Protein AF-A0A5C6SG79-F1 (afdb_monomer)

Solvent-accessible surface area (backbone atoms only — not comparable to full-atom values): 33278 Å² total; per-residue (Å²): 143,78,89,75,84,73,79,82,77,69,80,76,72,70,76,71,79,74,81,59,74,77,40,56,68,67,59,43,54,48,51,54,53,32,18,66,72,60,78,39,71,59,89,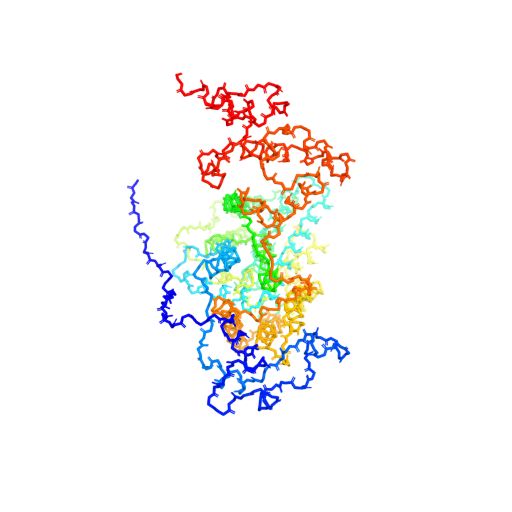87,42,33,52,80,53,44,64,79,30,42,52,85,67,89,52,38,71,55,64,89,82,56,63,67,93,79,56,87,49,68,31,71,70,33,42,40,71,78,57,44,88,67,65,46,52,52,56,71,70,57,30,48,56,52,48,52,68,48,48,54,65,53,52,54,54,71,70,44,86,58,56,77,79,50,97,60,24,66,61,59,36,49,46,30,50,40,30,43,67,6,16,45,31,41,16,34,23,43,12,53,44,50,47,49,53,49,52,52,47,51,54,56,35,70,71,50,82,57,72,91,50,39,67,55,51,45,27,34,49,49,50,43,52,58,53,40,27,39,38,63,70,55,38,52,40,98,87,59,43,46,16,74,40,34,46,42,47,42,43,44,49,40,38,43,71,29,92,62,90,47,72,63,29,58,52,34,35,52,54,40,50,52,54,35,50,60,59,48,58,55,52,54,57,51,52,54,57,51,57,65,68,64,75,68,88,81,90,84,82,78,66,72,54,44,34,53,48,36,43,48,57,49,50,64,53,42,44,54,34,36,64,69,30,67,64,60,62,41,55,62,62,51,32,48,53,51,25,51,48,51,50,39,41,40,34,51,54,55,49,74,72,44,90,89,69,59,81,84,73,53,74,63,80,50,98,85,59,81,77,54,75,75,53,44,52,69,45,74,31,43,53,25,45,38,77,62,60,60,59,50,48,61,23,43,59,67,24,56,75,82,48,64,50,82,41,71,72,35,39,51,51,31,25,42,48,18,22,51,42,60,71,48,72,81,59,72,69,51,55,53,38,38,52,51,24,40,49,55,41,46,50,19,35,48,51,20,24,49,57,50,50,52,41,78,38,78,69,85,41,74,68,27,51,42,40,51,49,29,55,55,30,18,42,52,39,44,60,51,47,73,39,54,71,53,55,72,68,56,52,51,52,30,53,53,29,14,49,52,14,41,50,39,51,50,50,50,53,50,54,60,54,50,37,71,68,88,77,76,74,74,62,72,83,70,87,71,73,101,64,76,82,52,56,53,57,51,40,21,60,47,66,72,48,52,74,68,56,29,52,50,38,43,74,71,67,45,65,50,56,61,60,29,18,76,35,25,23,50,58,56,50,47,49,44,35,76,76,66,67,47,63,77,88,53,46,69,65,49,38,41,53,31,52,52,48,15,40,40,19,62,46,95,57,31,66,62,52,45,76,76,63,72,66,61,45,72,66,47,32,43,76,69,72,68,58,54,97,62,54,50,71,38,30,8,52,60,52,48,49,57,65,58,64,70,74,116

Organism: Fusarium oxysporum f. sp. cubense (NCBI:txid61366)

pLDDT: mean 75.24, std 16.89, range [18.86, 96.88]

Secondary structure (DSSP, 8-state):
------------------------HHHHHHHHHHHHTTS--BTTB-TTGGGGGB--SPPTTS-TTS-GGG---B-HHHHHHHH-SPPP---HHHHHHHHHHHHHHHHHHHTS----S-TTHHHHHHHHHHHHHH-HHHHHHHHHHHHHHHHHHHHHHHT---TTTHHHHHHHHHHHHHHTTBS----B-TTSSBPHHHHHHHHHHHGGGS----HHHHHHHHHHHHHHHHHHHHHHHHHHHHHHHTS-------SHHHHHHHHTTHHHHHHHHHHHS---S-HHHHHHHHHHHHHHHHHHHHHHHSTT--GGG-----TTPPPPGGG----B-GGGTSS----HHHHHHHHTTS--TTSHHHHHHHHHHHHHHHHSPPPHHHHHHHHHHHHHHHHHHHHHHHHHHSSS-SSS-HHHHHHHHHHHHHHHHHHHTTSSS--HHHHHHHHHHHHHHHHHHHHHHHHHHH---------------S-S--HHHHHHHHTT--HHHHHHHHHHT--SGGGGGG--HHHHHHHHHHHH---GGGHHHHHHHHHHHHHHTT-SSHHHHHHH----SHHHHHHTT---TTGGGS-HHHHHHHHHHT--

Radius of gyration: 33.94 Å; Cα contacts (8 Å, |Δi|>4): 689; chains: 1; bounding box: 69×74×96 Å

Nearest PDB structures (foldseek):
  8pxb-assembly1_A  TM=1.363E-01  e=3.151E-01  Equus caballus

Mean predicted aligned error: 17.05 Å

Foldseek 3Di:
DDDDDDPPPDPPPPPPVPVFPAQDVVVLVVQLVCQCVQNDDQVPRHNVCQVVQWDPDDWFLDDPPPDPVVDTHGHPVSSCRRVNPGAHFDDPVVLVVLVVLVVVLVLLVVLQLAQDPDPPRVVLRVLLCLQCQLAVLLLQLQLVVLVVLLVVLLVVLVPDPPPPCSLLSNLLSQLLSVCQQFPLQPQADPVLAGAPLLLLSLCLSQLLVDPDPDPLNVVSSVLSNVLSVVLVVQLVVSVVVVVVSPPDDDDDDDDLSVLVVLLCVSSVVLSVSSNVQDDRSHPPVNQVSQLLSSVQSVLSVVVVVDPPDDPVPRPHDDPPDDRDSNSGTDDGCHSNSDLAGQCRSVLQVVLVVVFDNNDSVRSSSSSSSSSNVRVDAHDPVSVVSSVVSLCSNVSSLVSSLVVVSSPGDDPRDPLSVLSVLLNVLNCLSSVQSSDNDRDPVSRVSNSVSSVSSVVSVVVNSCCSSTHDDPPPPPPPPPDDDPDDDQLLVVCCVQLVDDSVVSVLCVVLVPSDLLVLQFPFLVRSLCCCCVVVVDDPVCSVVSSLSSLLSQLLSPDPRSVVVCVVDVDSDLVSCVVLVNHDPCRRVDGNNRVVCSVVVSPD

Structure (mmCIF, N/CA/C/O backbone):
data_AF-A0A5C6SG79-F1
#
_entry.id   AF-A0A5C6SG79-F1
#
loop_
_atom_site.group_PDB
_atom_site.id
_atom_site.type_symbol
_atom_site.label_atom_id
_atom_site.label_alt_id
_atom_site.label_comp_id
_atom_site.label_asym_id
_atom_site.label_entity_id
_atom_site.label_seq_id
_atom_site.pdbx_PDB_ins_code
_atom_site.Cartn_x
_atom_site.Cartn_y
_atom_site.Cartn_z
_atom_site.occupancy
_atom_site.B_iso_or_equiv
_atom_site.auth_seq_id
_atom_site.auth_comp_id
_atom_site.auth_asym_id
_atom_site.auth_atom_id
_atom_site.pdbx_PDB_model_num
ATOM 1 N N . MET A 1 1 ? -20.450 25.963 -17.752 1.00 29.33 1 MET A N 1
ATOM 2 C CA . MET A 1 1 ? -21.471 25.576 -16.755 1.00 29.33 1 MET A CA 1
ATOM 3 C C . MET A 1 1 ? -22.390 24.527 -17.359 1.00 29.33 1 MET A C 1
ATOM 5 O O . MET A 1 1 ? -23.209 24.849 -18.205 1.00 29.33 1 MET A O 1
ATOM 9 N N . ARG A 1 2 ? -22.209 23.266 -16.969 1.00 18.86 2 ARG A N 1
ATOM 10 C CA . ARG A 1 2 ? -23.176 22.175 -17.141 1.00 18.86 2 ARG A CA 1
ATOM 11 C C . ARG A 1 2 ? -23.058 21.349 -15.868 1.00 18.86 2 ARG A C 1
ATOM 13 O O . ARG A 1 2 ? -22.013 20.753 -15.629 1.00 18.86 2 ARG A O 1
ATOM 20 N N . PHE A 1 3 ? -24.071 21.435 -15.014 1.00 21.92 3 PHE A N 1
ATOM 21 C CA . PHE A 1 3 ? -24.140 20.674 -13.773 1.00 21.92 3 PHE A CA 1
ATOM 22 C C . PHE A 1 3 ? -24.328 19.199 -14.131 1.00 21.92 3 PHE A C 1
ATOM 24 O O . PHE A 1 3 ? -25.369 18.797 -14.640 1.00 21.92 3 PHE A O 1
ATOM 31 N N . ILE A 1 4 ? -23.276 18.412 -13.921 1.00 22.86 4 ILE A N 1
ATOM 32 C CA . ILE A 1 4 ? -23.303 16.960 -14.054 1.00 22.86 4 ILE A CA 1
ATOM 33 C C . ILE A 1 4 ? -23.978 16.418 -12.794 1.00 22.86 4 ILE A C 1
ATOM 35 O O . ILE A 1 4 ? -23.502 16.644 -11.682 1.00 22.86 4 ILE A O 1
ATOM 39 N N . HIS A 1 5 ? -25.102 15.726 -12.976 1.00 21.44 5 HIS A N 1
ATOM 40 C CA . HIS A 1 5 ? -25.751 14.941 -11.934 1.00 21.44 5 HIS A CA 1
ATOM 41 C C . HIS A 1 5 ? -24.763 13.915 -11.368 1.00 21.44 5 HIS A C 1
ATOM 43 O O . HIS A 1 5 ? -24.448 12.910 -12.001 1.00 21.44 5 HIS A O 1
ATOM 49 N N . VAL A 1 6 ? -24.281 14.182 -10.156 1.00 23.81 6 VAL A N 1
ATOM 50 C CA . VAL A 1 6 ? -23.642 13.186 -9.300 1.00 23.81 6 VAL A CA 1
ATOM 51 C C . VAL A 1 6 ? -24.762 12.275 -8.791 1.00 23.81 6 VAL A C 1
ATOM 53 O O . VAL A 1 6 ? -25.671 12.775 -8.120 1.00 23.81 6 VAL A O 1
ATOM 56 N N . PRO A 1 7 ? -24.764 10.966 -9.096 1.00 24.48 7 PRO A N 1
ATOM 57 C CA . PRO A 1 7 ? -25.713 10.067 -8.471 1.00 24.48 7 PRO A CA 1
ATOM 58 C C . PRO A 1 7 ? -25.396 10.044 -6.977 1.00 24.48 7 PRO A C 1
ATOM 60 O O . PRO A 1 7 ? -24.281 9.724 -6.563 1.00 24.48 7 PRO A O 1
ATOM 63 N N . ARG A 1 8 ? -26.391 10.437 -6.179 1.00 26.36 8 ARG A N 1
ATOM 64 C CA . ARG A 1 8 ? -26.416 10.311 -4.723 1.00 26.36 8 ARG A CA 1
ATOM 65 C C . ARG A 1 8 ? -26.266 8.833 -4.355 1.00 26.36 8 ARG A C 1
ATOM 67 O O . ARG A 1 8 ? -27.256 8.141 -4.148 1.00 26.36 8 ARG A O 1
ATOM 74 N N . ILE A 1 9 ? -25.032 8.347 -4.257 1.00 26.28 9 ILE A N 1
ATOM 75 C CA . ILE A 1 9 ? -24.723 7.148 -3.479 1.00 26.28 9 ILE A CA 1
ATOM 76 C C . ILE A 1 9 ? -24.702 7.612 -2.027 1.00 26.28 9 ILE A C 1
ATOM 78 O O . ILE A 1 9 ? -23.668 7.931 -1.447 1.00 26.28 9 ILE A O 1
ATOM 82 N N . ILE A 1 10 ? -25.907 7.745 -1.481 1.00 26.14 10 ILE A N 1
ATOM 83 C CA . ILE A 1 10 ? -26.127 7.747 -0.045 1.00 26.14 10 ILE A CA 1
ATOM 84 C C . ILE A 1 10 ? -25.599 6.395 0.432 1.00 26.14 10 ILE A C 1
ATOM 86 O O . ILE A 1 10 ? -26.056 5.350 -0.033 1.00 26.14 10 ILE A O 1
ATOM 90 N N . PHE A 1 11 ? -24.608 6.424 1.322 1.00 27.97 11 PHE A N 1
ATOM 91 C CA . PHE A 1 11 ? -24.277 5.304 2.192 1.00 27.97 11 PHE A CA 1
ATOM 92 C C . PHE A 1 11 ? -25.553 4.931 2.960 1.00 27.97 11 PHE A C 1
ATOM 94 O O . PHE A 1 11 ? -25.822 5.450 4.037 1.00 27.97 11 PHE A O 1
ATOM 101 N N . LEU A 1 12 ? -26.368 4.042 2.394 1.00 26.23 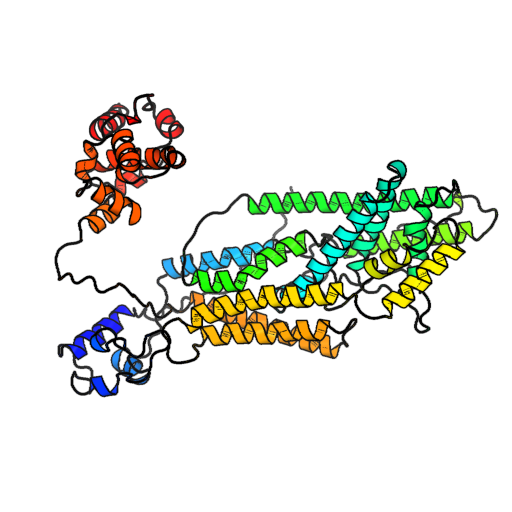12 LEU A N 1
ATOM 102 C CA . LEU A 1 12 ? -27.393 3.308 3.125 1.00 26.23 12 LEU A CA 1
ATOM 103 C C . LEU A 1 12 ? -26.696 2.173 3.883 1.00 26.23 12 LEU A C 1
ATOM 105 O O . LEU A 1 12 ? -26.941 0.997 3.648 1.00 26.23 12 LEU A O 1
ATOM 109 N N . VAL A 1 13 ? -25.830 2.533 4.831 1.00 30.28 13 VAL A N 1
ATOM 110 C CA . VAL A 1 13 ? -25.901 1.835 6.111 1.00 30.28 13 VAL A CA 1
ATOM 111 C C . VAL A 1 13 ? -27.074 2.521 6.775 1.00 30.28 13 VAL A C 1
ATOM 113 O O . VAL A 1 13 ? -26.916 3.589 7.348 1.00 30.28 13 VAL A O 1
ATOM 116 N N . SER A 1 14 ? -28.280 1.995 6.570 1.00 24.75 14 SER A N 1
ATOM 117 C CA . SER A 1 14 ? -29.396 2.366 7.425 1.00 24.75 14 SER A CA 1
ATOM 118 C C . SER A 1 14 ? -28.934 2.044 8.847 1.00 24.75 14 SER A C 1
ATOM 120 O O . SER A 1 14 ? -28.733 0.862 9.140 1.00 24.75 14 SER A O 1
ATOM 122 N N . PRO A 1 15 ? -28.739 3.029 9.747 1.00 32.62 15 PRO A N 1
ATOM 123 C CA . PRO A 1 15 ? -29.033 2.714 11.119 1.00 32.62 15 PRO A CA 1
ATOM 124 C C . PRO A 1 15 ? -30.544 2.549 11.070 1.00 32.62 15 PRO A C 1
ATOM 126 O O . PRO A 1 15 ? -31.274 3.535 11.000 1.00 32.62 15 PRO A O 1
ATOM 129 N N . VAL A 1 16 ? -31.042 1.317 10.980 1.00 25.69 16 VAL A N 1
ATOM 130 C CA . VAL A 1 16 ? -32.383 1.101 11.506 1.00 25.69 16 VAL A CA 1
ATOM 131 C C . VAL A 1 16 ? -32.227 1.595 12.938 1.00 25.69 16 VAL A C 1
ATOM 133 O O . VAL A 1 16 ? -31.396 1.030 13.659 1.00 25.69 16 VAL A O 1
ATOM 136 N N . PRO A 1 17 ? -32.893 2.691 13.344 1.00 32.97 17 PRO A N 1
ATOM 137 C CA . PRO A 1 17 ? -33.002 2.965 14.750 1.00 32.97 17 PRO A CA 1
ATOM 138 C C . PRO A 1 17 ? -33.898 1.832 15.211 1.00 32.97 17 PRO A C 1
ATOM 140 O O . PRO A 1 17 ? -35.123 1.907 15.122 1.00 32.97 17 PRO A O 1
ATOM 143 N N . VAL A 1 18 ? -33.289 0.706 15.579 1.00 32.47 18 VAL A N 1
ATOM 144 C CA . VAL A 1 18 ? -33.993 -0.252 16.393 1.00 32.47 18 VAL A CA 1
ATOM 145 C C . VAL A 1 18 ? -34.146 0.526 17.685 1.00 32.47 18 VAL A C 1
ATOM 147 O O . VAL A 1 18 ? -33.212 0.636 18.473 1.00 32.47 18 VAL A O 1
ATOM 150 N N . VAL A 1 19 ? -35.292 1.193 17.819 1.00 34.03 19 VAL A N 1
ATOM 151 C CA . VAL A 1 19 ? -35.774 1.767 19.067 1.00 34.03 19 VAL A CA 1
ATOM 152 C C . VAL A 1 19 ? -36.091 0.561 19.951 1.00 34.03 19 VAL A C 1
ATOM 154 O O . VAL A 1 19 ? -37.240 0.202 20.177 1.00 34.03 19 VAL A O 1
ATOM 157 N N . LEU A 1 20 ? -35.043 -0.163 20.343 1.00 38.56 20 LEU A N 1
ATOM 158 C CA . LEU A 1 20 ? -35.071 -1.058 21.480 1.00 38.56 20 LEU A CA 1
ATOM 159 C C . LEU A 1 20 ? -35.103 -0.134 22.685 1.00 38.56 20 LEU A C 1
ATOM 161 O O . LEU A 1 20 ? -34.370 0.855 22.723 1.00 38.56 20 LEU A O 1
ATOM 165 N N . ALA A 1 21 ? -35.994 -0.424 23.629 1.00 40.84 21 ALA A N 1
ATOM 166 C CA . ALA A 1 21 ? -36.053 0.281 24.897 1.00 40.84 21 ALA A CA 1
ATOM 167 C C . ALA A 1 21 ? -34.626 0.421 25.454 1.00 40.84 21 ALA A C 1
ATOM 169 O O . ALA A 1 21 ? -33.954 -0.578 25.710 1.00 40.84 21 ALA A O 1
ATOM 170 N N . THR A 1 22 ? -34.143 1.659 25.548 1.00 49.28 22 THR A N 1
ATOM 171 C CA . THR A 1 22 ? -32.773 1.968 25.954 1.00 49.28 22 THR A CA 1
ATOM 172 C C . THR A 1 22 ? -32.611 1.581 27.415 1.00 49.28 22 THR A C 1
ATOM 174 O O . THR A 1 22 ? -33.095 2.284 28.302 1.00 49.28 22 THR A O 1
ATOM 177 N N . TYR A 1 23 ? -31.975 0.444 27.669 1.00 61.00 23 TYR A N 1
ATOM 178 C CA . TYR A 1 23 ? -31.661 -0.000 29.017 1.00 61.00 23 TYR A CA 1
ATOM 179 C C . TYR A 1 23 ? -30.313 0.580 29.439 1.00 61.00 23 TYR A C 1
ATOM 181 O O . TYR A 1 23 ? -29.299 0.335 28.780 1.00 61.00 23 TYR A O 1
ATOM 189 N N . LYS A 1 24 ? -30.287 1.373 30.515 1.00 65.75 24 LYS A N 1
ATOM 190 C CA . LYS A 1 24 ? -29.046 1.958 31.028 1.00 65.75 24 LYS A CA 1
ATOM 191 C C . LYS A 1 24 ? -28.400 0.991 32.014 1.00 65.75 24 LYS A C 1
ATOM 193 O O . LYS A 1 24 ? -29.049 0.488 32.925 1.00 65.75 24 LYS A O 1
ATOM 198 N N . TRP A 1 25 ? -27.095 0.753 31.865 1.00 68.94 25 TRP A N 1
ATOM 199 C CA . TRP A 1 25 ? -26.326 -0.102 32.784 1.00 68.94 25 TRP A CA 1
ATOM 200 C C . TRP A 1 25 ? -26.441 0.350 34.251 1.00 68.94 25 TRP A C 1
ATOM 202 O O . TRP A 1 25 ? -26.440 -0.485 35.154 1.00 68.94 25 TRP A O 1
ATOM 212 N N . SER A 1 26 ? -26.612 1.656 34.485 1.00 71.94 26 SER A N 1
ATOM 213 C CA . SER A 1 26 ? -26.890 2.232 35.807 1.00 71.94 26 SER A CA 1
ATOM 214 C C . SER A 1 26 ? -28.094 1.594 36.493 1.00 71.94 26 SER A C 1
ATOM 216 O O . SER A 1 26 ? -28.059 1.373 37.699 1.00 71.94 26 SER A O 1
ATOM 218 N N . ASP A 1 27 ? -29.128 1.243 35.730 1.00 78.44 27 ASP A N 1
ATOM 219 C CA . ASP A 1 27 ? -30.373 0.699 36.264 1.00 78.44 27 ASP A CA 1
ATOM 220 C C . ASP A 1 27 ? -30.163 -0.752 36.717 1.00 78.44 27 ASP A C 1
ATOM 222 O O . ASP A 1 27 ? -30.696 -1.179 37.739 1.00 78.44 27 ASP A O 1
ATOM 226 N N . CYS A 1 28 ? -29.330 -1.504 35.989 1.00 79.62 28 CYS A N 1
ATOM 227 C CA . CYS A 1 28 ? -28.888 -2.845 36.383 1.00 79.62 28 CYS A CA 1
ATOM 228 C C . CYS A 1 28 ? -28.037 -2.794 37.648 1.00 79.62 28 CYS A C 1
ATOM 230 O O . CYS A 1 28 ? -28.306 -3.496 38.622 1.00 79.62 28 CYS A O 1
ATOM 232 N N . GLN A 1 29 ? -27.040 -1.910 37.655 1.00 81.44 29 GLN A N 1
ATOM 233 C CA . GLN A 1 29 ? -26.161 -1.707 38.798 1.00 81.44 29 GLN A CA 1
ATOM 234 C C . GLN A 1 29 ? -26.961 -1.337 40.053 1.00 81.44 29 GLN A C 1
ATOM 236 O O . GLN A 1 29 ? -26.723 -1.898 41.120 1.00 81.44 29 GLN A O 1
ATOM 241 N N . GLN A 1 30 ? -27.934 -0.434 39.924 1.00 83.69 30 GLN A N 1
ATOM 242 C CA . GLN A 1 30 ? -28.774 -0.013 41.037 1.00 83.69 30 GLN A CA 1
ATOM 243 C C . GLN A 1 30 ? -29.650 -1.157 41.560 1.00 83.69 30 GLN A C 1
ATOM 245 O O . GLN A 1 30 ? -29.720 -1.340 42.771 1.00 83.69 30 GLN A O 1
ATOM 250 N N . LYS A 1 31 ? -30.245 -1.976 40.681 1.00 83.88 31 LYS A N 1
ATOM 251 C CA . LYS A 1 31 ? -30.998 -3.174 41.096 1.00 83.88 31 LYS A CA 1
ATOM 252 C C . LYS A 1 31 ? -30.135 -4.149 41.890 1.00 83.88 31 LYS A C 1
ATOM 254 O O . LYS A 1 31 ? -30.560 -4.621 42.937 1.00 83.88 31 LYS A O 1
ATOM 259 N N . VAL A 1 32 ? -28.919 -4.428 41.419 1.00 84.81 32 VAL A N 1
ATOM 260 C CA . VAL A 1 32 ? -27.993 -5.337 42.111 1.00 84.81 32 VAL A CA 1
ATOM 261 C C . VAL A 1 32 ? -27.630 -4.795 43.499 1.00 84.81 32 VAL A C 1
ATOM 263 O O . VAL A 1 32 ? -27.674 -5.540 44.476 1.00 84.81 32 VAL A O 1
ATOM 266 N N . LEU A 1 33 ? -27.340 -3.495 43.604 1.00 84.69 33 LEU A N 1
ATOM 267 C CA . LEU A 1 33 ? -27.040 -2.840 44.882 1.00 84.69 33 LEU A CA 1
ATOM 268 C C . LEU A 1 33 ? -28.241 -2.848 45.842 1.00 84.69 33 LEU A C 1
ATOM 270 O O . LEU A 1 33 ? -28.064 -3.097 47.031 1.00 84.69 33 LEU A O 1
ATOM 274 N N . GLN A 1 34 ? -29.459 -2.634 45.339 1.00 84.31 34 GLN A N 1
ATOM 275 C CA . GLN A 1 34 ? -30.686 -2.675 46.143 1.00 84.31 34 GLN A CA 1
ATOM 276 C C . GLN A 1 34 ? -31.011 -4.086 46.650 1.00 84.31 34 GLN A C 1
ATOM 278 O O . GLN A 1 34 ? -31.432 -4.241 47.795 1.00 84.31 34 GLN A O 1
ATOM 283 N N . ILE A 1 35 ? -30.776 -5.126 45.843 1.00 85.44 35 ILE A N 1
ATOM 284 C CA . ILE A 1 35 ? -30.918 -6.525 46.285 1.00 85.44 35 ILE A CA 1
ATOM 285 C C . ILE A 1 35 ? -29.880 -6.842 47.364 1.00 85.44 35 ILE A C 1
ATOM 287 O O . ILE A 1 35 ? -30.209 -7.464 48.372 1.00 85.44 35 ILE A O 1
ATOM 291 N N . GLN A 1 36 ? -28.640 -6.371 47.195 1.00 83.88 36 GLN A N 1
ATOM 292 C CA . GLN A 1 36 ? -27.581 -6.549 48.188 1.00 83.88 36 GLN A CA 1
ATOM 293 C C . GLN A 1 36 ? -27.909 -5.844 49.516 1.00 83.88 36 GLN A C 1
ATOM 295 O O . GLN A 1 36 ? -27.643 -6.399 50.581 1.00 83.88 36 GLN A O 1
ATOM 300 N N . ALA A 1 37 ? -28.521 -4.657 49.461 1.00 83.50 37 ALA A N 1
ATOM 301 C CA . ALA A 1 37 ? -29.003 -3.921 50.631 1.00 83.50 37 ALA A CA 1
ATOM 302 C C . ALA A 1 37 ? -30.268 -4.535 51.270 1.00 83.50 37 ALA A C 1
ATOM 304 O O . ALA A 1 37 ? -30.652 -4.137 52.367 1.00 83.50 37 ALA A O 1
ATOM 305 N N . GLY A 1 38 ? -30.907 -5.512 50.614 1.00 82.56 38 GLY A N 1
ATOM 306 C CA . GLY A 1 38 ? -32.156 -6.133 51.068 1.00 82.56 38 GLY A CA 1
ATOM 307 C C . GLY A 1 38 ? -33.412 -5.295 50.802 1.00 82.56 38 GLY A C 1
ATOM 308 O O . GLY A 1 38 ? -34.482 -5.628 51.301 1.00 82.56 38 GLY A O 1
ATOM 309 N N . GLU A 1 39 ? -33.304 -4.224 50.017 1.00 85.38 39 GLU A N 1
ATOM 310 C CA . GLU A 1 39 ? -34.400 -3.294 49.712 1.00 85.38 39 GLU A CA 1
ATOM 311 C C . GLU A 1 39 ? -35.292 -3.783 48.561 1.00 85.38 39 GLU A C 1
ATOM 313 O O . GLU A 1 39 ? -36.444 -3.364 48.442 1.00 85.38 39 GLU A O 1
ATOM 318 N N . LEU A 1 40 ? -34.771 -4.671 47.707 1.00 84.06 40 LEU A N 1
ATOM 319 C CA . LEU A 1 40 ? -35.459 -5.174 46.521 1.00 84.06 40 LEU A CA 1
ATOM 320 C C . LEU A 1 40 ? -35.385 -6.703 46.450 1.00 84.06 40 LEU A C 1
ATOM 322 O O . LEU A 1 40 ? -34.329 -7.298 46.651 1.00 84.06 40 LEU A O 1
ATOM 326 N N . THR A 1 41 ? -36.507 -7.338 46.110 1.00 82.75 41 THR A N 1
ATOM 327 C CA . THR A 1 41 ? -36.587 -8.773 45.801 1.00 82.75 41 THR A CA 1
ATOM 328 C C . THR A 1 41 ? -37.178 -8.958 44.407 1.00 82.75 41 THR A C 1
ATOM 330 O O . THR A 1 41 ? -38.176 -8.328 44.054 1.00 82.75 41 THR A O 1
ATOM 333 N N . LEU A 1 42 ? -36.540 -9.792 43.584 1.00 80.50 42 LEU A N 1
ATOM 334 C CA . LEU A 1 42 ? -36.969 -10.082 42.213 1.00 80.50 42 LEU A CA 1
ATOM 335 C C . LEU A 1 42 ? -37.206 -11.585 42.071 1.00 80.50 42 LEU A C 1
ATOM 337 O O . LEU A 1 42 ? -36.269 -12.364 41.915 1.00 80.50 42 LEU A O 1
ATOM 341 N N . GLY A 1 43 ? -38.472 -12.000 42.140 1.00 81.25 43 GLY A N 1
ATOM 342 C CA . GLY A 1 43 ? -38.833 -13.417 42.106 1.00 81.25 43 GLY A CA 1
ATOM 343 C C . GLY A 1 43 ? -38.207 -14.179 43.277 1.00 81.25 43 GLY A C 1
ATOM 344 O O . GLY A 1 43 ? -38.500 -13.879 44.431 1.00 81.25 43 GLY A O 1
ATOM 345 N N . SER A 1 44 ? -37.344 -15.152 42.978 1.00 77.19 44 SER A N 1
ATOM 346 C CA . SER A 1 44 ? -36.582 -15.925 43.970 1.00 77.19 44 SER A CA 1
ATOM 347 C C . SER A 1 44 ? -35.260 -15.273 44.393 1.00 77.19 44 SER A C 1
ATOM 349 O O . SER A 1 44 ? -34.571 -15.833 45.238 1.00 77.19 44 SER A O 1
ATOM 351 N N . ILE A 1 45 ? -34.890 -14.126 43.809 1.00 82.88 45 ILE A N 1
ATOM 352 C CA . ILE A 1 45 ? -33.618 -13.447 44.073 1.00 82.88 45 ILE A CA 1
ATOM 353 C C . ILE A 1 45 ? -33.807 -12.415 45.191 1.00 82.88 45 ILE A C 1
ATOM 355 O O . ILE A 1 45 ? -34.472 -11.390 45.022 1.00 82.88 45 ILE A O 1
ATOM 359 N N . ASN A 1 46 ? -33.199 -12.703 46.335 1.00 84.62 46 ASN A N 1
ATOM 360 C CA . ASN A 1 46 ? -33.094 -11.866 47.532 1.00 84.62 46 ASN A CA 1
ATOM 361 C C . ASN A 1 46 ? -31.619 -11.746 47.982 1.00 84.62 46 ASN A C 1
ATOM 363 O O . ASN A 1 46 ? -30.726 -12.295 47.334 1.00 84.62 46 ASN A O 1
ATOM 367 N N . ASN A 1 47 ? -31.342 -11.051 49.091 1.00 83.00 47 ASN A N 1
ATOM 368 C CA . ASN A 1 47 ? -29.958 -10.847 49.546 1.00 83.00 47 ASN A CA 1
ATOM 369 C C . ASN A 1 47 ? -29.206 -12.156 49.892 1.00 83.00 47 ASN A C 1
ATOM 371 O O . ASN A 1 47 ? -27.981 -12.185 49.800 1.00 83.00 47 ASN A O 1
ATOM 375 N N . GLU A 1 48 ? -29.921 -13.232 50.242 1.00 81.25 48 GLU A N 1
ATOM 376 C CA . GLU A 1 48 ? -29.341 -14.518 50.652 1.00 81.25 48 GLU A CA 1
ATOM 377 C C . GLU A 1 48 ? -28.930 -15.344 49.427 1.00 81.25 48 GLU A C 1
ATOM 379 O O . GLU A 1 48 ? -27.828 -15.886 49.357 1.00 81.25 48 GLU A O 1
ATOM 384 N N . THR A 1 49 ? -29.803 -15.378 48.422 1.00 83.69 49 THR A N 1
ATOM 385 C CA . THR A 1 49 ? -29.605 -16.088 47.144 1.00 83.69 49 THR A CA 1
ATOM 386 C C . THR A 1 49 ? -28.703 -15.344 46.155 1.00 83.69 49 THR A C 1
ATOM 388 O O . THR A 1 49 ? -28.151 -15.961 45.246 1.00 83.69 49 THR A O 1
ATOM 391 N N . LEU A 1 50 ? -28.489 -14.030 46.327 1.00 83.12 50 LEU A N 1
ATOM 392 C CA . LEU A 1 50 ? -27.651 -13.220 45.430 1.00 83.12 50 LEU A CA 1
ATOM 393 C C . LEU A 1 50 ? -26.235 -13.796 45.277 1.00 83.12 50 LEU A C 1
ATOM 395 O O . LEU A 1 50 ? -25.642 -13.701 44.205 1.00 83.12 50 LEU A O 1
ATOM 399 N N . ASN A 1 51 ? -25.703 -14.422 46.329 1.00 82.62 51 ASN A N 1
ATOM 400 C CA . ASN A 1 51 ? -24.339 -14.944 46.362 1.00 82.62 51 ASN A CA 1
ATOM 401 C C . ASN A 1 51 ? -24.089 -16.082 45.348 1.00 82.62 51 ASN A C 1
ATOM 403 O O . ASN A 1 51 ? -22.948 -16.278 44.923 1.00 82.62 51 ASN A O 1
ATOM 407 N N . GLU A 1 52 ? -25.143 -16.790 44.926 1.00 83.88 52 GLU A N 1
ATOM 408 C CA . GLU A 1 52 ? -25.097 -17.831 43.885 1.00 83.88 52 GLU A CA 1
ATOM 409 C C . GLU A 1 52 ? -24.913 -17.239 42.479 1.00 83.88 52 GLU A C 1
ATOM 411 O O . GLU A 1 52 ? -24.332 -17.868 41.596 1.00 83.88 52 GLU A O 1
ATOM 416 N N . PHE A 1 53 ? -25.349 -15.993 42.287 1.00 83.44 53 PHE A N 1
ATOM 417 C CA . PHE A 1 53 ? -25.245 -15.249 41.032 1.00 83.44 53 PHE A CA 1
ATOM 418 C C . PHE A 1 53 ? -23.982 -14.376 40.950 1.00 83.44 53 PHE A C 1
ATOM 420 O O . PHE A 1 53 ? -23.747 -13.698 39.945 1.00 83.44 53 PHE A O 1
ATOM 427 N N . LEU A 1 54 ? -23.142 -14.385 41.990 1.00 83.94 54 LEU A N 1
ATOM 428 C CA . LEU A 1 54 ? -21.869 -13.670 42.010 1.00 83.94 54 LEU A CA 1
ATOM 429 C C . LEU A 1 54 ? -20.727 -14.532 41.465 1.00 83.94 54 LEU A C 1
ATOM 431 O O . LEU A 1 54 ? -20.609 -15.728 41.725 1.00 83.94 54 LEU A O 1
ATOM 435 N N . TYR A 1 55 ? -19.836 -13.897 40.710 1.00 82.50 55 TYR A N 1
ATOM 436 C CA . TYR A 1 55 ? -18.650 -14.534 40.161 1.00 82.50 55 TYR A CA 1
ATOM 437 C C . TYR A 1 55 ? -17.480 -14.489 41.157 1.00 82.50 55 TYR A C 1
ATOM 439 O O . TYR A 1 55 ? -16.838 -13.455 41.376 1.00 82.50 55 TYR A O 1
ATOM 447 N N . HIS A 1 56 ? -17.143 -15.660 41.701 1.00 79.25 56 HIS A N 1
ATOM 448 C CA . HIS A 1 56 ? -16.075 -15.844 42.697 1.00 79.25 56 HIS A CA 1
ATOM 449 C C . HIS A 1 56 ? -14.709 -16.211 42.101 1.00 79.25 56 HIS A C 1
ATOM 451 O O . HIS A 1 56 ? -13.717 -16.328 42.824 1.00 79.25 56 HIS A O 1
ATOM 457 N N . GLY A 1 57 ? -14.620 -16.370 40.779 1.00 78.19 57 GLY A N 1
ATOM 458 C CA . GLY A 1 57 ? -13.370 -16.684 40.087 1.00 78.19 57 GLY A CA 1
ATOM 459 C C . GLY A 1 57 ? -12.441 -15.473 39.915 1.00 78.19 57 GLY A C 1
ATOM 460 O O . GLY A 1 57 ? -12.831 -14.333 40.187 1.00 78.19 57 GLY A O 1
ATOM 461 N N . PRO A 1 58 ? -11.195 -15.683 39.458 1.00 74.88 58 PRO A N 1
ATOM 462 C CA . PRO A 1 58 ? -10.275 -14.588 39.167 1.00 74.88 58 PRO A CA 1
ATOM 463 C C . PRO A 1 58 ? -10.809 -13.714 38.022 1.00 74.88 58 PRO A C 1
ATOM 465 O O . PRO A 1 58 ? -11.318 -14.231 37.023 1.00 74.88 58 PRO A O 1
ATOM 468 N N . VAL A 1 59 ? -10.672 -12.393 38.169 1.00 72.38 59 VAL A N 1
ATOM 469 C CA . VAL A 1 59 ? -11.027 -11.392 37.151 1.00 72.38 59 VAL A CA 1
ATOM 470 C C . VAL A 1 59 ? -9.748 -10.905 36.477 1.00 72.38 59 VAL A C 1
ATOM 472 O O . VAL A 1 59 ? -8.817 -10.463 37.149 1.00 72.38 59 VAL A O 1
ATOM 475 N N . THR A 1 60 ? -9.684 -10.992 35.149 1.00 63.62 60 THR A N 1
ATOM 476 C CA . THR A 1 60 ? -8.517 -10.529 34.387 1.00 63.62 60 THR A CA 1
ATOM 477 C C . THR A 1 60 ? -8.322 -9.025 34.583 1.00 63.62 60 THR A C 1
ATOM 479 O O . THR A 1 60 ? -9.283 -8.268 34.519 1.00 63.62 60 THR A O 1
ATOM 482 N N . GLY A 1 61 ? -7.086 -8.577 34.819 1.00 62.62 61 GLY A N 1
ATOM 483 C CA . GLY A 1 61 ? -6.768 -7.151 34.985 1.00 62.62 61 GLY A CA 1
ATOM 484 C C . GLY A 1 61 ? -6.946 -6.603 36.408 1.00 62.62 61 GLY A C 1
ATOM 485 O O . GLY A 1 61 ? -6.476 -5.500 36.676 1.00 62.62 61 GLY A O 1
ATOM 486 N N . LEU A 1 62 ? -7.542 -7.369 37.332 1.00 70.62 62 LEU A N 1
ATOM 487 C CA . LEU A 1 62 ? -7.496 -7.093 38.772 1.00 70.62 62 LEU A CA 1
ATOM 488 C C . LEU A 1 62 ? -6.431 -7.962 39.459 1.00 70.62 62 LEU A C 1
ATOM 490 O O . LEU A 1 62 ? -6.217 -9.117 39.090 1.00 70.62 62 LEU A O 1
ATOM 494 N N . ASP A 1 63 ? -5.773 -7.407 40.480 1.00 71.31 63 ASP A N 1
ATOM 495 C CA . ASP A 1 63 ? -4.888 -8.178 41.360 1.00 71.31 63 ASP A CA 1
ATOM 496 C C . ASP A 1 63 ? -5.702 -9.255 42.101 1.00 71.31 63 ASP A C 1
ATOM 498 O O . ASP A 1 63 ? -6.814 -9.001 42.564 1.00 71.31 63 ASP A O 1
ATOM 502 N N . ARG A 1 64 ? -5.141 -10.462 42.247 1.00 68.56 64 ARG A N 1
ATOM 503 C CA . ARG A 1 64 ? -5.759 -11.568 42.998 1.00 68.56 64 ARG A CA 1
ATOM 504 C C . ARG A 1 64 ? -5.974 -11.219 44.468 1.00 68.56 64 ARG A C 1
ATOM 506 O O . ARG A 1 64 ? -6.894 -11.749 45.080 1.00 68.56 64 ARG A O 1
ATOM 513 N N . ASN A 1 65 ? -5.140 -10.332 45.005 1.00 75.00 65 ASN A N 1
ATOM 514 C CA . ASN A 1 65 ? -5.242 -9.845 46.377 1.00 75.00 65 ASN A CA 1
ATOM 515 C C . ASN A 1 65 ? -6.135 -8.602 46.502 1.00 75.00 65 ASN A C 1
ATOM 517 O O . ASN A 1 65 ? -6.280 -8.065 47.601 1.00 75.00 65 ASN A O 1
ATOM 521 N N . PHE A 1 66 ? -6.707 -8.107 45.397 1.00 72.31 66 PHE A N 1
ATOM 522 C CA . PHE A 1 66 ? -7.598 -6.959 45.454 1.00 72.31 66 PHE A CA 1
ATOM 523 C C . PHE A 1 66 ? -8.859 -7.342 46.238 1.00 72.31 66 PHE A C 1
ATOM 525 O O . PHE A 1 66 ? -9.473 -8.377 45.951 1.00 72.31 66 PHE A O 1
ATOM 532 N N . PRO A 1 67 ? -9.239 -6.551 47.251 1.00 74.44 67 PRO A N 1
ATOM 533 C CA . PRO A 1 67 ? -10.207 -7.003 48.228 1.00 74.44 67 PRO A CA 1
ATOM 534 C C . PRO A 1 67 ? -11.619 -6.988 47.604 1.00 74.44 67 PRO A C 1
ATOM 536 O O . PRO A 1 67 ? -12.001 -6.068 46.874 1.00 74.44 67 PRO A O 1
ATOM 539 N N . ARG A 1 68 ? -12.343 -8.099 47.798 1.00 70.31 68 ARG A N 1
ATOM 540 C CA . ARG A 1 68 ? -13.627 -8.433 47.141 1.00 70.31 68 ARG A CA 1
ATOM 541 C C . ARG A 1 68 ? -14.782 -7.522 47.546 1.00 70.31 68 ARG A C 1
ATOM 543 O O . ARG A 1 68 ? -15.740 -7.387 46.804 1.00 70.31 68 ARG A O 1
ATOM 550 N N . ASP A 1 69 ? -14.676 -6.878 48.695 1.00 69.44 69 ASP A N 1
ATOM 551 C CA . ASP A 1 69 ? -15.585 -5.833 49.168 1.00 69.44 69 ASP A CA 1
ATOM 552 C C . ASP A 1 69 ? -15.592 -4.595 48.254 1.00 69.44 69 ASP A C 1
ATOM 554 O O . ASP A 1 69 ? -16.564 -3.846 48.241 1.00 69.44 69 ASP A O 1
ATOM 558 N N . LYS A 1 70 ? -14.527 -4.376 47.468 1.00 72.56 70 LYS A N 1
ATOM 559 C CA . LYS A 1 70 ? -14.383 -3.190 46.607 1.00 72.56 70 LYS A CA 1
ATOM 560 C C . LYS A 1 70 ? -14.843 -3.381 45.167 1.00 72.56 70 LYS A C 1
ATOM 562 O O . LYS A 1 70 ? -14.842 -2.409 44.412 1.00 72.56 70 LYS A O 1
ATOM 567 N N . TYR A 1 71 ? -15.191 -4.598 44.758 1.00 73.88 71 TYR A N 1
ATOM 568 C CA . TYR A 1 71 ? -15.698 -4.853 43.413 1.00 73.88 71 TYR A CA 1
ATOM 569 C C . TYR A 1 71 ? -16.687 -6.013 43.405 1.00 73.88 71 TYR A C 1
ATOM 571 O O . TYR A 1 71 ? -16.437 -7.076 43.966 1.00 73.88 71 TYR A O 1
ATOM 579 N N . LEU A 1 72 ? -17.794 -5.816 42.698 1.00 76.31 72 LEU A N 1
ATOM 580 C CA . LEU A 1 72 ? -18.811 -6.834 42.504 1.00 76.31 72 LEU A CA 1
ATOM 581 C C . LEU A 1 72 ? -18.744 -7.333 41.058 1.00 76.31 72 LEU A C 1
ATOM 583 O O . LEU A 1 72 ? -18.747 -6.534 40.122 1.00 76.31 72 LEU A O 1
ATOM 587 N N . ALA A 1 73 ? -18.678 -8.648 40.876 1.00 79.69 73 ALA A N 1
ATOM 588 C CA . ALA A 1 73 ? -18.757 -9.286 39.569 1.00 79.69 73 ALA A CA 1
ATOM 589 C C . ALA A 1 73 ? -19.962 -10.227 39.572 1.00 79.69 73 ALA A C 1
ATOM 591 O O . ALA A 1 73 ? -20.033 -11.125 40.405 1.00 79.69 73 ALA A O 1
ATOM 592 N N . VAL A 1 74 ? -20.903 -10.011 38.659 1.00 80.19 74 VAL A N 1
ATOM 593 C CA . VAL A 1 74 ? -22.109 -10.838 38.506 1.00 80.19 74 VAL A CA 1
ATOM 594 C C . VAL A 1 74 ? -21.875 -11.822 37.357 1.00 80.19 74 VAL A C 1
ATOM 596 O O . VAL A 1 74 ? -21.221 -11.473 36.370 1.00 80.19 74 VAL A O 1
ATOM 599 N N . THR A 1 75 ? -22.351 -13.061 37.487 1.00 83.00 75 THR A N 1
ATOM 600 C CA . THR A 1 75 ? -22.307 -14.047 36.396 1.00 83.00 75 THR A CA 1
ATOM 601 C C . THR A 1 75 ? -23.255 -13.648 35.260 1.00 83.00 75 THR A C 1
ATOM 603 O O . THR A 1 75 ? -24.129 -12.798 35.433 1.00 83.00 75 THR A O 1
ATOM 606 N N . TYR A 1 76 ? -23.091 -14.246 34.076 1.00 80.56 76 TYR A N 1
ATOM 607 C CA . TYR A 1 76 ? -23.997 -13.989 32.949 1.00 80.56 76 TYR A CA 1
ATOM 608 C C . TYR A 1 76 ? -25.446 -14.351 33.303 1.00 80.56 76 TYR A C 1
ATOM 610 O O . TYR A 1 76 ? -26.331 -13.513 33.154 1.00 80.56 76 TYR A O 1
ATOM 618 N N . ASP A 1 77 ? -25.651 -15.537 33.881 1.00 81.31 77 ASP A N 1
ATOM 619 C CA . ASP A 1 77 ? -26.968 -16.022 34.308 1.00 81.31 77 ASP A CA 1
ATOM 620 C C . ASP A 1 77 ? -27.588 -15.110 35.381 1.00 81.31 77 ASP A C 1
ATOM 622 O O . ASP A 1 77 ? -28.784 -14.827 35.357 1.00 81.31 77 ASP A O 1
ATOM 626 N N . GLY A 1 78 ? -26.763 -14.570 36.288 1.00 83.44 78 GLY A N 1
ATOM 627 C CA . GLY A 1 78 ? -27.193 -13.579 37.275 1.00 83.44 78 GLY A CA 1
ATOM 628 C C . GLY A 1 78 ? -27.608 -12.248 36.660 1.00 83.44 78 GLY A C 1
ATOM 629 O O . GLY A 1 78 ? -28.606 -11.657 37.067 1.00 83.44 78 GLY A O 1
ATOM 630 N N . CYS A 1 79 ? -26.871 -11.781 35.655 1.00 81.44 79 CYS A N 1
ATOM 631 C CA . CYS A 1 79 ? -27.205 -10.559 34.933 1.00 81.44 79 CYS A CA 1
ATOM 632 C C . CYS A 1 79 ? -28.526 -10.718 34.165 1.00 81.44 79 CYS A C 1
ATOM 634 O O . CYS A 1 79 ? -29.396 -9.856 34.273 1.00 81.44 79 CYS A O 1
ATOM 636 N N . GLU A 1 80 ? -28.716 -11.838 33.461 1.00 83.81 80 GLU A N 1
ATOM 637 C CA . GLU A 1 80 ? -29.961 -12.123 32.739 1.00 83.81 80 GLU A CA 1
ATOM 638 C C . GLU A 1 80 ? -31.158 -12.226 33.695 1.00 83.81 80 GLU A C 1
ATOM 640 O O . GLU A 1 80 ? -32.225 -11.684 33.410 1.00 83.81 80 GLU A O 1
ATOM 645 N N . ALA A 1 81 ? -30.977 -12.842 34.865 1.00 83.81 81 ALA A N 1
ATOM 646 C CA . ALA A 1 81 ? -32.049 -12.990 35.841 1.00 83.81 81 ALA A CA 1
ATOM 647 C C . ALA A 1 81 ? -32.425 -11.670 36.552 1.00 83.81 81 ALA A C 1
ATOM 649 O O . ALA A 1 81 ? -33.604 -11.420 36.798 1.00 83.81 81 ALA A O 1
ATOM 650 N N . ILE A 1 82 ? -31.451 -10.804 36.868 1.00 84.69 82 ILE A N 1
ATOM 651 C CA . ILE A 1 82 ? -31.684 -9.540 37.601 1.00 84.69 82 ILE A CA 1
ATOM 652 C C . ILE A 1 82 ? -32.083 -8.397 36.655 1.00 84.69 82 ILE A C 1
ATOM 654 O O . ILE A 1 82 ? -32.966 -7.582 36.952 1.00 84.69 82 ILE A O 1
ATOM 658 N N . CYS A 1 83 ? -31.405 -8.307 35.515 1.00 80.44 83 CYS A N 1
ATOM 659 C CA . CYS A 1 83 ? -31.478 -7.171 34.600 1.00 80.44 83 CYS A CA 1
ATOM 660 C C . CYS A 1 83 ? -32.260 -7.488 33.319 1.00 80.44 83 CYS A C 1
ATOM 662 O O . CYS A 1 83 ? -32.646 -6.563 32.599 1.00 80.44 83 CYS A O 1
ATOM 664 N N . GLY A 1 84 ? -32.582 -8.762 33.079 1.00 78.81 84 GLY A N 1
ATOM 665 C CA . GLY A 1 84 ? -33.197 -9.236 31.844 1.00 78.81 84 GLY A CA 1
ATOM 666 C C . GLY A 1 84 ? -32.179 -9.341 30.709 1.00 78.81 84 GLY A C 1
ATOM 667 O O . GLY A 1 84 ? -30.974 -9.213 30.912 1.00 78.81 84 GLY A O 1
ATOM 668 N N . ASN A 1 85 ? -32.682 -9.496 29.483 1.00 70.75 85 ASN A N 1
ATOM 669 C CA . ASN A 1 85 ? -31.861 -9.517 28.268 1.00 70.75 85 ASN A CA 1
ATOM 670 C C . ASN A 1 85 ? -31.995 -8.253 27.368 1.00 70.75 85 ASN A C 1
ATOM 672 O O . ASN A 1 85 ? -32.015 -8.383 26.140 1.00 70.75 85 ASN A O 1
ATOM 676 N N . PRO A 1 86 ? -32.152 -7.016 27.902 1.00 67.19 86 PRO A N 1
ATOM 677 C CA . PRO A 1 86 ? -32.161 -5.824 27.062 1.00 67.19 86 PRO A CA 1
ATOM 678 C C . PRO A 1 86 ? -30.737 -5.421 26.644 1.00 67.19 86 PRO A C 1
ATOM 680 O O . PRO A 1 86 ? -29.780 -5.498 27.414 1.00 67.19 86 PRO A O 1
ATOM 683 N N . VAL A 1 87 ? -30.595 -4.940 25.409 1.00 60.72 87 VAL A N 1
ATOM 684 C CA . VAL A 1 87 ? -29.314 -4.463 24.879 1.00 60.72 87 VAL A CA 1
ATOM 685 C C . VAL A 1 87 ? -29.069 -3.027 25.341 1.00 60.72 87 VAL A C 1
ATOM 687 O O . VAL A 1 87 ? -29.822 -2.124 24.983 1.00 60.72 87 VAL A O 1
ATOM 690 N N . ALA A 1 88 ? -27.995 -2.804 26.100 1.00 60.38 88 ALA A N 1
ATOM 691 C CA . ALA A 1 88 ? -27.526 -1.455 26.398 1.00 60.38 88 ALA A CA 1
ATOM 692 C C . ALA A 1 88 ? -26.943 -0.824 25.125 1.00 60.38 88 ALA A C 1
ATOM 694 O O . ALA A 1 88 ? -25.967 -1.326 24.566 1.00 60.38 88 ALA A O 1
ATOM 695 N N . THR A 1 89 ? -27.539 0.273 24.669 1.00 63.12 89 THR A N 1
ATOM 696 C CA . THR A 1 89 ? -27.068 1.059 23.522 1.00 63.12 89 THR A CA 1
ATOM 697 C C . THR A 1 89 ? -26.520 2.397 23.996 1.00 63.12 89 THR A C 1
ATOM 699 O O . THR A 1 89 ? -26.941 2.913 25.028 1.00 63.12 89 THR A O 1
ATOM 702 N N . TYR A 1 90 ? -25.603 2.982 23.228 1.00 58.66 90 TYR A N 1
ATOM 703 C CA . TYR A 1 90 ? -25.171 4.359 23.463 1.00 58.66 90 TYR A CA 1
ATOM 704 C C . TYR A 1 90 ? -26.331 5.344 23.289 1.00 58.66 90 TYR A C 1
ATOM 706 O O . TYR A 1 90 ? -27.150 5.187 22.378 1.00 58.66 90 TYR A O 1
ATOM 714 N N . ASP A 1 91 ? -26.350 6.399 24.106 1.00 61.38 91 ASP A N 1
ATOM 715 C CA . ASP A 1 91 ? -27.204 7.556 23.845 1.00 61.38 91 ASP A CA 1
ATOM 716 C C . ASP A 1 91 ? -26.759 8.208 22.517 1.00 61.38 91 ASP A C 1
ATOM 718 O O . ASP A 1 91 ? -25.575 8.213 22.166 1.00 61.38 91 ASP A O 1
ATOM 722 N N . ALA A 1 92 ? -27.700 8.763 21.743 1.00 61.44 92 ALA A N 1
ATOM 723 C CA . ALA A 1 92 ? -27.427 9.262 20.387 1.00 61.44 92 ALA A CA 1
ATOM 724 C C . ALA A 1 92 ? -26.213 10.225 20.268 1.00 61.44 92 ALA A C 1
ATOM 726 O O . ALA A 1 92 ? -25.453 10.087 19.305 1.00 61.44 92 ALA A O 1
ATOM 727 N N . PRO A 1 93 ? -25.961 11.159 21.213 1.00 53.81 93 PRO A N 1
ATOM 728 C CA . PRO A 1 93 ? -24.782 12.029 21.171 1.00 53.81 93 PRO A CA 1
ATOM 729 C C . PRO A 1 93 ? -23.460 11.280 21.390 1.00 53.81 93 PRO A C 1
ATOM 731 O O . PRO A 1 93 ? -22.460 11.605 20.750 1.00 53.81 93 PRO A O 1
ATOM 734 N N . GLU A 1 94 ? -23.446 10.264 22.256 1.00 57.72 94 GLU A N 1
ATOM 735 C CA . GLU A 1 94 ? -22.266 9.424 22.488 1.00 57.72 94 GLU A CA 1
ATOM 736 C C . GLU A 1 94 ? -21.989 8.540 21.278 1.00 57.72 94 GLU A C 1
ATOM 738 O O . GLU A 1 94 ? -20.850 8.478 20.824 1.00 57.72 94 GLU A O 1
ATOM 743 N N . ALA A 1 95 ? -23.031 7.936 20.698 1.00 60.12 95 ALA A N 1
ATOM 744 C CA . ALA A 1 95 ? -22.921 7.169 19.462 1.00 60.12 95 ALA A CA 1
ATOM 745 C C . ALA A 1 95 ? -22.369 8.031 18.316 1.00 60.12 95 ALA A C 1
ATOM 747 O O . ALA A 1 95 ? -21.510 7.572 17.566 1.00 60.12 95 ALA A O 1
ATOM 748 N N . LEU A 1 96 ? -22.813 9.290 18.200 1.00 58.34 96 LEU A N 1
ATOM 749 C CA . LEU A 1 96 ? -22.341 10.231 17.182 1.00 58.34 96 LEU A CA 1
ATOM 750 C C . LEU A 1 96 ? -20.900 10.699 17.440 1.00 58.34 96 LEU A C 1
ATOM 752 O O . LEU A 1 96 ? -20.109 10.781 16.502 1.00 58.34 96 LEU A O 1
ATOM 756 N N . SER A 1 97 ? -20.535 10.976 18.694 1.00 55.72 97 SER A N 1
ATOM 757 C CA . SER A 1 97 ? -19.157 11.314 19.074 1.00 55.72 97 SER A CA 1
ATOM 758 C C . SER A 1 97 ? -18.209 10.143 18.816 1.00 55.72 97 SER A C 1
ATOM 760 O O . SER A 1 97 ? -17.116 10.332 18.277 1.00 55.72 97 SER A O 1
ATOM 762 N N . LEU A 1 98 ? -18.653 8.917 19.111 1.00 58.31 98 LEU A N 1
ATOM 763 C CA . LEU A 1 98 ? -17.920 7.713 18.765 1.00 58.31 98 LEU A CA 1
ATOM 764 C C . LEU A 1 98 ? -17.809 7.597 17.248 1.00 58.31 98 LEU A C 1
ATOM 766 O O . LEU A 1 98 ? -16.685 7.527 16.771 1.00 58.31 98 LEU A O 1
ATOM 770 N N . ALA A 1 99 ? -18.927 7.669 16.506 1.00 58.22 99 ALA A N 1
ATOM 771 C CA . ALA A 1 99 ? -19.009 7.661 15.037 1.00 58.22 99 ALA A CA 1
ATOM 772 C C . ALA A 1 99 ? -18.005 8.642 14.400 1.00 58.22 99 ALA A C 1
ATOM 774 O O . ALA A 1 99 ? -17.269 8.274 13.484 1.00 58.22 99 ALA A O 1
ATOM 775 N N . ALA A 1 100 ? -17.907 9.863 14.931 1.00 57.41 100 ALA A N 1
ATOM 776 C CA . ALA A 1 100 ? -16.984 10.892 14.461 1.00 57.41 100 ALA A CA 1
ATOM 777 C C . ALA A 1 100 ? -15.503 10.489 14.598 1.00 57.41 100 ALA A C 1
ATOM 779 O O . ALA A 1 100 ? -14.715 10.767 13.693 1.00 57.41 100 ALA A O 1
ATOM 780 N N . ASN A 1 101 ? -15.129 9.740 15.642 1.00 57.06 101 ASN A N 1
ATOM 781 C CA . ASN A 1 101 ? -13.772 9.195 15.789 1.00 57.06 101 ASN A CA 1
ATOM 782 C C . ASN A 1 101 ? -13.417 8.154 14.702 1.00 57.06 101 ASN A C 1
ATOM 784 O O . ASN A 1 101 ? -12.237 7.910 14.451 1.00 57.06 101 ASN A O 1
ATOM 788 N N . TRP A 1 102 ? -14.411 7.573 14.016 1.00 58.22 102 TRP A N 1
ATOM 789 C CA . TRP A 1 102 ? -14.232 6.646 12.882 1.00 58.22 102 TRP A CA 1
ATOM 790 C C . TRP A 1 102 ? -14.216 7.345 11.531 1.00 58.22 102 TRP A C 1
ATOM 792 O O . TRP A 1 102 ? -13.543 6.888 10.602 1.00 58.22 102 TRP A O 1
ATOM 802 N N . ILE A 1 103 ? -14.951 8.454 11.419 1.00 57.84 103 ILE A N 1
ATOM 803 C CA . ILE A 1 103 ? -15.006 9.259 10.198 1.00 57.84 103 ILE A CA 1
ATOM 804 C C . ILE A 1 103 ? -13.600 9.728 9.821 1.00 57.84 103 ILE A C 1
ATOM 806 O O . ILE A 1 103 ? -13.278 9.729 8.643 1.00 57.84 103 ILE A O 1
ATOM 810 N N . PHE A 1 104 ? -12.728 10.023 10.786 1.00 56.41 104 PHE A N 1
ATOM 811 C CA . PHE A 1 104 ? -11.347 10.430 10.518 1.00 56.41 104 PHE A CA 1
ATOM 812 C C . PHE A 1 104 ? -10.494 9.356 9.813 1.00 56.41 104 PHE A C 1
ATOM 814 O O . PHE A 1 104 ? -10.004 9.622 8.713 1.00 56.41 104 PHE A O 1
ATOM 821 N N . PRO A 1 105 ? -10.322 8.131 10.355 1.00 57.00 105 PRO A N 1
ATOM 822 C CA . PRO A 1 105 ? -9.650 7.050 9.631 1.00 57.00 105 PRO A CA 1
ATOM 823 C C . PRO A 1 105 ? -10.297 6.728 8.277 1.00 57.00 105 PRO A C 1
ATOM 825 O O . PRO A 1 105 ? -9.588 6.477 7.305 1.00 57.00 105 PRO A O 1
ATOM 828 N N . LEU A 1 106 ? -11.629 6.776 8.174 1.00 62.97 106 LEU A N 1
ATOM 829 C CA . LEU A 1 106 ? -12.335 6.551 6.908 1.00 62.97 106 LEU A CA 1
ATOM 830 C C . LEU A 1 106 ? -12.126 7.699 5.903 1.00 62.97 106 LEU A C 1
ATOM 832 O O . LEU A 1 106 ? -11.972 7.448 4.711 1.00 62.97 106 LEU A O 1
ATOM 836 N N . ALA A 1 107 ? -12.038 8.948 6.357 1.00 63.75 107 ALA A N 1
ATOM 837 C CA . ALA A 1 107 ? -11.714 10.106 5.527 1.00 63.75 107 ALA A CA 1
ATOM 838 C C . ALA A 1 107 ? -10.266 10.038 5.022 1.00 63.75 107 ALA A C 1
ATOM 840 O O . ALA A 1 107 ? -9.984 10.389 3.878 1.00 63.75 107 ALA A O 1
ATOM 841 N N . ILE A 1 108 ? -9.346 9.491 5.820 1.00 64.19 108 ILE A N 1
ATOM 842 C CA . ILE A 1 108 ? -7.985 9.177 5.371 1.00 64.19 108 ILE A CA 1
ATOM 843 C C . ILE A 1 108 ? -8.013 8.153 4.223 1.00 64.19 108 ILE A C 1
ATOM 845 O O . ILE A 1 108 ? -7.232 8.288 3.281 1.00 64.19 108 ILE A O 1
ATOM 849 N N . LEU A 1 109 ? -8.950 7.194 4.215 1.00 68.38 109 LEU A N 1
ATOM 850 C CA . LEU A 1 109 ? -9.131 6.310 3.058 1.00 68.38 109 LEU A CA 1
ATOM 851 C C . LEU A 1 109 ? -9.585 7.068 1.820 1.00 68.38 109 LEU A C 1
ATOM 853 O O . LEU A 1 109 ? -9.154 6.709 0.734 1.00 68.38 109 LEU A O 1
ATOM 857 N N . LEU A 1 110 ? -10.402 8.116 1.933 1.00 69.31 110 LEU A N 1
ATOM 858 C CA . LEU A 1 110 ? -10.814 8.911 0.768 1.00 69.31 110 LEU A CA 1
ATOM 859 C C . LEU A 1 110 ? -9.627 9.596 0.069 1.00 69.31 110 LEU A C 1
ATOM 861 O O . LEU A 1 110 ? -9.699 9.870 -1.127 1.00 69.31 110 LEU A O 1
ATOM 865 N N . ASN A 1 111 ? -8.520 9.795 0.790 1.00 67.38 111 ASN A N 1
ATOM 866 C CA . ASN A 1 111 ? -7.267 10.329 0.257 1.00 67.38 111 ASN A CA 1
ATOM 867 C C . ASN A 1 111 ? -6.376 9.269 -0.404 1.00 67.38 111 ASN A C 1
ATOM 869 O O . ASN A 1 111 ? -5.339 9.609 -0.981 1.00 67.38 111 ASN A O 1
ATOM 873 N N . LEU A 1 112 ? -6.748 7.986 -0.332 1.00 71.25 112 LEU A N 1
ATOM 874 C CA . LEU A 1 112 ? -6.029 6.962 -1.070 1.00 71.25 112 LEU A CA 1
ATOM 875 C C . LEU A 1 112 ? -6.171 7.217 -2.569 1.00 71.25 112 LEU A C 1
ATOM 877 O O . LEU A 1 112 ? -7.203 7.683 -3.054 1.00 71.25 112 LEU A O 1
ATOM 881 N N . PRO A 1 113 ? -5.121 6.930 -3.337 1.00 68.69 113 PRO A N 1
ATOM 882 C CA . PRO A 1 113 ? -5.088 7.366 -4.710 1.00 68.69 113 PRO A CA 1
ATOM 883 C C . PRO A 1 113 ? -5.885 6.379 -5.573 1.00 68.69 113 PRO A C 1
ATOM 885 O O . PRO A 1 113 ? -5.362 5.375 -6.056 1.00 68.69 113 PRO A O 1
ATOM 888 N N . TYR A 1 114 ? -7.183 6.646 -5.721 1.00 74.06 114 TYR A N 1
ATOM 889 C CA . TYR A 1 114 ? -8.145 5.827 -6.461 1.00 74.06 114 TYR A CA 1
ATOM 890 C C . TYR A 1 114 ? -8.017 5.966 -7.982 1.00 74.06 114 TYR A C 1
ATOM 892 O O . TYR A 1 114 ? -7.464 6.939 -8.491 1.00 74.06 114 TYR A O 1
ATOM 900 N N . GLU A 1 115 ? -8.535 4.983 -8.728 1.00 68.69 115 GLU A N 1
ATOM 901 C CA . GLU A 1 115 ? -8.637 5.113 -10.188 1.00 68.69 115 GLU A CA 1
ATOM 902 C C . GLU A 1 115 ? -9.913 5.871 -10.569 1.00 68.69 115 GLU A C 1
ATOM 904 O O . GLU A 1 115 ? -11.018 5.412 -10.285 1.00 68.69 115 GLU A O 1
ATOM 909 N N . SER A 1 116 ? -9.772 7.015 -11.245 1.00 60.09 116 SER A N 1
ATOM 910 C CA . SER A 1 116 ? -10.910 7.857 -11.647 1.00 60.09 116 SER A CA 1
ATOM 911 C C . SER A 1 116 ? -11.332 7.690 -13.115 1.00 60.09 116 SER A C 1
ATOM 913 O O . SER A 1 116 ? -12.483 7.970 -13.448 1.00 60.09 116 SER A O 1
ATOM 915 N N . LEU A 1 117 ? -10.437 7.202 -13.987 1.00 59.56 117 LEU A N 1
ATOM 916 C CA . LEU A 1 117 ? -10.563 7.294 -15.454 1.00 59.56 117 LEU A CA 1
ATOM 917 C C . LEU A 1 117 ? -10.838 5.966 -16.190 1.00 59.56 117 LEU A C 1
ATOM 919 O O . LEU A 1 117 ? -10.748 5.933 -17.411 1.00 59.56 117 LEU A O 1
ATOM 923 N N . HIS A 1 118 ? -11.176 4.882 -15.487 1.00 60.16 118 HIS A N 1
ATOM 924 C CA . HIS A 1 118 ? -11.315 3.552 -16.096 1.00 60.16 118 HIS A CA 1
ATOM 925 C C . HIS A 1 118 ? -12.774 3.062 -16.223 1.00 60.16 118 HIS A C 1
ATOM 927 O O . HIS A 1 118 ? -13.604 3.338 -15.355 1.00 60.16 118 HIS A O 1
ATOM 933 N N . GLU A 1 119 ? -13.084 2.260 -17.252 1.00 60.44 119 GLU A N 1
ATOM 934 C CA . GLU A 1 119 ? -14.408 1.634 -17.445 1.00 60.44 119 GLU A CA 1
ATOM 935 C C . GLU A 1 119 ? -14.788 0.719 -16.270 1.00 60.44 119 GLU A C 1
ATOM 937 O O . GLU A 1 119 ? -15.916 0.753 -15.780 1.00 60.44 119 GLU A O 1
ATOM 942 N N . ARG A 1 120 ? -13.820 -0.042 -15.733 1.00 68.69 120 ARG A N 1
ATOM 943 C CA . ARG A 1 120 ? -13.987 -0.887 -14.534 1.00 68.69 120 ARG A CA 1
ATOM 944 C C . ARG A 1 120 ? -13.437 -0.229 -13.263 1.00 68.69 120 ARG A C 1
ATOM 946 O O . ARG A 1 120 ? -12.924 -0.921 -12.379 1.00 68.69 120 ARG A O 1
ATOM 953 N N . LYS A 1 121 ? -13.532 1.104 -13.154 1.00 70.50 121 LYS A N 1
ATOM 954 C CA . LYS A 1 121 ? -12.994 1.892 -12.022 1.00 70.50 121 LYS A CA 1
ATOM 955 C C . LYS A 1 121 ? -13.420 1.377 -10.648 1.00 70.50 121 LYS A C 1
ATOM 957 O O . LYS A 1 121 ? -12.598 1.333 -9.737 1.00 70.50 121 LYS A O 1
ATOM 962 N N . ILE A 1 122 ? -14.673 0.937 -10.508 1.00 73.94 122 ILE A N 1
ATOM 963 C CA . ILE A 1 122 ? -15.222 0.461 -9.229 1.00 73.94 122 ILE A CA 1
ATOM 964 C C . ILE A 1 122 ? -14.553 -0.853 -8.818 1.00 73.94 122 ILE A C 1
ATOM 966 O O . ILE A 1 122 ? -14.084 -0.972 -7.693 1.00 73.94 122 ILE A O 1
ATOM 970 N N . SER A 1 123 ? -14.439 -1.815 -9.737 1.00 77.38 123 SER A N 1
ATOM 971 C CA . SER A 1 123 ? -13.842 -3.123 -9.443 1.00 77.38 123 SER A CA 1
ATOM 972 C C . SER A 1 123 ? -12.353 -3.007 -9.105 1.00 77.38 123 SER A C 1
ATOM 974 O O . SER A 1 123 ? -11.917 -3.529 -8.082 1.00 77.38 123 SER A O 1
ATOM 976 N N . LYS A 1 124 ? -11.575 -2.257 -9.900 1.00 77.25 124 LYS A N 1
ATOM 977 C CA . LYS A 1 124 ? -10.141 -2.052 -9.625 1.00 77.25 124 LYS A CA 1
ATOM 978 C C . LYS A 1 124 ? -9.905 -1.290 -8.317 1.00 77.25 124 LYS A C 1
ATOM 980 O O . LYS A 1 124 ? -8.981 -1.620 -7.577 1.00 77.25 124 LYS A O 1
ATOM 985 N N . THR A 1 125 ? -10.749 -0.304 -8.016 1.00 80.81 125 THR A N 1
ATOM 986 C CA . THR A 1 125 ? -10.710 0.426 -6.742 1.00 80.81 125 THR A CA 1
ATOM 987 C C . THR A 1 125 ? -11.058 -0.481 -5.566 1.00 80.81 125 THR A C 1
ATOM 989 O O . THR A 1 125 ? -10.338 -0.479 -4.573 1.00 80.81 125 THR A O 1
ATOM 992 N N . LEU A 1 126 ? -12.089 -1.318 -5.693 1.00 82.19 126 LEU A N 1
ATOM 993 C CA . LEU A 1 126 ? -12.480 -2.260 -4.647 1.00 82.19 126 LEU A CA 1
ATOM 994 C C . LEU A 1 126 ? -11.367 -3.274 -4.358 1.00 82.19 126 LEU A C 1
ATOM 996 O O . LEU A 1 126 ? -11.073 -3.529 -3.198 1.00 82.19 126 LEU A O 1
ATOM 1000 N N . VAL A 1 127 ? -10.696 -3.798 -5.389 1.00 85.38 127 VAL A N 1
ATOM 1001 C CA . VAL A 1 127 ? -9.544 -4.705 -5.223 1.00 85.38 127 VAL A CA 1
ATOM 1002 C C . VAL A 1 127 ?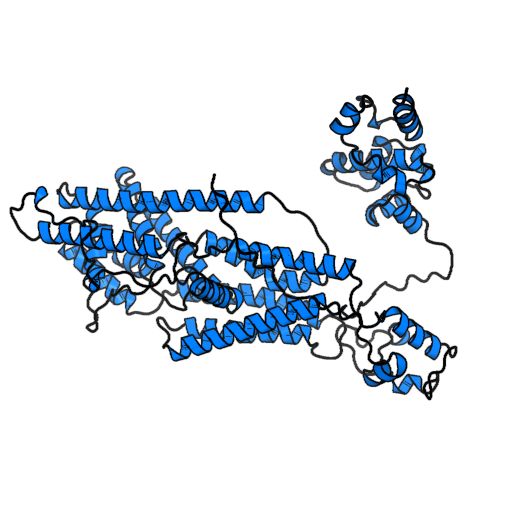 -8.364 -4.001 -4.543 1.00 85.38 127 VAL A C 1
ATOM 1004 O O . VAL A 1 127 ? -7.682 -4.603 -3.714 1.00 85.38 127 VAL A O 1
ATOM 1007 N N . ALA A 1 128 ? -8.124 -2.725 -4.856 1.00 85.25 128 ALA A N 1
ATOM 1008 C CA . ALA A 1 128 ? -7.093 -1.934 -4.190 1.00 85.25 128 ALA A CA 1
ATOM 1009 C C . ALA A 1 128 ? -7.401 -1.762 -2.695 1.00 85.25 128 ALA A C 1
ATOM 1011 O O . ALA A 1 128 ? -6.563 -2.101 -1.864 1.00 85.25 128 ALA A O 1
ATOM 1012 N N . VAL A 1 129 ? -8.622 -1.333 -2.355 1.00 86.81 129 VAL A N 1
ATOM 1013 C CA . VAL A 1 129 ? -9.093 -1.206 -0.963 1.00 86.81 129 VAL A CA 1
ATOM 1014 C C . VAL A 1 129 ? -9.033 -2.547 -0.240 1.00 86.81 129 VAL A C 1
ATOM 1016 O O . VAL A 1 129 ? -8.551 -2.609 0.890 1.00 86.81 129 VAL A O 1
ATOM 1019 N N . LEU A 1 130 ? -9.448 -3.624 -0.913 1.00 90.69 130 LEU A N 1
ATOM 1020 C CA . LEU A 1 130 ? -9.393 -4.983 -0.390 1.00 90.69 130 LEU A CA 1
ATOM 1021 C C . LEU A 1 130 ? -7.971 -5.359 0.036 1.00 90.69 130 LEU A C 1
ATOM 1023 O O . LEU A 1 130 ? -7.772 -5.905 1.114 1.00 90.69 130 LEU A O 1
ATOM 1027 N N . ASN A 1 131 ? -6.972 -5.036 -0.781 1.00 90.88 131 ASN A N 1
ATOM 1028 C CA . ASN A 1 131 ? -5.579 -5.339 -0.467 1.00 90.88 131 ASN A CA 1
ATOM 1029 C C . ASN A 1 131 ? -4.980 -4.385 0.575 1.00 90.88 131 ASN A C 1
ATOM 1031 O O . ASN A 1 131 ? -4.237 -4.835 1.444 1.00 90.88 131 ASN A O 1
ATOM 1035 N N . TRP A 1 132 ? -5.317 -3.095 0.525 1.00 90.56 132 TRP A N 1
ATOM 1036 C CA . TRP A 1 132 ? -4.832 -2.088 1.472 1.00 90.56 132 TRP A CA 1
ATOM 1037 C C . TRP A 1 132 ? -5.337 -2.322 2.893 1.00 90.56 132 TRP A C 1
ATOM 1039 O O . TRP A 1 132 ? -4.541 -2.318 3.826 1.00 90.56 132 TRP A O 1
ATOM 1049 N N . LEU A 1 133 ? -6.643 -2.543 3.052 1.00 91.00 133 LEU A N 1
ATOM 1050 C CA . LEU A 1 133 ? -7.266 -2.769 4.355 1.00 91.00 133 LEU A CA 1
ATOM 1051 C C . LEU A 1 133 ? -7.177 -4.228 4.797 1.00 91.00 133 LEU A C 1
ATOM 1053 O O . LEU A 1 133 ? -7.042 -4.503 5.986 1.00 91.00 133 LEU A O 1
ATOM 1057 N N . GLY A 1 134 ? -7.261 -5.164 3.851 1.00 92.19 134 GLY A N 1
ATOM 1058 C CA . GLY A 1 134 ? -7.232 -6.590 4.150 1.00 92.19 134 GLY A CA 1
ATOM 1059 C C . GLY A 1 134 ? -5.832 -7.118 4.447 1.00 92.19 134 GLY A C 1
ATOM 1060 O O . GLY A 1 134 ? -5.704 -8.050 5.229 1.00 92.19 134 GLY A O 1
ATOM 1061 N N . SER A 1 135 ? -4.774 -6.525 3.879 1.00 94.81 135 SER A N 1
ATOM 1062 C CA . SER A 1 135 ? -3.382 -6.864 4.209 1.00 94.81 135 SER A CA 1
ATOM 1063 C C . SER A 1 135 ? -2.462 -5.635 4.180 1.00 94.81 135 SER A C 1
ATOM 1065 O O . SER A 1 135 ? -1.606 -5.500 3.291 1.00 94.81 135 SER A O 1
ATOM 1067 N N . PRO A 1 136 ? -2.589 -4.732 5.168 1.00 92.94 136 PRO A N 1
ATOM 1068 C CA . PRO A 1 136 ? -1.810 -3.497 5.214 1.00 92.94 136 PRO A CA 1
ATOM 1069 C C . PRO A 1 136 ? -0.298 -3.731 5.231 1.00 92.94 136 PRO A C 1
ATOM 1071 O O . PRO A 1 136 ? 0.450 -2.978 4.616 1.00 92.94 136 PRO A O 1
ATOM 1074 N N . GLN A 1 137 ? 0.177 -4.815 5.842 1.00 94.56 137 GLN A N 1
ATOM 1075 C CA . GLN A 1 137 ? 1.587 -5.204 5.860 1.00 94.56 137 GLN A CA 1
ATOM 1076 C C . GLN A 1 137 ? 2.126 -5.517 4.456 1.00 94.56 137 GLN A C 1
ATOM 1078 O O . GLN A 1 137 ? 3.270 -5.183 4.146 1.00 94.56 137 GLN A O 1
ATOM 1083 N N . THR A 1 138 ? 1.314 -6.118 3.582 1.00 93.75 138 THR A N 1
ATOM 1084 C CA . THR A 1 138 ? 1.676 -6.399 2.181 1.00 93.75 138 THR A CA 1
ATOM 1085 C C . THR A 1 138 ? 1.730 -5.098 1.380 1.00 93.75 138 THR A C 1
ATOM 1087 O O . THR A 1 138 ? 2.694 -4.846 0.653 1.00 93.75 138 THR A O 1
ATOM 1090 N N . ALA A 1 139 ? 0.740 -4.222 1.570 1.00 92.00 139 ALA A N 1
ATOM 1091 C CA . ALA A 1 139 ? 0.698 -2.915 0.921 1.00 92.00 139 ALA A CA 1
ATOM 1092 C C . ALA A 1 139 ? 1.860 -1.999 1.357 1.00 92.00 139 ALA A C 1
ATOM 1094 O O . ALA A 1 139 ? 2.531 -1.393 0.516 1.00 92.00 139 ALA A O 1
ATOM 1095 N N . LEU A 1 140 ? 2.169 -1.962 2.656 1.00 91.25 140 LEU A N 1
ATOM 1096 C CA . LEU A 1 140 ? 3.334 -1.270 3.214 1.00 91.25 140 LEU A CA 1
ATOM 1097 C C . LEU A 1 140 ? 4.645 -1.846 2.670 1.00 91.25 140 LEU A C 1
ATOM 1099 O O . LEU A 1 140 ? 5.530 -1.089 2.282 1.00 91.25 140 LEU A O 1
ATOM 1103 N N . THR A 1 141 ? 4.753 -3.172 2.542 1.00 93.94 141 THR A N 1
ATOM 1104 C CA . THR A 1 141 ? 5.946 -3.808 1.961 1.00 93.94 141 THR A CA 1
ATOM 1105 C C . THR A 1 141 ? 6.199 -3.309 0.539 1.00 93.94 141 THR A C 1
ATOM 1107 O O . THR A 1 141 ? 7.325 -2.933 0.203 1.00 93.94 141 THR A O 1
ATOM 1110 N N . ALA A 1 142 ? 5.159 -3.283 -0.300 1.00 90.56 142 ALA A N 1
ATOM 1111 C CA . ALA A 1 142 ? 5.259 -2.821 -1.681 1.00 90.56 142 ALA A CA 1
ATOM 1112 C C . ALA A 1 142 ? 5.648 -1.334 -1.761 1.00 90.56 142 ALA A C 1
ATOM 1114 O O . ALA A 1 142 ? 6.608 -0.979 -2.450 1.00 90.56 142 ALA A O 1
ATOM 1115 N N . THR A 1 143 ? 4.950 -0.482 -1.011 1.00 88.75 143 THR A N 1
ATOM 1116 C CA . THR A 1 143 ? 5.128 0.978 -1.045 1.00 88.75 143 THR A CA 1
ATOM 1117 C C . THR A 1 143 ? 6.460 1.431 -0.439 1.00 88.75 143 THR A C 1
ATOM 1119 O O . THR A 1 143 ? 7.204 2.183 -1.073 1.00 88.75 143 THR A O 1
ATOM 1122 N N . ILE A 1 144 ? 6.844 0.919 0.737 1.00 89.62 144 ILE A N 1
ATOM 1123 C CA . ILE A 1 144 ? 8.130 1.230 1.386 1.00 89.62 144 ILE A CA 1
ATOM 1124 C C . ILE A 1 144 ? 9.294 0.750 0.517 1.00 89.62 144 ILE A C 1
ATOM 1126 O O . ILE A 1 144 ? 10.309 1.443 0.383 1.00 89.62 144 ILE A O 1
ATOM 1130 N N . PHE A 1 145 ? 9.168 -0.426 -0.107 1.00 91.25 145 PHE A N 1
ATOM 1131 C CA . PHE A 1 145 ? 10.207 -0.919 -1.001 1.00 91.25 145 PHE A CA 1
ATOM 1132 C C . PHE A 1 145 ? 10.340 -0.034 -2.246 1.00 91.25 145 PHE A C 1
ATOM 1134 O O . PHE A 1 145 ? 11.460 0.338 -2.599 1.00 91.25 145 PHE A O 1
ATOM 1141 N N . ASN A 1 146 ? 9.232 0.375 -2.871 1.00 87.81 146 ASN A N 1
ATOM 1142 C CA . ASN A 1 146 ? 9.258 1.320 -3.992 1.00 87.81 146 ASN A CA 1
ATOM 1143 C C . ASN A 1 146 ? 9.911 2.653 -3.599 1.00 87.81 146 ASN A C 1
ATOM 1145 O O . ASN A 1 146 ? 10.792 3.146 -4.311 1.00 87.81 146 ASN A O 1
ATOM 1149 N N . PHE A 1 147 ? 9.575 3.193 -2.425 1.00 86.06 147 PHE A N 1
ATOM 1150 C CA . PHE A 1 147 ? 10.208 4.401 -1.901 1.00 86.06 147 PHE A CA 1
ATOM 1151 C C . PHE A 1 147 ? 11.718 4.228 -1.694 1.00 86.06 147 PHE A C 1
ATOM 1153 O O . PHE A 1 147 ? 12.514 5.093 -2.070 1.00 86.06 147 PHE A O 1
ATOM 1160 N N . ARG A 1 148 ? 12.149 3.085 -1.151 1.00 89.06 148 ARG A N 1
ATOM 1161 C CA . ARG A 1 148 ? 13.573 2.766 -1.007 1.00 89.06 148 ARG A CA 1
ATOM 1162 C C . ARG A 1 148 ? 14.284 2.754 -2.362 1.00 89.06 148 ARG A C 1
ATOM 1164 O O . ARG A 1 148 ? 15.381 3.302 -2.468 1.00 89.06 148 ARG A O 1
ATOM 1171 N N . GLN A 1 149 ? 13.678 2.152 -3.384 1.00 88.50 149 GLN A N 1
ATOM 1172 C CA . GLN A 1 149 ? 14.244 2.087 -4.735 1.00 88.50 149 GLN A CA 1
ATOM 1173 C C . GLN A 1 149 ? 14.373 3.477 -5.366 1.00 88.50 149 GLN A C 1
ATOM 1175 O O . GLN A 1 149 ? 15.387 3.781 -6.002 1.00 88.50 149 GLN A O 1
ATOM 1180 N N . LEU A 1 150 ? 13.396 4.350 -5.122 1.00 85.88 150 LEU A N 1
ATOM 1181 C CA . LEU A 1 150 ? 13.470 5.758 -5.493 1.00 85.88 150 LEU A CA 1
ATOM 1182 C C . LEU A 1 150 ? 14.613 6.475 -4.764 1.00 85.88 150 LEU A C 1
ATOM 1184 O O . LEU A 1 150 ? 15.430 7.138 -5.403 1.00 85.88 150 LEU A O 1
ATOM 1188 N N . ARG A 1 151 ? 14.725 6.313 -3.444 1.00 85.19 151 ARG A N 1
ATOM 1189 C CA . ARG A 1 151 ? 15.797 6.940 -2.659 1.00 85.19 151 ARG A CA 1
ATOM 1190 C C . ARG A 1 151 ? 17.183 6.487 -3.115 1.00 85.19 151 ARG A C 1
ATOM 1192 O O . ARG A 1 151 ? 18.092 7.307 -3.206 1.00 85.19 151 ARG A O 1
ATOM 1199 N N . GLU A 1 152 ? 17.351 5.202 -3.409 1.00 88.19 152 GLU A N 1
ATOM 1200 C CA . GLU A 1 152 ? 18.614 4.666 -3.923 1.00 88.19 152 GLU A CA 1
ATOM 1201 C C . GLU A 1 152 ? 18.939 5.219 -5.315 1.00 88.19 152 GLU A C 1
ATOM 1203 O O . GLU A 1 152 ? 20.068 5.639 -5.564 1.00 88.19 152 GLU A O 1
ATOM 1208 N N . SER A 1 153 ? 17.938 5.303 -6.193 1.00 87.62 153 SER A N 1
ATOM 1209 C CA . SER A 1 153 ? 18.076 5.950 -7.500 1.00 87.62 153 SER A CA 1
ATOM 1210 C C . SER A 1 153 ? 18.540 7.400 -7.360 1.00 87.62 153 SER A C 1
ATOM 1212 O O . SER A 1 153 ? 19.511 7.802 -7.994 1.00 87.62 153 SER A O 1
ATOM 1214 N N . HIS A 1 154 ? 17.905 8.169 -6.473 1.00 85.88 154 HIS A N 1
ATOM 1215 C CA . HIS A 1 154 ? 18.256 9.565 -6.224 1.00 85.88 154 HIS A CA 1
ATOM 1216 C C . HIS A 1 154 ? 19.676 9.721 -5.660 1.00 85.88 154 HIS A C 1
ATOM 1218 O O . HIS A 1 154 ? 20.457 10.524 -6.164 1.00 85.88 154 HIS A O 1
ATOM 1224 N N . ARG A 1 155 ? 20.062 8.895 -4.678 1.00 86.00 155 ARG A N 1
ATOM 1225 C CA . ARG A 1 155 ? 21.431 8.883 -4.131 1.00 86.00 155 ARG A CA 1
ATOM 1226 C C . ARG A 1 155 ? 22.479 8.599 -5.201 1.00 86.00 155 ARG A C 1
ATOM 1228 O O . ARG A 1 155 ? 23.553 9.189 -5.181 1.00 86.00 155 ARG A O 1
ATOM 1235 N N . ARG A 1 156 ? 22.191 7.696 -6.139 1.00 86.62 156 ARG A N 1
ATOM 1236 C CA . ARG A 1 156 ? 23.109 7.381 -7.241 1.00 86.62 156 ARG A CA 1
ATOM 1237 C C . ARG A 1 156 ? 23.253 8.521 -8.234 1.00 86.62 156 ARG A C 1
ATOM 1239 O O . ARG A 1 156 ? 24.343 8.685 -8.762 1.00 86.62 156 ARG A O 1
ATOM 1246 N N . VAL A 1 157 ? 22.194 9.296 -8.465 1.00 85.69 157 VAL A N 1
ATOM 1247 C CA . VAL A 1 157 ? 22.276 10.540 -9.247 1.00 85.69 157 VAL A CA 1
ATOM 1248 C C . VAL A 1 157 ? 23.187 11.538 -8.536 1.00 85.69 157 VAL A C 1
ATOM 1250 O O . VAL A 1 157 ? 24.115 12.041 -9.152 1.00 85.69 157 VAL A O 1
ATOM 1253 N N . GLN A 1 158 ? 22.986 11.753 -7.232 1.00 83.19 158 GLN A N 1
ATOM 1254 C CA . GLN A 1 158 ? 23.784 12.701 -6.439 1.00 83.19 158 GLN A CA 1
ATOM 1255 C C . GLN A 1 158 ? 25.273 12.340 -6.352 1.00 83.19 158 GLN A C 1
ATOM 1257 O O . GLN A 1 158 ? 26.111 13.227 -6.259 1.00 83.19 158 GLN A O 1
ATOM 1262 N N . ARG A 1 159 ? 25.620 11.047 -6.372 1.00 81.38 159 ARG A N 1
ATOM 1263 C CA . ARG A 1 159 ? 27.021 10.591 -6.342 1.00 81.38 159 ARG A CA 1
ATOM 1264 C C . ARG A 1 159 ? 27.769 10.803 -7.661 1.00 81.38 159 ARG A C 1
ATOM 1266 O O . ARG A 1 159 ? 28.982 10.619 -7.679 1.00 81.38 159 ARG A O 1
ATOM 1273 N N . ARG A 1 160 ? 27.086 11.117 -8.767 1.00 74.62 160 ARG A N 1
ATOM 1274 C CA . ARG A 1 160 ? 27.763 11.383 -10.042 1.00 74.62 160 ARG A CA 1
ATOM 1275 C C . ARG A 1 160 ? 28.182 12.852 -10.106 1.00 74.62 160 ARG A C 1
ATOM 1277 O O . ARG A 1 160 ? 27.375 13.738 -9.867 1.00 74.62 160 ARG A O 1
ATOM 1284 N N . VAL A 1 161 ? 29.457 13.076 -10.427 1.00 57.88 161 VAL A N 1
ATOM 1285 C CA . VAL A 1 161 ? 30.130 14.387 -10.364 1.00 57.88 161 VAL A CA 1
ATOM 1286 C C . VAL A 1 161 ? 29.766 15.294 -11.553 1.00 57.88 161 VAL A C 1
ATOM 1288 O O . VAL A 1 161 ? 29.806 16.516 -11.437 1.00 57.88 161 VAL A O 1
ATOM 1291 N N . ASN A 1 162 ? 29.336 14.722 -12.683 1.00 71.19 162 ASN A N 1
ATOM 1292 C CA . ASN A 1 162 ? 29.043 15.482 -13.903 1.00 71.19 162 ASN A CA 1
ATOM 1293 C C . ASN A 1 162 ? 27.670 16.170 -13.836 1.00 71.19 162 ASN A C 1
ATOM 1295 O O . ASN A 1 162 ? 26.656 15.594 -14.238 1.00 71.19 162 ASN A O 1
ATOM 1299 N N . ALA A 1 163 ? 27.656 17.433 -13.395 1.00 67.00 163 ALA A N 1
ATOM 1300 C CA . ALA A 1 163 ? 26.455 18.272 -13.304 1.00 67.00 163 ALA A CA 1
ATOM 1301 C C . ALA A 1 163 ? 25.644 18.337 -14.616 1.00 67.00 163 ALA A C 1
ATOM 1303 O O . ALA A 1 163 ? 24.414 18.367 -14.575 1.00 67.00 163 ALA A O 1
ATOM 1304 N N . ALA A 1 164 ? 26.319 18.282 -15.772 1.00 71.12 164 ALA A N 1
ATOM 1305 C CA . ALA A 1 164 ? 25.696 18.346 -17.096 1.00 71.12 164 ALA A CA 1
ATOM 1306 C C . ALA A 1 164 ? 24.754 17.161 -17.400 1.00 71.12 164 ALA A C 1
ATOM 1308 O O . ALA A 1 164 ? 23.746 17.330 -18.081 1.00 71.12 164 ALA A O 1
ATOM 1309 N N . GLN A 1 165 ? 25.033 15.966 -16.865 1.00 76.44 165 GLN A N 1
ATOM 1310 C CA . GLN A 1 165 ? 24.233 14.761 -17.127 1.00 76.44 165 GLN A CA 1
ATOM 1311 C C . GLN A 1 165 ? 23.258 14.417 -15.989 1.00 76.44 165 GLN A C 1
ATOM 1313 O O . GLN A 1 165 ? 22.414 13.529 -16.137 1.00 76.44 165 GLN A O 1
ATOM 1318 N N . THR A 1 166 ? 23.322 15.117 -14.852 1.00 83.19 166 THR A N 1
ATOM 1319 C CA . THR A 1 166 ? 22.502 14.850 -13.655 1.00 83.19 166 THR A CA 1
ATOM 1320 C C . THR A 1 166 ? 21.005 14.783 -13.964 1.00 83.19 166 THR A C 1
ATOM 1322 O O . THR A 1 166 ? 20.304 13.892 -13.474 1.00 83.19 166 THR A O 1
ATOM 1325 N N . HIS A 1 167 ? 20.502 15.681 -14.817 1.00 83.81 167 HIS A N 1
ATOM 1326 C CA . HIS A 1 167 ? 19.088 15.696 -15.197 1.00 83.81 167 HIS A CA 1
ATOM 1327 C C . HIS A 1 167 ? 18.673 14.433 -15.974 1.00 83.81 167 HIS A C 1
ATOM 1329 O O . HIS A 1 167 ? 17.575 13.914 -15.761 1.00 83.81 167 HIS A O 1
ATOM 1335 N N . LEU A 1 168 ? 19.563 13.893 -16.812 1.00 85.44 168 LEU A N 1
ATOM 1336 C CA . LEU A 1 168 ? 19.320 12.703 -17.633 1.00 85.44 168 LEU A CA 1
ATOM 1337 C C . LEU A 1 168 ? 19.315 11.426 -16.800 1.00 85.44 168 LEU A C 1
ATOM 1339 O O . LEU A 1 168 ? 18.378 10.637 -16.902 1.00 85.44 168 LEU A O 1
ATOM 1343 N N . TYR A 1 169 ? 20.290 11.262 -15.901 1.00 86.88 169 TYR A N 1
ATOM 1344 C CA . TYR A 1 169 ? 20.281 10.152 -14.942 1.00 86.88 169 TYR A CA 1
ATOM 1345 C C . TYR A 1 169 ? 19.040 10.199 -14.045 1.00 86.88 169 TYR A C 1
ATOM 1347 O O . TYR A 1 169 ? 18.418 9.168 -13.779 1.00 86.88 169 TYR A O 1
ATOM 1355 N N . SER A 1 170 ? 18.651 11.401 -13.607 1.00 86.44 170 SER A N 1
ATOM 1356 C CA . SER A 1 170 ? 17.425 11.606 -12.837 1.00 86.44 170 SER A CA 1
ATOM 1357 C C . SER A 1 170 ? 16.184 11.184 -13.627 1.00 86.44 170 SER A C 1
ATOM 1359 O O . SER A 1 170 ? 15.335 10.482 -13.083 1.00 86.44 170 SER A O 1
ATOM 1361 N N . ALA A 1 171 ? 16.084 11.548 -14.909 1.00 86.81 171 ALA A N 1
ATOM 1362 C CA . ALA A 1 171 ? 14.982 11.146 -15.783 1.00 86.81 171 ALA A CA 1
ATOM 1363 C C . ALA A 1 171 ? 14.946 9.624 -16.017 1.00 86.81 171 ALA A C 1
ATOM 1365 O O . ALA A 1 171 ? 13.908 9.003 -15.781 1.00 86.81 171 ALA A O 1
ATOM 1366 N N . ALA A 1 172 ? 16.078 9.011 -16.382 1.00 88.38 172 ALA A N 1
ATOM 1367 C CA . ALA A 1 172 ? 16.200 7.572 -16.633 1.00 88.38 172 ALA A CA 1
ATOM 1368 C C . ALA A 1 172 ? 15.767 6.744 -15.417 1.00 88.38 172 ALA A C 1
ATOM 1370 O O . ALA A 1 172 ? 14.886 5.885 -15.508 1.00 88.38 172 ALA A O 1
ATOM 1371 N N . TYR A 1 173 ? 16.327 7.034 -14.240 1.00 89.69 173 TYR A N 1
ATOM 1372 C CA . TYR A 1 173 ? 15.960 6.284 -13.042 1.00 89.69 173 TYR A CA 1
ATOM 1373 C C . TYR A 1 173 ? 14.546 6.589 -12.557 1.00 89.69 173 TYR A C 1
ATOM 1375 O O . TYR A 1 173 ? 13.896 5.718 -11.973 1.00 89.69 173 TYR A O 1
ATOM 1383 N N . PHE A 1 174 ? 14.045 7.801 -12.795 1.00 86.19 174 PHE A N 1
ATOM 1384 C CA . PHE A 1 174 ? 12.674 8.145 -12.458 1.00 86.19 174 PHE A CA 1
ATOM 1385 C C . PHE A 1 174 ? 11.670 7.334 -13.288 1.00 86.19 174 PHE A C 1
ATOM 1387 O O . PHE A 1 174 ? 10.783 6.725 -12.685 1.00 86.19 174 PHE A O 1
ATOM 1394 N N . VAL A 1 175 ? 11.850 7.261 -14.615 1.00 87.75 175 VAL A N 1
ATOM 1395 C CA . VAL A 1 175 ? 11.024 6.450 -15.531 1.00 87.75 175 VAL A CA 1
ATOM 1396 C C . VAL A 1 175 ? 11.099 4.972 -15.157 1.00 87.75 175 VAL A C 1
ATOM 1398 O O . VAL A 1 175 ? 10.067 4.330 -14.977 1.00 87.75 175 VAL A O 1
ATOM 1401 N N . MET A 1 176 ? 12.305 4.450 -14.927 1.00 89.56 176 MET A N 1
ATOM 1402 C CA . MET A 1 176 ? 12.517 3.078 -14.457 1.00 89.56 176 MET A CA 1
ATOM 1403 C C . MET A 1 176 ? 11.738 2.765 -13.166 1.00 89.56 176 MET A C 1
ATOM 1405 O O . MET A 1 176 ? 11.135 1.697 -13.052 1.00 89.56 176 MET A O 1
ATOM 1409 N N . CYS A 1 177 ? 11.727 3.681 -12.191 1.00 87.00 177 CYS A N 1
ATOM 1410 C CA . CYS A 1 177 ? 10.950 3.505 -10.961 1.00 87.00 177 CYS A CA 1
ATOM 1411 C C . CYS A 1 177 ? 9.435 3.507 -11.220 1.00 87.00 177 CYS A C 1
ATOM 1413 O O . CYS A 1 177 ? 8.734 2.715 -10.599 1.00 87.00 177 CYS A O 1
ATOM 1415 N N . CYS A 1 178 ? 8.930 4.336 -12.142 1.00 84.75 178 CYS A N 1
ATOM 1416 C CA . CYS A 1 178 ? 7.515 4.311 -12.535 1.00 84.75 178 CYS A CA 1
ATOM 1417 C C . CYS A 1 178 ? 7.144 2.991 -13.228 1.00 84.75 178 CYS A C 1
ATOM 1419 O O . CYS A 1 178 ? 6.108 2.408 -12.930 1.00 84.75 178 CYS A O 1
ATOM 1421 N N . MET A 1 179 ? 8.011 2.464 -14.097 1.00 85.50 179 MET A N 1
ATOM 1422 C CA . MET A 1 179 ? 7.770 1.185 -14.777 1.00 85.50 179 MET A CA 1
ATOM 1423 C C . MET A 1 179 ? 7.695 -0.006 -13.817 1.00 85.50 179 MET A C 1
ATOM 1425 O O . MET A 1 179 ? 6.985 -0.967 -14.088 1.00 85.50 179 MET A O 1
ATOM 1429 N N . ASN A 1 180 ? 8.365 0.058 -12.662 1.00 87.25 180 ASN A N 1
ATOM 1430 C CA . ASN A 1 180 ? 8.275 -0.984 -11.632 1.00 87.25 180 ASN A CA 1
ATOM 1431 C C . ASN A 1 180 ? 6.857 -1.189 -11.080 1.00 87.25 180 ASN A C 1
ATOM 1433 O O . ASN A 1 180 ? 6.581 -2.228 -10.486 1.00 87.25 180 ASN A O 1
ATOM 1437 N N . GLN A 1 181 ? 5.984 -0.194 -11.238 1.00 85.81 181 GLN A N 1
ATOM 1438 C CA . GLN A 1 181 ? 4.611 -0.233 -10.752 1.00 85.81 181 GLN A CA 1
ATOM 1439 C C . GLN A 1 181 ? 3.659 -0.956 -11.718 1.00 85.81 181 GLN A C 1
ATOM 1441 O O . GLN A 1 181 ? 2.468 -1.047 -11.432 1.00 85.81 181 GLN A O 1
ATOM 1446 N N . TYR A 1 182 ? 4.160 -1.493 -12.833 1.00 85.50 182 TYR A N 1
ATOM 1447 C CA . TYR A 1 182 ? 3.367 -2.220 -13.821 1.00 85.50 182 TYR A CA 1
ATOM 1448 C C . TYR A 1 182 ? 3.794 -3.690 -13.946 1.00 85.50 182 TYR A C 1
ATOM 1450 O O . TYR A 1 182 ? 4.970 -4.043 -13.829 1.00 85.50 182 TYR A O 1
ATOM 1458 N N . ASP A 1 183 ? 2.802 -4.540 -14.187 1.00 76.69 183 ASP A N 1
ATOM 1459 C CA . ASP A 1 183 ? 2.897 -5.946 -14.577 1.00 76.69 183 ASP A CA 1
ATOM 1460 C C . ASP A 1 183 ? 2.606 -6.090 -16.080 1.00 76.69 183 ASP A C 1
ATOM 1462 O O . ASP A 1 183 ? 2.262 -5.127 -16.769 1.00 76.69 183 ASP A O 1
ATOM 1466 N N . GLY A 1 184 ? 2.795 -7.294 -16.617 1.00 63.88 184 GLY A N 1
ATOM 1467 C CA . GLY A 1 184 ? 2.744 -7.542 -18.064 1.00 63.88 184 GLY A CA 1
ATOM 1468 C C . GLY A 1 184 ? 4.056 -7.203 -18.772 1.00 63.88 184 GLY A C 1
ATOM 1469 O O . GLY A 1 184 ? 4.192 -7.390 -19.975 1.00 63.88 184 GLY A O 1
ATOM 1470 N N . LEU A 1 185 ? 5.065 -6.778 -18.010 1.00 67.50 185 LEU A N 1
ATOM 1471 C CA . LEU A 1 185 ? 6.419 -6.611 -18.497 1.00 67.50 185 LEU A CA 1
ATOM 1472 C C . LEU A 1 185 ? 7.019 -7.998 -18.810 1.00 67.50 185 LEU A C 1
ATOM 1474 O O . LEU A 1 185 ? 7.528 -8.696 -17.923 1.00 67.50 185 LEU A O 1
ATOM 1478 N N . VAL A 1 186 ? 6.961 -8.413 -20.079 1.00 73.50 186 VAL A N 1
ATOM 1479 C CA . VAL A 1 186 ? 7.686 -9.592 -20.577 1.00 73.50 186 VAL A CA 1
ATOM 1480 C C . VAL A 1 186 ? 9.156 -9.199 -20.684 1.00 73.50 186 VAL A C 1
ATOM 1482 O O . VAL A 1 186 ? 9.609 -8.683 -21.698 1.00 73.50 186 VAL A O 1
ATOM 1485 N N . LEU A 1 187 ? 9.882 -9.337 -19.572 1.00 76.75 187 LEU A N 1
ATOM 1486 C CA . LEU A 1 187 ? 11.286 -8.917 -19.449 1.00 76.75 187 LEU A CA 1
ATOM 1487 C C . LEU A 1 187 ? 12.269 -10.062 -19.694 1.00 76.75 187 LEU A C 1
ATOM 1489 O O . LEU A 1 187 ? 13.433 -9.824 -20.013 1.00 76.75 187 LEU A O 1
ATOM 1493 N N . VAL A 1 188 ? 11.808 -11.298 -19.529 1.00 74.94 188 VAL A N 1
ATOM 1494 C CA . VAL A 1 188 ? 12.614 -12.510 -19.655 1.00 74.94 188 VAL A CA 1
ATOM 1495 C C . VAL A 1 188 ? 11.814 -13.522 -20.463 1.00 74.94 188 VAL A C 1
ATOM 1497 O O . VAL A 1 188 ? 10.660 -13.787 -20.130 1.00 74.94 188 VAL A O 1
ATOM 1500 N N . ASP A 1 189 ? 12.426 -14.063 -21.511 1.00 79.62 189 ASP A N 1
ATOM 1501 C CA . ASP A 1 189 ? 11.829 -15.118 -22.331 1.00 79.62 189 ASP A CA 1
ATOM 1502 C C . ASP A 1 189 ? 11.864 -16.465 -21.591 1.00 79.62 189 ASP A C 1
ATOM 1504 O O . ASP A 1 189 ? 12.635 -16.650 -20.644 1.00 79.62 189 ASP A O 1
ATOM 1508 N N . ASN A 1 190 ? 11.104 -17.457 -22.067 1.00 72.88 190 ASN A N 1
ATOM 1509 C CA . ASN A 1 190 ? 11.078 -18.811 -21.485 1.00 72.88 190 ASN A CA 1
ATOM 1510 C C . ASN A 1 190 ? 12.478 -19.452 -21.388 1.00 72.88 190 ASN A C 1
ATOM 1512 O O . ASN A 1 190 ? 12.763 -20.202 -20.456 1.00 72.88 190 ASN A O 1
ATOM 1516 N N . ASN A 1 191 ? 13.386 -19.071 -22.290 1.00 66.50 191 ASN A N 1
ATOM 1517 C CA . ASN A 1 191 ? 14.765 -19.559 -22.334 1.00 66.50 191 ASN A CA 1
ATOM 1518 C C . ASN A 1 191 ? 15.712 -18.803 -21.375 1.00 66.50 191 ASN A C 1
ATOM 1520 O O . ASN A 1 191 ? 16.911 -19.065 -21.353 1.00 66.50 191 ASN A O 1
ATOM 1524 N N . GLY A 1 192 ? 15.210 -17.843 -20.589 1.00 67.38 192 GLY A N 1
ATOM 1525 C CA . GLY A 1 192 ? 16.000 -17.042 -19.646 1.00 67.38 192 GLY A CA 1
ATOM 1526 C C . GLY A 1 192 ? 16.769 -15.872 -20.270 1.00 67.38 192 GLY A C 1
ATOM 1527 O O . GLY A 1 192 ? 17.484 -15.167 -19.560 1.00 67.38 192 GLY A O 1
ATOM 1528 N N . ASN A 1 193 ? 16.620 -15.642 -21.575 1.00 72.62 193 ASN A N 1
ATOM 1529 C CA . ASN A 1 193 ? 17.219 -14.506 -22.271 1.00 72.62 193 ASN A CA 1
ATOM 1530 C C . ASN A 1 193 ? 16.435 -13.209 -22.008 1.00 72.62 193 ASN A C 1
ATOM 1532 O O . ASN A 1 193 ? 15.238 -13.268 -21.716 1.00 72.62 193 ASN A O 1
ATOM 1536 N N . PRO A 1 194 ? 17.082 -12.030 -22.110 1.00 76.94 194 PRO A N 1
ATOM 1537 C CA . PRO A 1 194 ? 16.369 -10.763 -22.035 1.00 76.94 194 PRO A CA 1
ATOM 1538 C C . PRO A 1 194 ? 15.357 -10.690 -23.176 1.00 76.94 194 PRO A C 1
ATOM 1540 O O . PRO A 1 194 ? 15.740 -10.740 -24.349 1.00 76.94 194 PRO A O 1
ATOM 1543 N N . ALA A 1 195 ? 14.086 -10.546 -22.817 1.00 84.38 195 ALA A N 1
ATOM 1544 C CA . ALA A 1 195 ? 13.011 -10.406 -23.781 1.00 84.38 195 ALA A CA 1
ATOM 1545 C C . ALA A 1 195 ? 13.177 -9.123 -24.604 1.00 84.38 195 ALA A C 1
ATOM 1547 O O . ALA A 1 195 ? 13.861 -8.174 -24.191 1.00 84.38 195 ALA A O 1
ATOM 1548 N N . ARG A 1 196 ? 12.514 -9.074 -25.764 1.00 86.88 196 ARG A N 1
ATOM 1549 C CA . ARG A 1 196 ? 12.533 -7.925 -26.690 1.00 86.88 196 ARG A CA 1
ATOM 1550 C C . ARG A 1 196 ? 12.311 -6.595 -25.963 1.00 86.88 196 ARG A C 1
ATOM 1552 O O . ARG A 1 196 ? 13.117 -5.677 -26.099 1.00 86.88 196 ARG A O 1
ATOM 1559 N N . MET A 1 197 ? 11.296 -6.540 -25.105 1.00 87.31 197 MET A N 1
ATOM 1560 C CA . MET A 1 197 ? 10.939 -5.336 -24.361 1.00 87.31 197 MET A CA 1
ATOM 1561 C C . MET A 1 197 ? 12.035 -4.884 -23.380 1.00 87.31 197 MET A C 1
ATOM 1563 O O . MET A 1 197 ? 12.304 -3.691 -23.285 1.00 87.31 197 MET A O 1
ATOM 1567 N N . LEU A 1 198 ? 12.728 -5.805 -22.692 1.00 88.38 198 LEU A N 1
ATOM 1568 C CA . LEU A 1 198 ? 13.834 -5.443 -21.792 1.00 88.38 198 LEU A CA 1
ATOM 1569 C C . LEU A 1 198 ? 15.029 -4.866 -22.564 1.00 88.38 198 LEU A C 1
ATOM 1571 O O . LEU A 1 198 ? 15.667 -3.931 -22.084 1.00 88.38 198 LEU A O 1
ATOM 1575 N N . LYS A 1 199 ? 15.332 -5.387 -23.761 1.00 89.31 199 LYS A N 1
ATOM 1576 C CA . LYS A 1 199 ? 16.413 -4.852 -24.608 1.00 89.31 199 LYS A CA 1
ATOM 1577 C C . LYS A 1 199 ? 16.113 -3.422 -25.061 1.00 89.31 199 LYS A C 1
ATOM 1579 O O . LYS A 1 199 ? 16.988 -2.566 -24.964 1.00 89.31 199 LYS A O 1
ATOM 1584 N N . ILE A 1 200 ? 14.885 -3.174 -25.516 1.00 90.06 200 ILE A N 1
ATOM 1585 C CA . ILE A 1 200 ? 14.420 -1.848 -25.956 1.00 90.06 200 ILE A CA 1
ATOM 1586 C C . ILE A 1 200 ? 14.403 -0.880 -24.778 1.00 90.06 200 ILE A C 1
ATOM 1588 O O . ILE A 1 200 ? 14.909 0.230 -24.884 1.00 90.06 200 ILE A O 1
ATOM 1592 N N . LEU A 1 201 ? 13.915 -1.331 -23.622 1.00 91.38 201 LEU A N 1
ATOM 1593 C CA . LEU A 1 201 ? 13.904 -0.541 -22.400 1.00 91.38 201 LEU A CA 1
ATOM 1594 C C . LEU A 1 201 ? 15.314 -0.113 -21.972 1.00 91.38 201 LEU A C 1
ATOM 1596 O O . LEU A 1 201 ? 15.540 1.054 -21.670 1.00 91.38 201 LEU A O 1
ATOM 1600 N N . VAL A 1 202 ? 16.269 -1.047 -21.939 1.00 90.81 202 VAL A N 1
ATOM 1601 C CA . VAL A 1 202 ? 17.662 -0.741 -21.581 1.00 90.81 202 VAL A CA 1
ATOM 1602 C C . VAL A 1 202 ? 18.283 0.223 -22.590 1.00 90.81 202 VAL A C 1
ATOM 1604 O O . VAL A 1 202 ? 18.967 1.157 -22.179 1.00 90.81 202 VAL A O 1
ATOM 1607 N N . TYR A 1 203 ? 18.011 0.038 -23.883 1.00 90.81 203 TYR A N 1
ATOM 1608 C CA . TYR A 1 203 ? 18.459 0.959 -24.922 1.00 90.81 203 TYR A CA 1
ATOM 1609 C C . TYR A 1 203 ? 17.882 2.368 -24.695 1.00 90.81 203 TYR A C 1
ATOM 1611 O O . TYR A 1 203 ? 18.648 3.303 -24.500 1.00 90.81 203 TYR A O 1
ATOM 1619 N N . GLY A 1 204 ? 16.561 2.521 -24.566 1.00 88.88 204 GLY A N 1
ATOM 1620 C CA . GLY A 1 204 ? 15.922 3.828 -24.363 1.00 88.88 204 GLY A CA 1
ATOM 1621 C C . GLY A 1 204 ? 16.273 4.528 -23.045 1.00 88.88 204 GLY A C 1
ATOM 1622 O O . GLY A 1 204 ? 16.300 5.754 -22.998 1.00 88.88 204 GLY A O 1
ATOM 1623 N N . LEU A 1 205 ? 16.550 3.780 -21.970 1.00 90.44 205 LEU A N 1
ATOM 1624 C CA . LEU A 1 205 ? 16.927 4.362 -20.675 1.00 90.44 205 LEU A CA 1
ATOM 1625 C C . LEU A 1 205 ? 18.393 4.796 -20.612 1.00 90.44 205 LEU A C 1
ATOM 1627 O O . LEU A 1 205 ? 18.691 5.813 -19.986 1.00 90.44 205 LEU A O 1
ATOM 1631 N N . PHE A 1 206 ? 19.306 4.005 -21.185 1.00 90.00 206 PHE A N 1
ATOM 1632 C CA . PHE A 1 206 ? 20.744 4.170 -20.956 1.00 90.00 206 PHE A CA 1
ATOM 1633 C C . PHE A 1 206 ? 21.525 4.679 -22.174 1.00 90.00 206 PHE A C 1
ATOM 1635 O O . PHE A 1 206 ? 22.559 5.308 -21.970 1.00 90.00 206 PHE A O 1
ATOM 1642 N N . ARG A 1 207 ? 21.038 4.498 -23.414 1.00 87.75 207 ARG A N 1
ATOM 1643 C CA . ARG A 1 207 ? 21.648 5.112 -24.611 1.00 87.75 207 ARG A CA 1
ATOM 1644 C C . ARG A 1 207 ? 21.742 6.648 -24.516 1.00 87.75 207 ARG A C 1
ATOM 1646 O O . ARG A 1 207 ? 22.824 7.153 -24.804 1.00 87.75 207 ARG A O 1
ATOM 1653 N N . PRO A 1 208 ? 20.733 7.386 -23.993 1.00 85.75 208 PRO A N 1
ATOM 1654 C CA . PRO A 1 208 ? 20.818 8.844 -23.797 1.00 85.75 208 PRO A CA 1
ATOM 1655 C C . PRO A 1 208 ? 21.942 9.333 -22.873 1.00 85.75 208 PRO A C 1
ATOM 1657 O O . PRO A 1 208 ? 22.201 10.537 -22.791 1.00 85.75 208 PRO A O 1
ATOM 1660 N N . LEU A 1 209 ? 22.520 8.417 -22.090 1.00 84.94 209 LEU A N 1
ATOM 1661 C CA . LEU A 1 209 ? 23.562 8.698 -21.102 1.00 84.94 209 LEU A CA 1
ATOM 1662 C C . LEU A 1 209 ? 24.969 8.549 -21.689 1.00 84.94 209 LEU A C 1
ATOM 1664 O O . LEU A 1 209 ? 25.940 8.753 -20.966 1.00 84.94 209 LEU A O 1
ATOM 1668 N N . SER A 1 210 ? 25.075 8.156 -22.960 1.00 82.56 210 SER A N 1
ATOM 1669 C CA . SER A 1 210 ? 26.331 8.163 -23.695 1.00 82.56 210 SER A CA 1
ATOM 1670 C C . SER A 1 210 ? 26.763 9.602 -23.997 1.00 82.56 210 SER A C 1
ATOM 1672 O O . SER A 1 210 ? 25.918 10.456 -24.257 1.00 82.56 210 SER A O 1
ATOM 1674 N N . ASP A 1 211 ? 28.072 9.861 -23.981 1.00 75.62 211 ASP A N 1
ATOM 1675 C CA . ASP A 1 211 ? 28.666 11.129 -24.449 1.00 75.62 211 ASP A CA 1
ATOM 1676 C C . ASP A 1 211 ? 28.839 11.189 -25.978 1.00 75.62 211 ASP A C 1
ATOM 1678 O O . ASP A 1 211 ? 29.424 12.128 -26.512 1.00 75.62 211 ASP A O 1
ATOM 1682 N N . ASP A 1 212 ? 28.333 10.182 -26.688 1.00 78.44 212 ASP A N 1
ATOM 1683 C CA . ASP A 1 212 ? 28.345 10.113 -28.144 1.00 78.44 212 ASP A CA 1
ATOM 1684 C C . ASP A 1 212 ? 27.370 11.142 -28.757 1.00 78.44 212 ASP A C 1
ATOM 1686 O O . ASP A 1 212 ? 26.232 11.264 -28.305 1.00 78.44 212 ASP A O 1
ATOM 1690 N N . GLN A 1 213 ? 27.808 11.879 -29.786 1.00 78.06 213 GLN A N 1
ATOM 1691 C CA . GLN A 1 213 ? 27.012 12.904 -30.494 1.00 78.06 213 GLN A CA 1
ATOM 1692 C C . GLN A 1 213 ? 26.179 12.311 -31.639 1.00 78.06 213 GLN A C 1
ATOM 1694 O O . GLN A 1 213 ? 25.855 12.981 -32.620 1.00 78.06 213 GLN A O 1
ATOM 1699 N N . SER A 1 214 ? 25.875 11.022 -31.557 1.00 81.19 214 SER A N 1
ATOM 1700 C CA . SER A 1 214 ? 25.110 10.339 -32.582 1.00 81.19 214 SER A CA 1
ATOM 1701 C C . SER A 1 214 ? 23.632 10.766 -32.545 1.00 81.19 214 SER A C 1
ATOM 1703 O O . SER A 1 214 ? 23.059 10.989 -31.473 1.00 81.19 214 SER A O 1
ATOM 1705 N N . PRO A 1 215 ? 22.977 10.884 -33.715 1.00 80.75 215 PRO A N 1
ATOM 1706 C CA . PRO A 1 215 ? 21.595 11.363 -33.819 1.00 80.75 215 PRO A CA 1
ATOM 1707 C C . PRO A 1 215 ? 20.586 10.496 -33.045 1.00 80.75 215 PRO A C 1
ATOM 1709 O O . PRO A 1 215 ? 19.559 11.000 -32.589 1.00 80.75 215 PRO A O 1
ATOM 1712 N N . ASP A 1 216 ? 20.873 9.207 -32.835 1.00 80.06 216 ASP A N 1
ATOM 1713 C CA . ASP A 1 216 ? 20.045 8.326 -32.007 1.00 80.06 216 ASP A CA 1
ATOM 1714 C C . ASP A 1 216 ? 20.122 8.677 -30.510 1.00 80.06 216 ASP A C 1
ATOM 1716 O O . ASP A 1 216 ? 19.117 8.578 -29.796 1.00 80.06 216 ASP A O 1
ATOM 1720 N N . VAL A 1 217 ? 21.280 9.135 -30.021 1.00 83.25 217 VAL A N 1
ATOM 1721 C CA . VAL A 1 217 ? 21.465 9.574 -28.626 1.00 83.25 217 VAL A CA 1
ATOM 1722 C C . VAL A 1 217 ? 20.649 10.834 -28.346 1.00 83.25 217 VAL A C 1
ATOM 1724 O O . VAL A 1 217 ? 19.929 10.878 -27.344 1.00 83.25 217 VAL A O 1
ATOM 1727 N N . ASP A 1 218 ? 20.682 11.825 -29.238 1.00 84.00 218 ASP A N 1
ATOM 1728 C CA . ASP A 1 218 ? 19.905 13.062 -29.081 1.00 84.00 218 ASP A CA 1
ATOM 1729 C C . ASP A 1 218 ? 18.397 12.805 -29.107 1.00 84.00 218 ASP A C 1
ATOM 1731 O O . ASP A 1 218 ? 17.638 13.324 -28.281 1.00 84.00 218 ASP A O 1
ATOM 1735 N N . LEU A 1 219 ? 17.956 11.933 -30.007 1.00 85.38 219 LEU A N 1
ATOM 1736 C CA . LEU A 1 219 ? 16.552 11.599 -30.167 1.00 85.38 219 LEU A CA 1
ATOM 1737 C C . LEU A 1 219 ? 16.009 10.794 -28.976 1.00 85.38 219 LEU A C 1
ATOM 1739 O O . LEU A 1 219 ? 14.957 11.118 -28.414 1.00 85.38 219 LEU A O 1
ATOM 1743 N N . THR A 1 220 ? 16.758 9.791 -28.507 1.00 80.50 220 THR A N 1
ATOM 1744 C CA . THR A 1 220 ? 16.402 9.038 -27.292 1.00 80.50 220 THR A CA 1
ATOM 1745 C C . THR A 1 220 ? 16.442 9.921 -26.038 1.00 80.50 220 THR A C 1
ATOM 1747 O O . THR A 1 220 ? 15.596 9.767 -25.150 1.00 80.50 220 THR A O 1
ATOM 1750 N N . ARG A 1 221 ? 17.353 10.904 -25.977 1.00 84.44 221 ARG A N 1
ATOM 1751 C CA . ARG A 1 221 ? 17.422 11.920 -24.915 1.00 84.44 221 ARG A CA 1
ATOM 1752 C C . ARG A 1 221 ? 16.170 12.794 -24.873 1.00 84.44 221 ARG A C 1
ATOM 1754 O O . ARG A 1 221 ? 15.596 12.961 -23.793 1.00 84.44 221 ARG A O 1
ATOM 1761 N N . GLN A 1 222 ? 15.713 13.308 -26.014 1.00 85.44 222 GLN A N 1
ATOM 1762 C CA . GLN A 1 222 ? 14.487 14.112 -26.098 1.00 85.44 222 GLN A CA 1
ATOM 1763 C C . GLN A 1 222 ? 13.254 13.314 -25.652 1.00 85.44 222 GLN A C 1
ATOM 1765 O O . GLN A 1 222 ? 12.460 13.794 -24.834 1.00 85.44 222 GLN A O 1
ATOM 1770 N N . LEU A 1 223 ? 13.127 12.065 -26.116 1.00 84.25 223 LEU A N 1
ATOM 1771 C CA . LEU A 1 223 ? 12.036 11.166 -25.727 1.00 84.25 223 LEU A CA 1
ATOM 1772 C C . LEU A 1 223 ? 12.020 10.906 -24.212 1.00 84.25 223 LEU A C 1
ATOM 1774 O O . LEU A 1 223 ? 10.965 10.981 -23.577 1.00 84.25 223 LEU A O 1
ATOM 1778 N N . LEU A 1 224 ? 13.187 10.641 -23.615 1.00 84.06 224 LEU A N 1
ATOM 1779 C CA . LEU A 1 224 ? 13.319 10.385 -22.180 1.00 84.06 224 LEU A CA 1
ATOM 1780 C C . LEU A 1 224 ? 12.944 11.609 -21.329 1.00 84.06 224 LEU A C 1
ATOM 1782 O O . LEU A 1 224 ? 12.215 11.478 -20.342 1.00 84.06 224 LEU A O 1
ATOM 1786 N N . VAL A 1 225 ? 13.434 12.797 -21.697 1.00 83.94 225 VAL A N 1
ATOM 1787 C CA . VAL A 1 225 ? 13.141 14.046 -20.973 1.00 83.94 225 VAL A CA 1
ATOM 1788 C C . VAL A 1 225 ? 11.653 14.379 -21.047 1.00 83.94 225 VAL A C 1
ATOM 1790 O O . VAL A 1 225 ? 11.056 14.719 -20.023 1.00 83.94 225 VAL A O 1
ATOM 1793 N N . THR A 1 226 ? 11.043 14.212 -22.222 1.00 82.75 226 THR A N 1
ATOM 1794 C CA . THR A 1 226 ? 9.613 14.465 -22.438 1.00 82.75 226 THR A CA 1
ATOM 1795 C C . THR A 1 226 ? 8.759 13.562 -21.552 1.00 82.75 226 THR A C 1
ATOM 1797 O O . THR A 1 226 ? 7.885 14.045 -20.829 1.00 82.75 226 THR A O 1
ATOM 1800 N N . LEU A 1 227 ? 9.056 12.259 -21.526 1.00 81.00 227 LEU A N 1
ATOM 1801 C CA . LEU A 1 227 ? 8.348 11.307 -20.671 1.00 81.00 227 LEU A CA 1
ATOM 1802 C C . LEU A 1 227 ? 8.510 11.648 -19.180 1.00 81.00 227 LEU A C 1
ATOM 1804 O O . LEU A 1 227 ? 7.535 11.648 -18.427 1.00 81.00 227 LEU A O 1
ATOM 1808 N N . ALA A 1 228 ? 9.728 11.979 -18.743 1.00 76.56 228 ALA A N 1
ATOM 1809 C CA . ALA A 1 228 ? 9.988 12.332 -17.351 1.00 76.56 228 ALA A CA 1
ATOM 1810 C C . ALA A 1 228 ? 9.263 13.620 -16.920 1.00 76.56 228 ALA A C 1
ATOM 1812 O O . ALA A 1 228 ? 8.753 13.683 -15.800 1.00 76.56 228 ALA A O 1
ATOM 1813 N N . PHE A 1 229 ? 9.184 14.630 -17.791 1.00 79.12 229 PHE A N 1
ATOM 1814 C CA . PHE A 1 229 ? 8.475 15.881 -17.517 1.00 79.12 229 PHE A CA 1
ATOM 1815 C C . PHE A 1 229 ? 6.966 15.662 -17.327 1.00 79.12 229 PHE A C 1
ATOM 1817 O O . PHE A 1 229 ? 6.395 16.129 -16.336 1.00 79.12 229 PHE A O 1
ATOM 1824 N N . GLN A 1 230 ? 6.337 14.888 -18.217 1.00 71.38 230 GLN A N 1
ATOM 1825 C CA . GLN A 1 230 ? 4.906 14.557 -18.141 1.00 71.38 230 GLN A CA 1
ATOM 1826 C C . GLN A 1 230 ? 4.550 13.834 -16.835 1.00 71.38 230 GLN A C 1
ATOM 1828 O O . GLN A 1 230 ? 3.541 14.117 -16.195 1.00 71.38 230 GLN A O 1
ATOM 1833 N N . LEU A 1 231 ? 5.414 12.927 -16.384 1.00 66.81 231 LEU A N 1
ATOM 1834 C CA . LEU A 1 231 ? 5.199 12.183 -15.146 1.00 66.81 231 LEU A CA 1
ATOM 1835 C C . LEU A 1 231 ? 5.472 13.017 -13.873 1.00 66.81 231 LEU A C 1
ATOM 1837 O O . LEU A 1 231 ? 4.889 12.738 -12.825 1.00 66.81 231 LEU A O 1
ATOM 1841 N N . ARG A 1 232 ? 6.348 14.032 -13.927 1.00 68.44 232 ARG A N 1
ATOM 1842 C CA . ARG A 1 232 ? 6.650 14.919 -12.782 1.00 68.44 232 ARG A CA 1
ATOM 1843 C C . ARG A 1 232 ? 5.570 15.973 -12.545 1.00 68.44 232 ARG A C 1
ATOM 1845 O O . ARG A 1 232 ? 5.185 16.185 -11.399 1.00 68.44 232 ARG A O 1
ATOM 1852 N N . THR A 1 233 ? 5.080 16.620 -13.601 1.00 64.31 233 THR A N 1
ATOM 1853 C CA . THR A 1 233 ? 3.991 17.616 -13.511 1.00 64.31 233 THR A CA 1
ATOM 1854 C C . THR A 1 233 ? 2.730 17.004 -12.906 1.00 64.31 233 THR A C 1
ATOM 1856 O O . THR A 1 233 ? 2.087 17.600 -12.043 1.00 64.31 233 THR A O 1
ATOM 1859 N N . PHE A 1 234 ? 2.460 15.754 -13.273 1.00 59.16 234 PHE A N 1
ATOM 1860 C CA . PHE A 1 234 ? 1.392 14.944 -12.716 1.00 59.16 234 PHE A CA 1
ATOM 1861 C C . PHE A 1 234 ? 1.499 14.759 -11.180 1.00 59.16 234 PHE A C 1
ATOM 1863 O O . PHE A 1 234 ? 0.509 14.886 -10.459 1.00 59.16 234 PHE A O 1
ATOM 1870 N N . LEU A 1 235 ? 2.709 14.523 -10.659 1.00 57.31 235 LEU A N 1
ATOM 1871 C CA . LEU A 1 235 ? 2.971 14.342 -9.223 1.00 57.31 235 LEU A CA 1
ATOM 1872 C C . LEU A 1 235 ? 2.809 15.642 -8.420 1.00 57.31 235 LEU A C 1
ATOM 1874 O O . LEU A 1 235 ? 2.306 15.609 -7.299 1.00 57.31 235 LEU A O 1
ATOM 1878 N N . VAL A 1 236 ? 3.194 16.784 -8.995 1.00 59.69 236 VAL A N 1
ATOM 1879 C CA . VAL A 1 236 ? 3.019 18.100 -8.359 1.00 59.69 236 VAL A CA 1
ATOM 1880 C C . VAL A 1 236 ? 1.534 18.418 -8.175 1.00 59.69 236 VAL A C 1
ATOM 1882 O O . VAL A 1 236 ? 1.132 18.801 -7.080 1.00 59.69 236 VAL A O 1
ATOM 1885 N N . ALA A 1 237 ? 0.707 18.187 -9.201 1.00 54.53 237 ALA A N 1
ATOM 1886 C CA . ALA A 1 237 ? -0.740 18.402 -9.118 1.00 54.53 237 ALA A CA 1
ATOM 1887 C C . ALA A 1 237 ? -1.391 17.567 -8.000 1.00 54.53 237 ALA A C 1
ATOM 1889 O O . ALA A 1 237 ? -2.216 18.075 -7.244 1.00 54.53 237 ALA A O 1
ATOM 1890 N N . PHE A 1 238 ? -0.964 16.311 -7.847 1.00 53.69 238 PHE A N 1
ATOM 1891 C CA . PHE A 1 238 ? -1.458 15.419 -6.800 1.00 53.69 238 PHE A CA 1
ATOM 1892 C C . PHE A 1 238 ? -1.099 15.896 -5.381 1.00 53.69 238 PHE A C 1
ATOM 1894 O O . PHE A 1 238 ? -1.956 15.883 -4.501 1.00 53.69 238 PHE A O 1
ATOM 1901 N N . ILE A 1 239 ? 0.131 16.380 -5.157 1.00 50.69 239 ILE A N 1
ATOM 1902 C CA . ILE A 1 239 ? 0.556 16.913 -3.848 1.00 50.69 239 ILE A CA 1
ATOM 1903 C C . ILE A 1 239 ? -0.304 18.116 -3.434 1.00 50.69 239 ILE A C 1
ATOM 1905 O O . ILE A 1 239 ? -0.727 18.189 -2.282 1.00 50.69 239 ILE A O 1
ATOM 1909 N N . PHE A 1 240 ? -0.608 19.033 -4.358 1.00 51.53 240 PHE A N 1
ATOM 1910 C CA . PHE A 1 240 ? -1.479 20.178 -4.064 1.00 51.53 240 PHE A CA 1
ATOM 1911 C C . PHE A 1 240 ? -2.905 19.750 -3.697 1.00 51.53 240 PHE A C 1
ATOM 1913 O O . PHE A 1 240 ? -3.464 20.283 -2.741 1.00 51.53 240 PHE A O 1
ATOM 1920 N N . SER A 1 241 ? -3.478 18.761 -4.393 1.00 45.69 241 SER A N 1
ATOM 1921 C CA . SER A 1 241 ? -4.802 18.218 -4.051 1.00 45.69 241 SER A CA 1
ATOM 1922 C C . SER A 1 241 ? -4.844 17.607 -2.648 1.00 45.69 241 SER A C 1
ATOM 1924 O O . SER A 1 241 ? -5.835 17.767 -1.945 1.00 45.69 241 SER A O 1
ATOM 1926 N N . VAL A 1 242 ? -3.758 16.955 -2.229 1.00 45.53 242 VAL A N 1
ATOM 1927 C CA . VAL A 1 242 ? -3.618 16.370 -0.890 1.00 45.53 242 VAL A CA 1
ATOM 1928 C C . VAL A 1 242 ? -3.502 17.459 0.179 1.00 45.53 242 VAL A C 1
ATOM 1930 O O . VAL A 1 242 ? -4.237 17.427 1.159 1.00 45.53 242 VAL A O 1
ATOM 1933 N N . VAL A 1 243 ? -2.625 18.452 -0.003 1.00 45.94 243 VAL A N 1
ATOM 1934 C CA . VAL A 1 243 ? -2.430 19.539 0.980 1.00 45.94 243 VAL A CA 1
ATOM 1935 C C . VAL A 1 243 ? -3.724 20.323 1.218 1.00 45.94 243 VAL A C 1
ATOM 1937 O O . VAL A 1 243 ? -4.028 20.665 2.357 1.00 45.94 243 VAL A O 1
ATOM 1940 N N . LEU A 1 244 ? -4.514 20.552 0.166 1.00 43.59 244 LEU A N 1
ATOM 1941 C CA . LEU A 1 244 ? -5.813 21.223 0.269 1.00 43.59 244 LEU A CA 1
ATOM 1942 C C . LEU A 1 244 ? -6.862 20.392 1.024 1.00 43.59 244 LEU A C 1
ATOM 1944 O O . LEU A 1 244 ? -7.716 20.969 1.687 1.00 43.59 244 LEU A O 1
ATOM 1948 N N . ALA A 1 245 ? -6.790 19.059 0.964 1.00 41.38 245 ALA A N 1
ATOM 1949 C CA . ALA A 1 245 ? -7.730 18.163 1.641 1.00 41.38 245 ALA A CA 1
ATOM 1950 C C . ALA A 1 245 ? -7.474 18.023 3.154 1.00 41.38 245 ALA A C 1
ATOM 1952 O O . ALA A 1 245 ? -8.376 17.638 3.891 1.00 41.38 245 ALA A O 1
ATOM 1953 N N . PHE A 1 246 ? -6.260 18.339 3.619 1.00 41.69 246 PHE A N 1
ATOM 1954 C CA . PHE A 1 246 ? -5.853 18.236 5.028 1.00 41.69 246 PHE A CA 1
ATOM 1955 C C . PHE A 1 246 ? -5.809 19.587 5.767 1.00 41.69 246 PHE A C 1
ATOM 1957 O O . PHE A 1 246 ? -5.407 19.633 6.927 1.00 41.69 246 PHE A O 1
ATOM 1964 N N . ALA A 1 247 ? -6.203 20.688 5.118 1.00 39.56 247 ALA A N 1
ATOM 1965 C CA . ALA A 1 247 ? -6.177 22.033 5.703 1.00 39.56 247 ALA A CA 1
ATOM 1966 C C . ALA A 1 247 ? -7.266 22.279 6.769 1.00 39.56 247 ALA A C 1
ATOM 1968 O O . ALA A 1 247 ? -7.214 23.279 7.482 1.00 39.56 247 ALA A O 1
ATOM 1969 N N . GLU A 1 248 ? -8.218 21.364 6.921 1.00 38.38 248 GLU A N 1
ATOM 1970 C CA . GLU A 1 248 ? -9.231 21.390 7.970 1.00 38.38 248 GLU A CA 1
ATOM 1971 C C . GLU A 1 248 ? -9.142 20.072 8.726 1.00 38.38 248 GLU A C 1
ATOM 1973 O O . GLU A 1 248 ? -9.185 19.027 8.085 1.00 38.38 248 GLU A O 1
ATOM 1978 N N . LEU A 1 249 ? -8.971 20.124 10.053 1.00 34.16 249 LEU A N 1
ATOM 1979 C CA . LEU A 1 249 ? -9.656 19.285 11.052 1.00 34.16 249 LEU A CA 1
ATOM 1980 C C . LEU A 1 249 ? -8.938 19.334 12.417 1.00 34.16 249 LEU A C 1
ATOM 1982 O O . LEU A 1 249 ? -7.710 19.289 12.502 1.00 34.16 249 LEU A O 1
ATOM 1986 N N . GLY A 1 250 ? -9.733 19.384 13.490 1.00 32.94 250 GLY A N 1
ATOM 1987 C CA . GLY A 1 250 ? -9.285 19.364 14.884 1.00 32.94 250 GLY A CA 1
ATOM 1988 C C . GLY A 1 250 ? -10.213 18.558 15.809 1.00 32.94 250 GLY A C 1
ATOM 1989 O O . GLY A 1 250 ? -11.402 18.461 15.521 1.00 32.94 250 GLY A O 1
ATOM 1990 N N . ASP A 1 251 ? -9.578 18.021 16.870 1.00 33.03 251 ASP A N 1
ATOM 1991 C CA . ASP A 1 251 ? -9.988 17.553 18.225 1.00 33.03 251 ASP A CA 1
ATOM 1992 C C . ASP A 1 251 ? -11.312 16.787 18.469 1.00 33.03 251 ASP A C 1
ATOM 1994 O O . ASP A 1 251 ? -12.338 17.083 17.877 1.00 33.03 251 ASP A O 1
ATOM 1998 N N . ASN A 1 252 ? -11.472 15.936 19.498 1.00 38.78 252 ASN A N 1
ATOM 1999 C CA . ASN A 1 252 ? -10.677 14.894 20.187 1.00 38.78 252 ASN A CA 1
ATOM 2000 C C . ASN A 1 252 ? -11.644 14.241 21.207 1.00 38.78 252 ASN A C 1
ATOM 2002 O O . ASN A 1 252 ? -12.344 14.981 21.892 1.00 38.78 252 ASN A O 1
ATOM 2006 N N . ASN A 1 253 ? -11.667 12.908 21.365 1.00 33.84 253 ASN A N 1
ATOM 2007 C CA . ASN A 1 253 ? -12.034 12.257 22.641 1.00 33.84 253 ASN A CA 1
ATOM 2008 C C . ASN A 1 253 ? -11.623 10.767 22.706 1.00 33.84 253 ASN A C 1
ATOM 2010 O O . ASN A 1 253 ? -11.816 9.985 21.773 1.00 33.84 253 ASN A O 1
ATOM 2014 N N . THR A 1 254 ? -11.063 10.393 23.859 1.00 49.62 254 THR A N 1
ATOM 2015 C CA . THR A 1 254 ? -10.237 9.212 24.200 1.00 49.62 254 THR A CA 1
ATOM 2016 C C . THR A 1 254 ? -10.823 8.572 25.461 1.00 49.62 254 THR A C 1
ATOM 2018 O O . THR A 1 254 ? -11.100 9.332 26.388 1.00 49.62 254 THR A O 1
ATOM 2021 N N . PRO A 1 255 ? -11.025 7.234 25.572 1.00 41.53 255 PRO A N 1
ATOM 2022 C CA . PRO A 1 255 ? -9.954 6.222 25.551 1.00 41.53 255 PRO A CA 1
ATOM 2023 C C . PRO A 1 255 ? -10.311 4.856 24.904 1.00 41.53 255 PRO A C 1
ATOM 2025 O O . PRO A 1 255 ? -9.419 4.056 24.652 1.00 41.53 255 PRO A O 1
ATOM 2028 N N . PHE A 1 256 ? -11.566 4.559 24.557 1.00 53.44 256 PHE A N 1
ATOM 2029 C CA . PHE A 1 256 ? -11.904 3.395 23.714 1.00 53.44 256 PHE A CA 1
ATOM 2030 C C . PHE A 1 256 ? -11.492 3.642 22.254 1.00 53.44 256 PHE A C 1
ATOM 2032 O O . PHE A 1 256 ? -10.906 2.776 21.601 1.00 53.44 256 PHE A O 1
ATOM 2039 N N . SER A 1 257 ? -11.611 4.903 21.829 1.00 57.16 257 SER A N 1
ATOM 2040 C CA . SER A 1 257 ? -10.947 5.473 20.656 1.00 57.16 257 SER A CA 1
ATOM 2041 C C . SER A 1 257 ? -9.431 5.247 20.658 1.00 57.16 257 SER A C 1
ATOM 2043 O O . SER A 1 257 ? -8.824 5.259 19.594 1.00 57.16 257 SER A O 1
ATOM 2045 N N . LEU A 1 258 ? -8.797 5.016 21.819 1.00 58.31 258 LEU A N 1
ATOM 2046 C CA . LEU A 1 258 ? -7.363 4.733 21.891 1.00 58.31 258 LEU A CA 1
ATOM 2047 C C . LEU A 1 258 ? -7.049 3.326 21.383 1.00 58.31 258 LEU A C 1
ATOM 2049 O O . LEU A 1 258 ? -6.122 3.184 20.603 1.00 58.31 258 LEU A O 1
ATOM 2053 N N . ALA A 1 259 ? -7.803 2.292 21.774 1.00 63.56 259 ALA A N 1
ATOM 2054 C CA . ALA A 1 259 ? -7.530 0.923 21.323 1.00 63.56 259 ALA A CA 1
ATOM 2055 C C . ALA A 1 259 ? -7.712 0.791 19.804 1.00 63.56 259 ALA A C 1
ATOM 2057 O O . ALA A 1 259 ? -6.867 0.211 19.123 1.00 63.56 259 ALA A O 1
ATOM 2058 N N . PHE A 1 260 ? -8.771 1.389 19.255 1.00 68.62 260 PHE A N 1
ATOM 2059 C CA . PHE A 1 260 ? -8.957 1.428 17.808 1.00 68.62 260 PHE A CA 1
ATOM 2060 C C . PHE A 1 260 ? -7.992 2.388 17.103 1.00 68.62 260 PHE A C 1
ATOM 2062 O O . PHE A 1 260 ? -7.456 2.058 16.049 1.00 68.62 260 PHE A O 1
ATOM 2069 N N . GLY A 1 261 ? -7.714 3.552 17.690 1.00 63.66 261 GLY A N 1
ATOM 2070 C CA . GLY A 1 261 ? -6.704 4.475 17.180 1.00 63.66 261 GLY A CA 1
ATOM 2071 C C . GLY A 1 261 ? -5.336 3.802 17.077 1.00 63.66 261 GLY A C 1
ATOM 2072 O O . GLY A 1 261 ? -4.693 3.903 16.037 1.00 63.66 261 GLY A O 1
ATOM 2073 N N . LEU A 1 262 ? -4.949 3.029 18.101 1.00 68.44 262 LEU A N 1
ATOM 2074 C CA . LEU A 1 262 ? -3.757 2.180 18.121 1.00 68.44 262 LEU A CA 1
ATOM 2075 C C . LEU A 1 262 ? -3.807 1.131 17.011 1.00 68.44 262 LEU A C 1
ATOM 2077 O O . LEU A 1 262 ? -2.833 1.027 16.265 1.00 68.44 262 LEU A O 1
ATOM 2081 N N . LEU A 1 263 ? -4.939 0.433 16.839 1.00 79.56 263 LEU A N 1
ATOM 2082 C CA . LEU A 1 263 ? -5.135 -0.516 15.740 1.00 79.56 263 LEU A CA 1
ATOM 2083 C C . LEU A 1 263 ? -4.916 0.146 14.377 1.00 79.56 263 LEU A C 1
ATOM 2085 O O . LEU A 1 263 ? -4.286 -0.462 13.525 1.00 79.56 263 LEU A O 1
ATOM 2089 N N . MET A 1 264 ? -5.408 1.369 14.169 1.00 78.38 264 MET A N 1
ATOM 2090 C CA . MET A 1 264 ? -5.370 2.072 12.880 1.00 78.38 264 MET A CA 1
ATOM 2091 C C . MET A 1 264 ? -4.108 2.910 12.651 1.00 78.38 264 MET A C 1
ATOM 2093 O O . MET A 1 264 ? -3.994 3.555 11.611 1.00 78.38 264 MET A O 1
ATOM 2097 N N . THR A 1 265 ? -3.127 2.896 13.556 1.00 75.75 265 THR A N 1
ATOM 2098 C CA . THR A 1 265 ? -1.879 3.678 13.404 1.00 75.75 265 THR A CA 1
ATOM 2099 C C . THR A 1 265 ? -1.089 3.351 12.133 1.00 75.75 265 THR A C 1
ATOM 2101 O O . THR A 1 265 ? -0.361 4.201 11.619 1.00 75.75 265 THR A O 1
ATOM 2104 N N . TRP A 1 266 ? -1.251 2.149 11.574 1.00 83.44 266 TRP A N 1
ATOM 2105 C CA . TRP A 1 266 ? -0.647 1.779 10.292 1.00 83.44 266 TRP A CA 1
ATOM 2106 C C . TRP A 1 266 ? -1.287 2.496 9.095 1.00 83.44 266 TRP A C 1
ATOM 2108 O O . TRP A 1 266 ? -0.641 2.618 8.053 1.00 83.44 266 TRP A O 1
ATOM 2118 N N . LEU A 1 267 ? -2.530 2.975 9.209 1.00 80.94 267 LEU A N 1
ATOM 2119 C CA . LEU A 1 267 ? -3.270 3.540 8.085 1.00 80.94 267 LEU A CA 1
ATOM 2120 C C . LEU A 1 267 ? -2.690 4.885 7.614 1.00 80.94 267 LEU A C 1
ATOM 2122 O O . LEU A 1 267 ? -2.406 4.996 6.421 1.00 80.94 267 LEU A O 1
ATOM 2126 N N . PRO A 1 268 ? -2.422 5.880 8.485 1.00 71.31 268 PRO A N 1
ATOM 2127 C CA . PRO A 1 268 ? -1.732 7.102 8.071 1.00 71.31 268 PRO A CA 1
ATOM 2128 C C . PRO A 1 268 ? -0.370 6.826 7.424 1.00 71.31 268 PRO A C 1
ATOM 2130 O O . PRO A 1 268 ? -0.027 7.449 6.421 1.00 71.31 268 PRO A O 1
ATOM 2133 N N . LEU A 1 269 ? 0.389 5.851 7.944 1.00 75.50 269 LEU A N 1
ATOM 2134 C CA . LEU A 1 269 ? 1.663 5.437 7.347 1.00 75.50 269 LEU A CA 1
ATOM 2135 C C . LEU A 1 269 ? 1.455 4.905 5.928 1.00 75.50 269 LEU A C 1
ATOM 2137 O O . LEU A 1 269 ? 2.162 5.317 5.010 1.00 75.50 269 LEU A O 1
ATOM 2141 N N . LEU A 1 270 ? 0.466 4.030 5.732 1.00 83.56 270 LEU A N 1
ATOM 2142 C CA . LEU A 1 270 ? 0.127 3.506 4.414 1.00 83.56 270 LEU A CA 1
ATOM 2143 C C . LEU A 1 270 ? -0.303 4.624 3.461 1.00 83.56 270 LEU A C 1
ATOM 2145 O O . LEU A 1 270 ? 0.136 4.639 2.315 1.00 83.56 270 LEU A O 1
ATOM 2149 N N . VAL A 1 271 ? -1.104 5.587 3.914 1.00 76.88 271 VAL A N 1
ATOM 2150 C CA . VAL A 1 271 ? -1.515 6.732 3.089 1.00 76.88 271 VAL A CA 1
ATOM 2151 C C . VAL A 1 271 ? -0.315 7.576 2.675 1.00 76.88 271 VAL A C 1
ATOM 2153 O O . VAL A 1 271 ? -0.128 7.824 1.488 1.00 76.88 271 VAL A O 1
ATOM 2156 N N . VAL A 1 272 ? 0.576 7.931 3.601 1.00 73.00 272 VAL A N 1
ATOM 2157 C CA . VAL A 1 272 ? 1.801 8.673 3.266 1.00 73.00 272 VAL A CA 1
ATOM 2158 C C . VAL A 1 272 ? 2.663 7.890 2.271 1.00 73.00 272 VAL A C 1
ATOM 2160 O O . VAL A 1 272 ? 3.098 8.440 1.259 1.00 73.00 272 VAL A O 1
ATOM 2163 N N . PHE A 1 273 ? 2.883 6.595 2.506 1.00 77.81 273 PHE A N 1
ATOM 2164 C CA . PHE A 1 273 ? 3.703 5.781 1.612 1.00 77.81 273 PHE A CA 1
ATOM 2165 C C . PHE A 1 273 ? 3.043 5.507 0.262 1.00 77.81 273 PHE A C 1
ATOM 2167 O O . PHE A 1 273 ? 3.769 5.419 -0.716 1.00 77.81 273 PHE A O 1
ATOM 2174 N N . THR A 1 274 ? 1.716 5.417 0.163 1.00 76.88 274 THR A N 1
ATOM 2175 C CA . THR A 1 274 ? 1.005 5.290 -1.125 1.00 76.88 274 THR A CA 1
ATOM 2176 C C . THR A 1 274 ? 0.995 6.606 -1.896 1.00 76.88 274 THR A C 1
ATOM 2178 O O . THR A 1 274 ? 1.203 6.595 -3.105 1.00 76.88 274 THR A O 1
ATOM 2181 N N . ILE A 1 275 ? 0.848 7.747 -1.215 1.00 71.75 275 ILE A N 1
ATOM 2182 C CA . ILE A 1 275 ? 0.986 9.081 -1.816 1.00 71.75 275 ILE A CA 1
ATOM 2183 C C . ILE A 1 275 ? 2.390 9.248 -2.410 1.00 71.75 275 ILE A C 1
ATOM 2185 O O . ILE A 1 275 ? 2.546 9.679 -3.553 1.00 71.75 275 ILE A O 1
ATOM 2189 N N . ILE A 1 276 ? 3.417 8.870 -1.644 1.00 68.56 276 ILE A N 1
ATOM 2190 C CA . ILE A 1 276 ? 4.815 8.924 -2.086 1.00 68.56 276 ILE A CA 1
ATOM 2191 C C . ILE A 1 276 ? 5.110 7.854 -3.151 1.00 68.56 276 ILE A C 1
ATOM 2193 O O . ILE A 1 276 ? 5.866 8.116 -4.092 1.00 68.56 276 ILE A O 1
ATOM 2197 N N . ASP A 1 277 ? 4.513 6.663 -3.040 1.00 69.94 277 ASP A N 1
ATOM 2198 C CA . ASP A 1 277 ? 4.527 5.591 -4.044 1.00 69.94 277 ASP A CA 1
ATOM 2199 C C . ASP A 1 277 ? 3.582 5.939 -5.199 1.00 69.94 277 ASP A C 1
ATOM 2201 O O . ASP A 1 277 ? 2.598 5.256 -5.462 1.00 69.94 277 ASP A O 1
ATOM 2205 N N . ARG A 1 278 ? 3.900 7.067 -5.842 1.00 66.94 278 ARG A N 1
ATOM 2206 C CA . ARG A 1 278 ? 3.418 7.612 -7.116 1.00 66.94 278 ARG A CA 1
ATOM 2207 C C . ARG A 1 278 ? 2.219 6.853 -7.682 1.00 66.94 278 ARG A C 1
ATOM 2209 O O . ARG A 1 278 ? 2.405 5.863 -8.385 1.00 66.94 278 ARG A O 1
ATOM 2216 N N . ASN A 1 279 ? 1.004 7.338 -7.444 1.00 61.66 279 ASN A N 1
ATOM 2217 C CA . ASN A 1 279 ? -0.114 6.901 -8.268 1.00 61.66 279 ASN A CA 1
ATOM 2218 C C . ASN A 1 279 ? -0.205 7.796 -9.500 1.00 61.66 279 ASN A C 1
ATOM 2220 O O . ASN A 1 279 ? -0.377 9.005 -9.341 1.00 61.66 279 ASN A O 1
ATOM 2224 N N . PRO A 1 280 ? -0.164 7.261 -10.719 1.00 58.62 280 PRO A N 1
ATOM 2225 C CA . PRO A 1 280 ? -0.753 7.977 -11.835 1.00 58.62 280 PRO A CA 1
ATOM 2226 C C . PRO A 1 280 ? -2.281 8.025 -11.643 1.00 58.62 280 PRO A C 1
ATOM 2228 O O . PRO A 1 280 ? -2.913 6.982 -11.518 1.00 58.62 280 PRO A O 1
ATOM 2231 N N . VAL A 1 281 ? -2.911 9.210 -11.659 1.00 61.44 281 VAL A N 1
ATOM 2232 C CA . VAL A 1 281 ? -4.397 9.322 -11.607 1.00 61.44 281 VAL A CA 1
ATOM 2233 C C . VAL A 1 281 ? -5.061 8.542 -12.747 1.00 61.44 281 VAL A C 1
ATOM 2235 O O . VAL A 1 281 ? -6.204 8.109 -12.617 1.00 61.44 281 VAL A O 1
ATOM 2238 N N . SER A 1 282 ? -4.323 8.287 -13.833 1.00 72.25 282 SER A N 1
ATOM 2239 C CA . SER A 1 282 ? -4.668 7.281 -14.836 1.00 72.25 282 SER A CA 1
ATOM 2240 C C . SER A 1 282 ? -3.492 6.341 -15.096 1.00 72.25 282 SER A C 1
ATOM 2242 O O . SER A 1 282 ? -2.562 6.666 -15.840 1.00 72.25 282 SER A O 1
ATOM 2244 N N . SER A 1 283 ? -3.556 5.159 -14.486 1.00 76.06 283 SER A N 1
ATOM 2245 C CA . SER A 1 283 ? -2.631 4.050 -14.733 1.00 76.06 283 SER A CA 1
ATOM 2246 C C . SER A 1 283 ? -2.635 3.609 -16.200 1.00 76.06 283 SER A C 1
ATOM 2248 O O . SER A 1 283 ? -1.584 3.322 -16.762 1.00 76.06 283 SER A O 1
ATOM 2250 N N . GLU A 1 284 ? -3.790 3.635 -16.863 1.00 77.12 284 GLU A N 1
ATOM 2251 C CA . GLU A 1 284 ? -3.914 3.265 -18.278 1.00 77.12 284 GLU A CA 1
ATOM 2252 C C . GLU A 1 284 ? -3.250 4.276 -19.197 1.00 77.12 284 GLU A C 1
ATOM 2254 O O . GLU A 1 284 ? -2.467 3.885 -20.057 1.00 77.12 284 GLU A O 1
ATOM 2259 N N . ARG A 1 285 ? -3.467 5.575 -18.964 1.00 79.44 285 ARG A N 1
ATOM 2260 C CA . ARG A 1 285 ? -2.803 6.620 -19.747 1.00 79.44 285 ARG A CA 1
ATOM 2261 C C . ARG A 1 285 ? -1.290 6.544 -19.595 1.00 79.44 285 ARG A C 1
ATOM 2263 O O . ARG A 1 285 ? -0.570 6.732 -20.568 1.00 79.44 285 ARG A O 1
ATOM 2270 N N . VAL A 1 286 ? -0.787 6.279 -18.390 1.00 81.00 286 VAL A N 1
ATOM 2271 C CA . VAL A 1 286 ? 0.659 6.131 -18.177 1.00 81.00 286 VAL A CA 1
ATOM 2272 C C . VAL A 1 286 ? 1.187 4.840 -18.801 1.00 81.00 286 VAL A C 1
ATOM 2274 O O . VAL A 1 286 ? 2.233 4.883 -19.442 1.00 81.00 286 VAL A O 1
ATOM 2277 N N . SER A 1 287 ? 0.461 3.727 -18.693 1.00 83.81 287 SER A N 1
ATOM 2278 C CA . SER A 1 287 ? 0.788 2.479 -19.395 1.00 83.81 287 SER A CA 1
ATOM 2279 C C . SER A 1 287 ? 0.879 2.690 -20.909 1.00 83.81 287 SER A C 1
ATOM 2281 O O . SER A 1 287 ? 1.846 2.279 -21.554 1.00 83.81 287 SER A O 1
ATOM 2283 N N . GLU A 1 288 ? -0.091 3.404 -21.473 1.00 84.50 288 GLU A N 1
ATOM 2284 C CA . GLU A 1 288 ? -0.146 3.739 -22.886 1.00 84.50 288 GLU A CA 1
ATOM 2285 C C . GLU A 1 288 ? 1.004 4.667 -23.289 1.00 84.50 288 GLU A C 1
ATOM 2287 O O . GLU A 1 288 ? 1.708 4.371 -24.249 1.00 84.50 288 GLU A O 1
ATOM 2292 N N . LEU A 1 289 ? 1.269 5.734 -22.529 1.00 86.25 289 LEU A N 1
ATOM 2293 C CA . LEU A 1 289 ? 2.395 6.641 -22.775 1.00 86.25 289 LEU A CA 1
ATOM 2294 C C . LEU A 1 289 ? 3.742 5.910 -22.750 1.00 86.25 289 LEU A C 1
ATOM 2296 O O . LEU A 1 289 ? 4.580 6.151 -23.617 1.00 86.25 289 LEU A O 1
ATOM 2300 N N . ILE A 1 290 ? 3.953 5.002 -21.793 1.00 88.00 290 ILE A N 1
ATOM 2301 C CA . ILE A 1 290 ? 5.182 4.202 -21.732 1.00 88.00 290 ILE A CA 1
ATOM 2302 C C . ILE A 1 290 ? 5.242 3.232 -22.920 1.00 88.00 290 ILE A C 1
ATOM 2304 O O . ILE A 1 290 ? 6.303 3.075 -23.518 1.00 88.00 290 ILE A O 1
ATOM 2308 N N . SER A 1 291 ? 4.122 2.618 -23.305 1.00 89.06 291 SER A N 1
ATOM 2309 C CA . SER A 1 291 ? 4.066 1.703 -24.453 1.00 89.06 291 SER A CA 1
ATOM 2310 C C . SER A 1 291 ? 4.346 2.427 -25.782 1.00 89.06 291 SER A C 1
ATOM 2312 O O . SER A 1 291 ? 5.106 1.927 -26.610 1.00 89.06 291 SER A O 1
ATOM 2314 N N . ARG A 1 292 ? 3.809 3.643 -25.963 1.00 89.12 292 ARG A N 1
ATOM 2315 C CA . ARG A 1 292 ? 4.109 4.533 -27.102 1.00 89.12 292 ARG A CA 1
ATOM 2316 C C . ARG A 1 292 ? 5.579 4.962 -27.103 1.00 89.12 292 ARG A C 1
ATOM 2318 O O . ARG A 1 292 ? 6.226 4.955 -28.146 1.00 89.12 292 ARG A O 1
ATOM 2325 N N . TRP A 1 293 ? 6.133 5.285 -25.933 1.00 91.38 293 TRP A N 1
ATOM 2326 C CA . TRP A 1 293 ? 7.556 5.598 -25.792 1.00 91.38 293 TRP A CA 1
ATOM 2327 C C . TRP A 1 293 ? 8.443 4.405 -26.172 1.00 91.38 293 TRP A C 1
ATOM 2329 O O . TRP A 1 293 ? 9.381 4.581 -26.943 1.00 91.38 293 TRP A O 1
ATOM 2339 N N . LEU A 1 294 ? 8.123 3.189 -25.714 1.00 91.00 294 LEU A N 1
ATOM 2340 C CA . LEU A 1 294 ? 8.850 1.969 -26.086 1.00 91.00 294 LEU A CA 1
ATOM 2341 C C . LEU A 1 294 ? 8.805 1.705 -27.596 1.00 91.00 294 LEU A C 1
ATOM 2343 O O . LEU A 1 294 ? 9.822 1.318 -28.164 1.00 91.00 294 LEU A O 1
ATOM 2347 N N . TYR A 1 295 ? 7.660 1.944 -28.241 1.00 91.88 295 TYR A N 1
ATOM 2348 C CA . TYR A 1 295 ? 7.526 1.843 -29.696 1.00 91.88 295 TYR A CA 1
ATOM 2349 C C . TYR A 1 295 ? 8.466 2.818 -30.416 1.00 91.88 295 TYR A C 1
ATOM 2351 O O . TYR A 1 295 ? 9.226 2.422 -31.294 1.00 91.88 295 TYR A O 1
ATOM 2359 N N . ASN A 1 296 ? 8.470 4.084 -29.999 1.00 91.88 296 ASN A N 1
ATOM 2360 C CA . ASN A 1 296 ? 9.337 5.107 -30.581 1.00 91.88 296 ASN A CA 1
ATOM 2361 C C . ASN A 1 296 ? 10.825 4.792 -30.374 1.00 91.88 296 ASN A C 1
ATOM 2363 O O . ASN A 1 296 ? 11.620 4.937 -31.295 1.00 91.88 296 ASN A O 1
ATOM 2367 N N . VAL A 1 297 ? 11.208 4.311 -29.188 1.00 91.25 297 VAL A N 1
ATOM 2368 C CA . VAL A 1 297 ? 12.584 3.866 -28.911 1.00 91.25 297 VAL A CA 1
ATOM 2369 C C . VAL A 1 297 ? 12.977 2.691 -29.806 1.00 91.25 297 VAL A C 1
ATOM 2371 O O . VAL A 1 297 ? 14.112 2.632 -30.273 1.00 91.25 297 VAL A O 1
ATOM 2374 N N . GLU A 1 298 ? 12.060 1.755 -30.047 1.00 91.50 298 GLU A N 1
ATOM 2375 C CA . GLU A 1 298 ? 12.301 0.654 -30.973 1.00 91.50 298 GLU A CA 1
ATOM 2376 C C . GLU A 1 298 ? 12.505 1.151 -32.405 1.00 91.50 298 GLU A C 1
ATOM 2378 O O . GLU A 1 298 ? 13.474 0.731 -33.028 1.00 91.50 298 GLU A O 1
ATOM 2383 N N . ALA A 1 299 ? 11.666 2.074 -32.884 1.00 89.38 299 ALA A N 1
ATOM 2384 C CA . ALA A 1 299 ? 11.788 2.655 -34.221 1.00 89.38 299 ALA A CA 1
ATOM 2385 C C . ALA A 1 299 ? 13.147 3.348 -34.430 1.00 89.38 299 ALA A C 1
ATOM 2387 O O . ALA A 1 299 ? 13.786 3.162 -35.465 1.00 89.38 299 ALA A O 1
ATOM 2388 N N . VAL A 1 300 ? 13.628 4.089 -33.423 1.00 89.38 300 VAL A N 1
ATOM 2389 C CA . VAL A 1 300 ? 14.976 4.684 -33.445 1.00 89.38 300 VAL A CA 1
ATOM 2390 C C . VAL A 1 300 ? 16.045 3.596 -33.482 1.00 89.38 300 VAL A C 1
ATOM 2392 O O . VAL A 1 300 ? 16.956 3.658 -34.299 1.00 89.38 300 VAL A O 1
ATOM 2395 N N . LYS A 1 301 ? 15.914 2.563 -32.643 1.00 89.00 301 LYS A N 1
ATOM 2396 C CA . LYS A 1 301 ? 16.882 1.467 -32.592 1.00 89.00 301 LYS A CA 1
ATOM 2397 C C . LYS A 1 301 ? 16.990 0.723 -33.932 1.00 89.00 301 LYS A C 1
ATOM 2399 O O . LYS A 1 301 ? 18.097 0.403 -34.370 1.00 89.00 301 LYS A O 1
ATOM 2404 N N . THR A 1 302 ? 15.856 0.398 -34.555 1.00 88.44 302 THR A N 1
ATOM 2405 C CA . THR A 1 302 ? 15.826 -0.290 -35.853 1.00 88.44 302 THR A CA 1
ATOM 2406 C C . THR A 1 302 ? 16.431 0.582 -36.940 1.00 88.44 302 THR A C 1
ATOM 2408 O O . THR A 1 302 ? 17.261 0.094 -37.696 1.00 88.44 302 THR A O 1
ATOM 2411 N N . TRP A 1 303 ? 16.114 1.880 -36.941 1.00 88.69 303 TRP A N 1
ATOM 2412 C CA . TRP A 1 303 ? 16.700 2.846 -37.866 1.00 88.69 303 TRP A CA 1
ATOM 2413 C C . TRP A 1 303 ? 18.229 2.908 -37.752 1.00 88.69 303 TRP A C 1
ATOM 2415 O O . TRP A 1 303 ? 18.918 2.805 -38.758 1.00 88.69 303 TRP A O 1
ATOM 2425 N N . THR A 1 304 ? 18.788 2.963 -36.538 1.00 84.19 304 THR A N 1
ATOM 2426 C CA . THR A 1 304 ? 20.251 2.958 -36.336 1.00 84.19 304 THR A CA 1
ATOM 2427 C C . THR A 1 304 ? 20.922 1.662 -36.808 1.00 84.19 304 THR A C 1
ATOM 2429 O O . THR A 1 304 ? 22.113 1.658 -37.113 1.00 84.19 304 THR A O 1
ATOM 2432 N N . SER A 1 305 ? 20.177 0.556 -36.867 1.00 81.62 305 SER A N 1
ATOM 2433 C CA . SER A 1 305 ? 20.691 -0.739 -37.333 1.00 81.62 305 SER A CA 1
ATOM 2434 C C . SER A 1 305 ? 20.733 -0.847 -38.867 1.00 81.62 305 SER A C 1
ATOM 2436 O O . SER A 1 305 ? 21.384 -1.752 -39.388 1.00 81.62 305 SER A O 1
ATOM 2438 N N . GLU A 1 306 ? 20.066 0.062 -39.586 1.00 82.25 306 GLU A N 1
ATOM 2439 C CA . GLU A 1 306 ? 19.993 0.109 -41.049 1.00 82.25 306 GLU A CA 1
ATOM 2440 C C . GLU A 1 306 ? 20.837 1.287 -41.583 1.00 82.25 306 GLU A C 1
ATOM 2442 O O . GLU A 1 306 ? 20.429 2.447 -41.480 1.00 82.25 306 GLU A O 1
ATOM 2447 N N . PRO A 1 307 ? 22.040 1.044 -42.136 1.00 58.22 307 PRO A N 1
ATOM 2448 C CA . PRO A 1 307 ? 22.931 2.124 -42.553 1.00 58.22 307 PRO A CA 1
ATOM 2449 C C . PRO A 1 307 ? 22.371 2.909 -43.754 1.00 58.22 307 PRO A C 1
ATOM 2451 O O . PRO A 1 307 ? 22.020 2.322 -44.774 1.00 58.22 307 PRO A O 1
ATOM 2454 N N . GLY A 1 308 ? 22.361 4.247 -43.652 1.00 66.56 308 GLY A N 1
ATOM 2455 C CA . GLY A 1 308 ? 22.061 5.169 -44.761 1.00 66.56 308 GLY A CA 1
ATOM 2456 C C . GLY A 1 308 ? 20.660 5.798 -44.778 1.00 66.56 308 GLY A C 1
ATOM 2457 O O . GLY A 1 308 ? 20.375 6.575 -45.686 1.00 66.56 308 GLY A O 1
ATOM 2458 N N . ASN A 1 309 ? 19.798 5.511 -43.799 1.00 69.50 309 ASN A N 1
ATOM 2459 C CA . ASN A 1 309 ? 18.443 6.071 -43.750 1.00 69.50 309 ASN A CA 1
ATOM 2460 C C . ASN A 1 309 ? 18.407 7.517 -43.217 1.00 69.50 309 ASN A C 1
ATOM 2462 O O . ASN A 1 309 ? 18.953 7.818 -42.156 1.00 69.50 309 ASN A O 1
ATOM 2466 N N . ASP A 1 310 ? 17.678 8.397 -43.911 1.00 78.69 310 ASP A N 1
ATOM 2467 C CA . ASP A 1 310 ? 17.339 9.752 -43.445 1.00 78.69 310 ASP A CA 1
ATOM 2468 C C . ASP A 1 310 ? 16.554 9.670 -42.115 1.00 78.69 310 ASP A C 1
ATOM 2470 O O . ASP A 1 310 ? 15.608 8.880 -42.039 1.00 78.69 310 ASP A O 1
ATOM 2474 N N . PRO A 1 311 ? 16.881 10.452 -41.064 1.00 79.44 311 PRO A N 1
ATOM 2475 C CA . PRO A 1 311 ? 16.072 10.555 -39.844 1.00 79.44 311 PRO A CA 1
ATOM 2476 C C . PRO A 1 311 ? 14.567 10.785 -40.073 1.00 79.44 311 PRO A C 1
ATOM 2478 O O . PRO A 1 311 ? 13.750 10.398 -39.237 1.00 79.44 311 PRO A O 1
ATOM 2481 N N . ASN A 1 312 ? 14.171 11.365 -41.211 1.00 80.38 312 ASN A N 1
ATOM 2482 C CA . ASN A 1 312 ? 12.757 11.544 -41.566 1.00 80.38 312 ASN A CA 1
ATOM 2483 C C . ASN A 1 312 ? 12.029 10.235 -41.923 1.00 80.38 312 ASN A C 1
ATOM 2485 O O . ASN A 1 312 ? 10.801 10.201 -41.933 1.00 80.38 312 ASN A O 1
ATOM 2489 N N . SER A 1 313 ? 12.765 9.154 -42.196 1.00 82.38 313 SER A N 1
ATOM 2490 C CA . SER A 1 313 ? 12.209 7.827 -42.501 1.00 82.38 313 SER A CA 1
ATOM 2491 C C . SER A 1 313 ? 11.799 7.028 -41.259 1.00 82.38 313 SER A C 1
ATOM 2493 O O . SER A 1 313 ? 11.237 5.939 -41.383 1.00 82.38 313 SER A O 1
ATOM 2495 N N . ILE A 1 314 ? 12.054 7.552 -40.052 1.00 84.12 314 ILE A N 1
ATOM 2496 C CA . ILE A 1 314 ? 11.690 6.878 -38.805 1.00 84.12 314 ILE A CA 1
ATOM 2497 C C . ILE A 1 314 ? 10.164 6.757 -38.729 1.00 84.12 314 ILE A C 1
ATOM 2499 O O . ILE A 1 314 ? 9.435 7.751 -38.717 1.00 84.12 314 ILE A O 1
ATOM 2503 N N . GLY A 1 315 ? 9.680 5.517 -38.633 1.00 83.38 315 GLY A N 1
ATOM 2504 C CA . GLY A 1 315 ? 8.264 5.191 -38.474 1.00 83.38 315 GLY A CA 1
ATOM 2505 C C . GLY A 1 315 ? 7.739 5.542 -37.083 1.00 83.38 315 GLY A C 1
ATOM 2506 O O . GLY A 1 315 ? 7.456 4.645 -36.288 1.00 83.38 315 GLY A O 1
ATOM 2507 N N . TRP A 1 316 ? 7.630 6.837 -36.782 1.00 87.38 316 TRP A N 1
ATOM 2508 C CA . TRP A 1 316 ? 7.114 7.354 -35.518 1.00 87.38 316 TRP A CA 1
ATOM 2509 C C . TRP A 1 316 ? 5.719 6.827 -35.199 1.00 87.38 316 TRP A C 1
ATOM 2511 O O . TRP A 1 316 ? 4.902 6.566 -36.085 1.00 87.38 316 TRP A O 1
ATOM 2521 N N . TRP A 1 317 ? 5.424 6.703 -33.907 1.00 85.88 317 TRP A N 1
ATOM 2522 C CA . TRP A 1 317 ? 4.074 6.403 -33.462 1.00 85.88 317 TRP A CA 1
ATOM 2523 C C . TRP A 1 317 ? 3.090 7.492 -33.926 1.00 85.88 317 TRP A C 1
ATOM 2525 O O . TRP A 1 317 ? 3.344 8.684 -33.752 1.00 85.88 317 TRP A O 1
ATOM 2535 N N . GLN A 1 318 ? 1.954 7.065 -34.479 1.00 86.62 318 GLN A N 1
ATOM 2536 C CA . GLN A 1 318 ? 0.829 7.90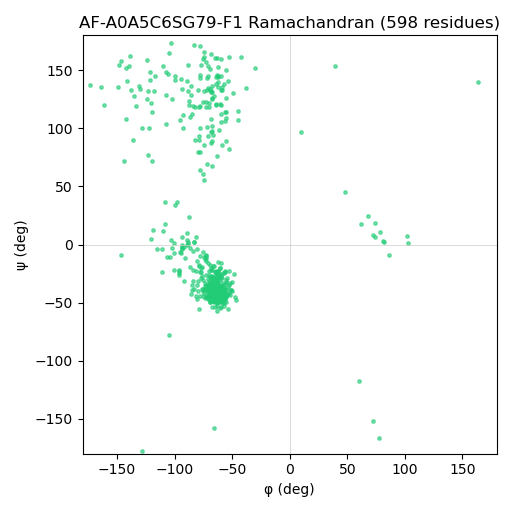9 -34.888 1.00 86.62 318 GLN A CA 1
ATOM 2537 C C . GLN A 1 318 ? -0.446 7.410 -34.192 1.00 86.62 318 GLN A C 1
ATOM 2539 O O . GLN A 1 318 ? -0.513 6.244 -33.801 1.00 86.62 318 GLN A O 1
ATOM 2544 N N . ASP A 1 319 ? -1.477 8.254 -34.073 1.00 76.50 319 ASP A N 1
ATOM 2545 C CA . ASP A 1 319 ? -2.703 7.930 -33.316 1.00 76.50 319 ASP A CA 1
ATOM 2546 C C . ASP A 1 319 ? -3.424 6.650 -33.795 1.00 76.50 319 ASP A C 1
ATOM 2548 O O . ASP A 1 319 ? -4.090 5.981 -33.007 1.00 76.50 319 ASP A O 1
ATOM 2552 N N . ASN A 1 320 ? -3.231 6.249 -35.058 1.00 77.44 320 ASN A N 1
ATOM 2553 C CA . ASN A 1 320 ? -3.819 5.037 -35.648 1.00 77.44 320 ASN A CA 1
ATOM 2554 C C . ASN A 1 320 ? -2.910 3.792 -35.569 1.00 77.44 320 ASN A C 1
ATOM 2556 O O . ASN A 1 320 ? -3.305 2.700 -35.991 1.00 77.44 320 ASN A O 1
ATOM 2560 N N . THR A 1 321 ? -1.688 3.924 -35.049 1.00 80.38 321 THR A N 1
ATOM 2561 C CA . THR A 1 321 ? -0.707 2.836 -35.003 1.00 80.38 321 THR A CA 1
ATOM 2562 C C . THR A 1 321 ? -1.023 1.873 -33.861 1.00 80.38 321 THR A C 1
ATOM 2564 O O . THR A 1 321 ? -0.977 2.231 -32.680 1.00 80.38 321 THR A O 1
ATOM 2567 N N . LYS A 1 322 ? -1.298 0.606 -34.196 1.00 80.69 322 LYS A N 1
ATOM 2568 C CA . LYS A 1 322 ? -1.506 -0.450 -33.194 1.00 80.69 322 LYS A CA 1
ATOM 2569 C C . LYS A 1 322 ? -0.189 -0.782 -32.491 1.00 80.69 322 LYS A C 1
ATOM 2571 O O . LYS A 1 322 ? 0.769 -1.211 -33.127 1.00 80.69 322 LYS A O 1
ATOM 2576 N N . ILE A 1 323 ? -0.166 -0.634 -31.167 1.00 79.50 323 ILE A N 1
ATOM 2577 C CA . ILE A 1 323 ? 0.992 -0.994 -30.342 1.00 79.50 323 ILE A CA 1
ATOM 2578 C C . ILE A 1 323 ? 1.169 -2.525 -30.363 1.00 79.50 323 ILE A C 1
ATOM 2580 O O . ILE A 1 323 ? 0.222 -3.243 -30.020 1.00 79.50 323 ILE A O 1
ATOM 2584 N N . PRO A 1 324 ? 2.359 -3.047 -30.720 1.00 81.38 324 PRO A N 1
ATOM 2585 C CA . PRO A 1 324 ? 2.635 -4.478 -30.679 1.00 81.38 324 PRO A CA 1
ATOM 2586 C C . PRO A 1 324 ? 2.415 -5.054 -29.279 1.00 81.38 324 PRO A C 1
ATOM 2588 O O . PRO A 1 324 ? 2.860 -4.481 -28.285 1.00 81.38 324 PRO A O 1
ATOM 2591 N N . GLN A 1 325 ? 1.806 -6.238 -29.190 1.00 76.94 325 GLN A N 1
ATOM 2592 C CA . GLN A 1 325 ? 1.519 -6.880 -27.901 1.00 76.94 325 GLN A CA 1
ATOM 2593 C C . GLN A 1 325 ? 2.786 -7.131 -27.063 1.00 76.94 325 GLN A C 1
ATOM 2595 O O . GLN A 1 325 ? 2.731 -7.067 -25.842 1.00 76.94 325 GLN A O 1
ATOM 2600 N N . ALA A 1 326 ? 3.939 -7.331 -27.710 1.00 75.06 326 ALA A N 1
ATOM 2601 C CA . ALA A 1 326 ? 5.232 -7.501 -27.045 1.00 75.06 326 ALA A CA 1
ATOM 2602 C C . ALA A 1 326 ? 5.747 -6.240 -26.317 1.00 75.06 326 ALA A C 1
ATOM 2604 O O . ALA A 1 326 ? 6.643 -6.355 -25.484 1.00 75.06 326 ALA A O 1
ATOM 2605 N N . LEU A 1 327 ? 5.216 -5.055 -26.638 1.00 81.06 327 LEU A N 1
ATOM 2606 C CA . LEU A 1 327 ? 5.560 -3.773 -26.004 1.00 81.06 327 LEU A CA 1
ATOM 2607 C C . LEU A 1 327 ? 4.423 -3.207 -25.153 1.00 81.06 327 LEU A C 1
ATOM 2609 O O . LEU A 1 327 ? 4.585 -2.158 -24.529 1.00 81.06 327 LEU A O 1
ATOM 2613 N N . LYS A 1 328 ? 3.270 -3.879 -25.144 1.00 81.00 328 LYS A N 1
ATOM 2614 C CA . LYS A 1 328 ? 2.095 -3.430 -24.416 1.00 81.00 328 LYS A CA 1
ATOM 2615 C C . LYS A 1 328 ? 2.282 -3.698 -22.926 1.00 81.00 328 LYS A C 1
ATOM 2617 O O . LYS A 1 328 ? 2.465 -4.839 -22.508 1.00 81.00 328 LYS A O 1
ATOM 2622 N N . ILE A 1 329 ? 2.195 -2.639 -22.133 1.00 82.06 329 ILE A N 1
ATOM 2623 C CA . ILE A 1 329 ? 2.157 -2.727 -20.675 1.00 82.06 329 ILE A CA 1
ATOM 2624 C C . ILE A 1 329 ? 0.705 -2.944 -20.243 1.00 82.06 329 ILE A C 1
ATOM 2626 O O . ILE A 1 329 ? -0.214 -2.333 -20.790 1.00 82.06 329 ILE A O 1
ATOM 2630 N N . ASP A 1 330 ? 0.493 -3.860 -19.300 1.00 71.12 330 ASP A N 1
ATOM 2631 C CA . ASP A 1 330 ? -0.835 -4.427 -19.070 1.00 71.12 330 ASP A CA 1
ATOM 2632 C C . ASP A 1 330 ? -1.489 -3.853 -17.808 1.00 71.12 330 ASP A C 1
ATOM 2634 O O . ASP A 1 330 ? -2.325 -2.953 -17.879 1.00 71.12 330 ASP A O 1
ATOM 2638 N N . VAL A 1 331 ? -1.087 -4.332 -16.628 1.00 78.88 331 VAL A N 1
ATOM 2639 C CA . VAL A 1 331 ? -1.810 -4.071 -15.376 1.00 78.88 331 VAL A CA 1
ATOM 2640 C C . VAL A 1 331 ? -0.943 -3.304 -14.392 1.00 78.88 331 VAL A C 1
ATOM 2642 O O . VAL A 1 331 ? 0.189 -3.685 -14.114 1.00 78.88 331 VAL A O 1
ATOM 2645 N N . PHE A 1 332 ? -1.490 -2.249 -13.796 1.00 82.56 332 PHE A N 1
ATOM 2646 C CA . PHE A 1 332 ? -0.839 -1.546 -12.696 1.00 82.56 332 PHE A CA 1
ATOM 2647 C C . PHE A 1 332 ? -0.890 -2.377 -11.408 1.00 82.56 332 PHE A C 1
ATOM 2649 O O . PHE A 1 332 ? -1.960 -2.757 -10.932 1.00 82.56 332 PHE A O 1
ATOM 2656 N N . ILE A 1 333 ? 0.283 -2.657 -10.845 1.00 83.75 333 ILE A N 1
ATOM 2657 C CA . ILE A 1 333 ? 0.477 -3.437 -9.612 1.00 83.75 333 ILE A CA 1
ATOM 2658 C C . ILE A 1 333 ? 1.076 -2.617 -8.469 1.00 83.75 333 ILE A C 1
ATOM 2660 O O . ILE A 1 333 ? 1.234 -3.137 -7.363 1.00 83.75 333 ILE A O 1
ATOM 2664 N N . GLY A 1 334 ? 1.423 -1.353 -8.732 1.00 82.25 334 GLY A N 1
ATOM 2665 C CA . GLY A 1 334 ? 1.958 -0.424 -7.744 1.00 82.25 334 GLY A CA 1
ATOM 2666 C C . GLY A 1 334 ? 1.080 -0.320 -6.499 1.00 82.25 334 GLY A C 1
ATOM 2667 O O . GLY A 1 334 ? -0.094 -0.701 -6.503 1.00 82.25 334 GLY A O 1
ATOM 2668 N N . GLN A 1 335 ? 1.662 0.186 -5.411 1.00 80.06 335 GLN A N 1
ATOM 2669 C CA . GLN A 1 335 ? 0.944 0.443 -4.161 1.00 80.06 335 GLN A CA 1
ATOM 2670 C C . GLN A 1 335 ? 0.335 -0.798 -3.494 1.00 80.06 335 GLN A C 1
ATOM 2672 O O . GLN A 1 335 ? -0.554 -0.676 -2.661 1.00 80.06 335 GLN A O 1
ATOM 2677 N N . GLY A 1 336 ? 0.773 -2.006 -3.859 1.00 81.75 336 GLY A N 1
ATOM 2678 C CA . GLY A 1 336 ? 0.213 -3.245 -3.313 1.00 81.75 336 GLY A CA 1
ATOM 2679 C C . GLY A 1 336 ? -1.171 -3.603 -3.862 1.00 81.75 336 GLY A C 1
ATOM 2680 O O . GLY A 1 336 ? -1.863 -4.431 -3.278 1.00 81.75 336 GLY A O 1
ATOM 2681 N N . ARG A 1 337 ? -1.579 -3.026 -5.002 1.00 84.38 337 ARG A N 1
ATOM 2682 C CA . ARG A 1 337 ? -2.858 -3.340 -5.666 1.00 84.38 337 ARG A CA 1
ATOM 2683 C C . ARG A 1 337 ? -2.942 -4.782 -6.166 1.00 84.38 337 ARG A C 1
ATOM 2685 O O . ARG A 1 337 ? -4.040 -5.310 -6.313 1.00 84.38 337 ARG A O 1
ATOM 2692 N N . LYS A 1 338 ? -1.799 -5.433 -6.392 1.00 85.75 338 LYS A N 1
ATOM 2693 C CA . LYS A 1 338 ? -1.691 -6.863 -6.702 1.00 85.75 338 LYS A CA 1
ATOM 2694 C C . LYS A 1 338 ? -0.463 -7.435 -6.002 1.00 85.75 338 LYS A C 1
ATOM 2696 O O . LYS A 1 338 ? 0.583 -6.790 -5.954 1.00 85.75 338 LYS A O 1
ATOM 2701 N N . ILE A 1 339 ? -0.575 -8.654 -5.478 1.00 84.38 339 ILE A N 1
ATOM 2702 C CA . ILE A 1 339 ? 0.507 -9.311 -4.732 1.00 84.38 339 ILE A CA 1
ATOM 2703 C C . ILE A 1 339 ? 1.523 -9.899 -5.710 1.00 84.38 339 ILE A C 1
ATOM 2705 O O . ILE A 1 339 ? 1.498 -11.084 -6.036 1.00 84.38 339 ILE A O 1
ATOM 2709 N N . GLN A 1 340 ? 2.399 -9.043 -6.228 1.00 85.75 340 GLN A N 1
ATOM 2710 C CA . GLN A 1 340 ? 3.433 -9.413 -7.186 1.00 85.75 340 GLN A CA 1
ATOM 2711 C C . GLN A 1 340 ? 4.680 -8.547 -7.022 1.00 85.75 340 GLN A C 1
ATOM 2713 O O . GLN A 1 340 ? 4.629 -7.413 -6.550 1.00 85.75 340 GLN A O 1
ATOM 2718 N N . PHE A 1 341 ? 5.824 -9.091 -7.436 1.00 86.00 341 PHE A N 1
ATOM 2719 C CA . PHE A 1 341 ? 7.106 -8.398 -7.390 1.00 86.00 341 PHE A CA 1
ATOM 2720 C C . PHE A 1 341 ? 7.708 -8.257 -8.794 1.00 86.00 341 PHE A C 1
ATOM 2722 O O . PHE A 1 341 ? 8.098 -9.258 -9.395 1.00 86.00 341 PHE A O 1
ATOM 2729 N N . CYS A 1 342 ? 7.824 -7.018 -9.290 1.00 82.94 342 CYS A N 1
ATOM 2730 C CA . CYS A 1 342 ? 8.478 -6.711 -10.569 1.00 82.94 342 CYS A CA 1
ATOM 2731 C C . CYS A 1 342 ? 10.012 -6.713 -10.436 1.00 82.94 342 CYS A C 1
ATOM 2733 O O . CYS A 1 342 ? 10.702 -7.471 -11.114 1.00 82.94 342 CYS A O 1
ATOM 2735 N N . GLY A 1 343 ? 10.567 -5.918 -9.513 1.00 85.50 343 GLY A N 1
ATOM 2736 C CA . GLY A 1 343 ? 12.003 -5.921 -9.198 1.00 85.50 343 GLY A CA 1
ATOM 2737 C C . GLY A 1 343 ? 12.907 -5.266 -10.250 1.00 85.50 343 GLY A C 1
ATOM 2738 O O . GLY A 1 343 ? 14.132 -5.295 -10.100 1.00 85.50 343 GLY A O 1
ATOM 2739 N N . LEU A 1 344 ? 12.321 -4.644 -11.275 1.00 89.56 344 LEU A N 1
ATOM 2740 C CA . LEU A 1 344 ? 13.016 -4.034 -12.409 1.00 89.56 344 LEU A CA 1
ATOM 2741 C C . LEU A 1 344 ? 14.077 -2.993 -12.001 1.00 89.56 344 LEU A C 1
ATOM 2743 O O . LEU A 1 344 ? 15.220 -3.137 -12.440 1.00 89.56 344 LEU A O 1
ATOM 2747 N N . PRO A 1 345 ? 13.798 -2.007 -11.121 1.00 90.12 345 PRO A N 1
ATOM 2748 C CA . PRO A 1 345 ? 14.792 -1.011 -10.739 1.00 90.12 345 PRO A CA 1
ATOM 2749 C C . PRO A 1 345 ? 15.987 -1.630 -10.027 1.00 90.12 345 PRO A C 1
ATOM 2751 O O . PRO A 1 345 ? 17.108 -1.190 -10.224 1.00 90.12 345 PRO A O 1
ATOM 2754 N N . HIS A 1 346 ? 15.774 -2.666 -9.209 1.00 90.12 346 HIS A N 1
ATOM 2755 C CA . HIS A 1 346 ? 16.874 -3.324 -8.509 1.00 90.12 346 HIS A CA 1
ATOM 2756 C C . HIS A 1 346 ? 17.799 -4.029 -9.505 1.00 90.12 346 HIS A C 1
ATOM 2758 O O . HIS A 1 346 ? 19.011 -3.820 -9.472 1.00 90.12 346 HIS A O 1
ATOM 2764 N N . ALA A 1 347 ? 17.214 -4.805 -10.421 1.00 90.94 347 ALA A N 1
ATOM 2765 C CA . ALA A 1 347 ? 17.959 -5.528 -11.441 1.00 90.94 347 ALA A CA 1
ATOM 2766 C C . ALA A 1 347 ? 18.737 -4.584 -12.369 1.00 90.94 347 ALA A C 1
ATOM 2768 O O . ALA A 1 347 ? 19.914 -4.827 -12.626 1.00 90.94 347 ALA A O 1
ATOM 2769 N N . LEU A 1 348 ? 18.107 -3.497 -12.829 1.00 91.12 348 LEU A N 1
ATOM 2770 C CA . LEU A 1 348 ? 18.737 -2.526 -13.721 1.00 91.12 348 LEU A CA 1
ATOM 2771 C C . LEU A 1 348 ? 19.805 -1.694 -13.020 1.00 91.12 348 LEU A C 1
ATOM 2773 O O . LEU A 1 348 ? 20.910 -1.609 -13.540 1.00 91.12 348 LEU A O 1
ATOM 2777 N N . LEU A 1 349 ? 19.531 -1.146 -11.831 1.00 90.12 349 LEU A N 1
ATOM 2778 C CA . LEU A 1 349 ? 20.525 -0.378 -11.075 1.00 90.12 349 LEU A CA 1
ATOM 2779 C C . LEU A 1 349 ? 21.786 -1.199 -10.810 1.00 90.12 349 LEU A C 1
ATOM 2781 O O . LEU A 1 349 ? 22.895 -0.677 -10.825 1.00 90.12 349 LEU A O 1
ATOM 2785 N N . GLU A 1 350 ? 21.643 -2.482 -10.513 1.00 89.19 350 GLU A N 1
ATOM 2786 C CA . GLU A 1 350 ? 22.788 -3.322 -10.190 1.00 89.19 350 GLU A CA 1
ATOM 2787 C C . GLU A 1 350 ? 23.454 -3.930 -11.440 1.00 89.19 350 GLU A C 1
ATOM 2789 O O . GLU A 1 350 ? 24.620 -4.308 -11.387 1.00 89.19 350 GLU A O 1
ATOM 2794 N N . ALA A 1 351 ? 22.762 -3.992 -12.582 1.00 88.50 351 ALA A N 1
ATOM 2795 C CA . ALA A 1 351 ? 23.381 -4.299 -13.873 1.00 88.50 351 ALA A CA 1
ATOM 2796 C C . ALA A 1 351 ? 24.171 -3.095 -14.422 1.00 88.50 351 ALA A C 1
ATOM 2798 O O . ALA A 1 351 ? 25.268 -3.265 -14.958 1.00 88.50 351 ALA A O 1
ATOM 2799 N N . SER A 1 352 ? 23.645 -1.883 -14.224 1.00 85.88 352 SER A N 1
ATOM 2800 C CA . SER A 1 352 ? 24.160 -0.617 -14.754 1.00 85.88 352 SER A CA 1
ATOM 2801 C C . SER A 1 352 ? 25.445 -0.127 -14.069 1.00 85.88 352 SER A C 1
ATOM 2803 O O . SER A 1 352 ? 26.064 0.818 -14.540 1.00 85.88 352 SER A O 1
ATOM 2805 N N . THR A 1 353 ? 25.858 -0.721 -12.945 1.00 81.81 353 THR A N 1
ATOM 2806 C CA . THR A 1 353 ? 27.091 -0.344 -12.219 1.00 81.81 353 THR A CA 1
ATOM 2807 C C . THR A 1 353 ? 28.363 -0.900 -12.845 1.00 81.81 353 THR A C 1
ATOM 2809 O O . THR A 1 353 ? 29.448 -0.445 -12.512 1.00 81.81 353 THR A O 1
ATOM 2812 N N . THR A 1 354 ? 28.242 -1.907 -13.708 1.00 72.44 354 THR A N 1
ATOM 2813 C CA . THR A 1 354 ? 29.381 -2.680 -14.238 1.00 72.44 354 THR A CA 1
ATOM 2814 C C . THR A 1 354 ? 29.508 -2.578 -15.754 1.00 72.44 354 THR A C 1
ATOM 2816 O O . THR A 1 354 ? 30.175 -3.404 -16.377 1.00 72.44 354 THR A O 1
ATOM 2819 N N . VAL A 1 355 ? 28.779 -1.642 -16.359 1.00 76.44 355 VAL A N 1
ATOM 2820 C CA . VAL A 1 355 ? 28.623 -1.534 -17.805 1.00 76.44 355 VAL A CA 1
ATOM 2821 C C . VAL A 1 355 ? 28.709 -0.071 -18.200 1.00 76.44 355 VAL A C 1
ATOM 2823 O O . VAL A 1 355 ? 28.054 0.773 -17.595 1.00 76.44 355 VAL A O 1
ATOM 2826 N N . ASP A 1 356 ? 29.501 0.183 -19.230 1.00 77.94 356 ASP A N 1
ATOM 2827 C CA . ASP A 1 356 ? 29.616 1.477 -19.878 1.00 77.94 356 ASP A CA 1
ATOM 2828 C C . ASP A 1 356 ? 28.653 1.563 -21.076 1.00 77.94 356 ASP A C 1
ATOM 2830 O O . ASP A 1 356 ? 28.554 0.612 -21.851 1.00 77.94 356 ASP A O 1
ATOM 2834 N N . PHE A 1 357 ? 27.906 2.656 -21.232 1.00 80.44 357 PHE A N 1
ATOM 2835 C CA . PHE A 1 357 ? 26.751 2.731 -22.144 1.00 80.44 357 PHE A CA 1
ATOM 2836 C C . PHE A 1 357 ? 27.088 3.174 -23.573 1.00 80.44 357 PHE A C 1
ATOM 2838 O O . PHE A 1 357 ? 26.179 3.405 -24.369 1.00 80.44 357 PHE A O 1
ATOM 2845 N N . HIS A 1 358 ? 28.372 3.263 -23.927 1.00 77.12 3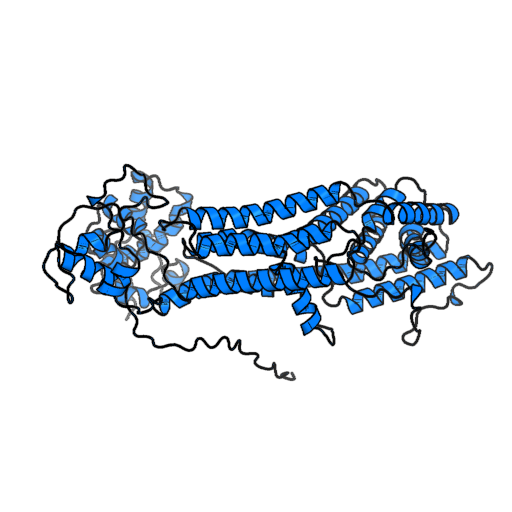58 HIS A N 1
ATOM 2846 C CA . HIS A 1 358 ? 28.797 3.716 -25.256 1.00 77.12 358 HIS A CA 1
ATOM 2847 C C . HIS A 1 358 ? 28.491 2.738 -26.399 1.00 77.12 358 HIS A C 1
ATOM 2849 O O . HIS A 1 358 ? 28.309 3.181 -27.528 1.00 77.12 358 HIS A O 1
ATOM 2855 N N . THR A 1 359 ? 28.386 1.428 -26.140 1.00 80.19 359 THR A N 1
ATOM 2856 C CA . THR A 1 359 ? 28.205 0.419 -27.201 1.00 80.19 359 THR A CA 1
ATOM 2857 C C . THR A 1 359 ? 26.928 -0.407 -27.040 1.00 80.19 359 THR A C 1
ATOM 2859 O O . THR A 1 359 ? 26.493 -0.730 -25.930 1.00 80.19 359 THR A O 1
ATOM 2862 N N . GLU A 1 360 ? 26.341 -0.840 -28.160 1.00 79.50 360 GLU A N 1
ATOM 2863 C CA . GLU A 1 360 ? 25.169 -1.729 -28.144 1.00 79.50 360 GLU A CA 1
ATOM 2864 C C . GLU A 1 360 ? 25.485 -3.098 -27.506 1.00 79.50 360 GLU A C 1
ATOM 2866 O O . GLU A 1 360 ? 24.660 -3.697 -26.803 1.00 79.50 360 GLU A O 1
ATOM 2871 N N . THR A 1 361 ? 26.717 -3.585 -27.669 1.00 83.62 361 THR A N 1
ATOM 2872 C CA . THR A 1 361 ? 27.196 -4.818 -27.025 1.00 83.62 361 THR A CA 1
ATOM 2873 C C . THR A 1 361 ? 27.191 -4.701 -25.500 1.00 83.62 361 THR A C 1
ATOM 2875 O O . THR A 1 361 ? 26.842 -5.652 -24.794 1.00 83.62 361 THR A O 1
ATOM 2878 N N . ASN A 1 362 ? 27.487 -3.518 -24.965 1.00 86.94 362 ASN A N 1
ATOM 2879 C CA . ASN A 1 362 ? 27.395 -3.254 -23.539 1.00 86.94 362 ASN A CA 1
ATOM 2880 C C . ASN A 1 362 ? 25.938 -3.115 -23.072 1.00 86.94 362 ASN A C 1
ATOM 2882 O O . ASN A 1 362 ? 25.568 -3.702 -22.053 1.00 86.94 362 ASN A O 1
ATOM 2886 N N . LEU A 1 363 ? 25.075 -2.433 -23.830 1.00 87.69 363 LEU A N 1
ATOM 2887 C CA . LEU A 1 363 ? 23.642 -2.329 -23.516 1.00 87.69 363 LEU A CA 1
ATOM 2888 C C . LEU A 1 363 ? 22.960 -3.708 -23.488 1.00 87.69 363 LEU A C 1
ATOM 2890 O O . LEU A 1 363 ? 22.248 -4.042 -22.539 1.00 87.69 363 LEU A O 1
ATOM 2894 N N . SER A 1 364 ? 23.242 -4.567 -24.467 1.00 87.25 364 SER A N 1
ATOM 2895 C CA . SER A 1 364 ? 22.743 -5.949 -24.486 1.00 87.25 364 SER A CA 1
ATOM 2896 C C . SER A 1 364 ? 23.303 -6.793 -23.330 1.00 87.25 364 SER A C 1
ATOM 2898 O O . SER A 1 364 ? 22.564 -7.577 -22.724 1.00 87.25 364 SER A O 1
ATOM 2900 N N . ARG A 1 365 ? 24.570 -6.585 -22.939 1.00 89.31 365 ARG A N 1
ATOM 2901 C CA . ARG A 1 365 ? 25.164 -7.189 -21.732 1.00 89.31 365 ARG A CA 1
ATOM 2902 C C . ARG A 1 365 ? 24.459 -6.724 -20.453 1.00 89.31 365 ARG A C 1
ATOM 2904 O O . ARG A 1 365 ? 24.207 -7.555 -19.577 1.00 89.31 365 ARG A O 1
ATOM 2911 N N . CYS A 1 366 ? 24.104 -5.442 -20.347 1.00 89.88 366 CYS A N 1
ATOM 2912 C CA . CYS A 1 366 ? 23.307 -4.900 -19.242 1.00 89.88 366 CYS A CA 1
ATOM 2913 C C . CYS A 1 366 ? 21.929 -5.574 -19.179 1.00 89.88 366 CYS A C 1
ATOM 2915 O O . CYS A 1 366 ? 21.552 -6.100 -18.130 1.00 89.88 366 CYS A O 1
ATOM 2917 N N . ALA A 1 367 ? 21.228 -5.675 -20.314 1.00 90.19 367 ALA A N 1
ATOM 2918 C CA . ALA A 1 367 ? 19.940 -6.360 -20.402 1.00 90.19 367 ALA A CA 1
ATOM 2919 C C . ALA A 1 367 ? 20.035 -7.835 -19.972 1.00 90.19 367 ALA A C 1
ATOM 2921 O O . ALA A 1 367 ? 19.202 -8.304 -19.198 1.00 90.19 367 ALA A O 1
ATOM 2922 N N . LYS A 1 368 ? 21.081 -8.562 -20.392 1.00 89.94 368 LYS A N 1
ATOM 2923 C CA . LYS A 1 368 ? 21.309 -9.961 -19.985 1.00 89.94 368 LYS A CA 1
ATOM 2924 C C . LYS A 1 368 ? 21.568 -10.094 -18.479 1.00 89.94 368 LYS A C 1
ATOM 2926 O O . LYS A 1 368 ? 20.987 -10.963 -17.831 1.00 89.94 368 LYS A O 1
ATOM 2931 N N . LYS A 1 369 ? 22.396 -9.217 -17.897 1.00 90.31 369 LYS A N 1
ATOM 2932 C CA . LYS A 1 369 ? 22.632 -9.178 -16.441 1.00 90.31 369 LYS A CA 1
ATOM 2933 C C . LYS A 1 369 ? 21.342 -8.878 -15.670 1.00 90.31 369 LYS A C 1
ATOM 2935 O O . LYS A 1 369 ? 21.058 -9.547 -14.676 1.00 90.31 369 LYS A O 1
ATOM 2940 N N . ALA A 1 370 ? 20.548 -7.921 -16.146 1.00 90.75 370 ALA A N 1
ATOM 2941 C CA . ALA A 1 370 ? 19.263 -7.579 -15.548 1.00 90.75 370 ALA A CA 1
ATOM 2942 C C . ALA A 1 370 ? 18.261 -8.744 -15.633 1.00 90.75 370 ALA A C 1
ATOM 2944 O O . ALA A 1 370 ? 17.635 -9.069 -14.629 1.00 90.75 370 ALA A O 1
ATOM 2945 N N . ALA A 1 371 ? 18.167 -9.435 -16.774 1.00 90.38 371 ALA A N 1
ATOM 2946 C CA . ALA A 1 371 ? 17.316 -10.618 -16.941 1.00 90.38 371 ALA A CA 1
ATOM 2947 C C . ALA A 1 371 ? 17.671 -11.739 -15.948 1.00 90.38 371 ALA A C 1
ATOM 2949 O O . ALA A 1 371 ? 16.795 -12.265 -15.258 1.00 90.38 371 ALA A O 1
ATOM 2950 N N . ASN A 1 372 ? 18.965 -12.039 -15.792 1.00 88.38 372 ASN A N 1
ATOM 2951 C CA . ASN A 1 372 ? 19.443 -13.030 -14.822 1.00 88.38 372 ASN A CA 1
ATOM 2952 C C . ASN A 1 372 ? 19.056 -12.653 -13.381 1.00 88.38 372 ASN A C 1
ATOM 2954 O O . ASN A 1 372 ? 18.619 -13.500 -12.602 1.00 88.38 372 ASN A O 1
ATOM 2958 N N . ARG A 1 373 ? 19.166 -11.366 -13.030 1.00 88.88 373 ARG A N 1
ATOM 2959 C CA . ARG A 1 373 ? 18.768 -10.836 -11.715 1.00 88.88 373 ARG A CA 1
ATOM 2960 C C . ARG A 1 373 ? 17.255 -10.904 -11.496 1.00 88.88 373 ARG A C 1
ATOM 2962 O O . ARG A 1 373 ? 16.814 -11.262 -10.405 1.00 88.88 373 ARG A O 1
ATOM 2969 N N . LEU A 1 374 ? 16.459 -10.616 -12.524 1.00 88.50 374 LEU A N 1
ATOM 2970 C CA . LEU A 1 374 ? 14.999 -10.718 -12.473 1.00 88.50 374 LEU A CA 1
ATOM 2971 C C . LEU A 1 374 ? 14.537 -12.161 -12.224 1.00 88.50 374 LEU A C 1
ATOM 2973 O O . LEU A 1 374 ? 13.640 -12.368 -11.402 1.00 88.50 374 LEU A O 1
ATOM 2977 N N . LYS A 1 375 ? 15.203 -13.148 -12.843 1.00 85.00 375 LYS A N 1
ATOM 2978 C CA . LYS A 1 375 ? 14.968 -14.587 -12.611 1.00 85.00 375 LYS A CA 1
ATOM 2979 C C . LYS A 1 375 ? 15.414 -15.058 -11.222 1.00 85.00 375 LYS A C 1
ATOM 2981 O O . LYS A 1 375 ? 14.849 -16.013 -10.703 1.00 85.00 375 LYS A O 1
ATOM 2986 N N . GLY A 1 376 ? 16.408 -14.391 -10.630 1.00 84.94 376 GLY A N 1
ATOM 2987 C CA . GLY A 1 376 ? 16.988 -14.734 -9.329 1.00 84.94 376 GLY A CA 1
ATOM 2988 C C . GLY A 1 376 ? 16.031 -14.566 -8.143 1.00 84.94 376 GLY A C 1
ATOM 2989 O O . GLY A 1 376 ? 14.814 -14.555 -8.287 1.00 84.94 376 GLY A O 1
ATOM 2990 N N . TRP A 1 377 ? 16.563 -14.410 -6.936 1.00 88.06 377 TRP A N 1
ATOM 2991 C CA . TRP A 1 377 ? 15.749 -14.212 -5.729 1.00 88.06 377 TRP A CA 1
ATOM 2992 C C . TRP A 1 377 ? 15.345 -12.740 -5.570 1.00 88.06 377 TRP A C 1
ATOM 2994 O O . TRP A 1 377 ? 15.768 -11.877 -6.344 1.00 88.06 377 TRP A O 1
ATOM 3004 N N . LYS A 1 378 ? 14.459 -12.430 -4.617 1.00 90.94 378 LYS A N 1
ATOM 3005 C CA . LYS A 1 378 ? 14.194 -11.027 -4.259 1.00 90.94 378 LYS A CA 1
ATOM 3006 C C . LYS A 1 378 ? 15.432 -10.448 -3.553 1.00 90.94 378 LYS A C 1
ATOM 3008 O O . LYS A 1 378 ? 16.169 -11.199 -2.913 1.00 90.94 378 LYS A O 1
ATOM 3013 N N . PRO A 1 379 ? 15.690 -9.134 -3.645 1.00 92.12 379 PRO A N 1
ATOM 3014 C CA . PRO A 1 379 ? 16.800 -8.530 -2.916 1.00 92.12 379 PRO A CA 1
ATOM 3015 C C . PRO A 1 379 ? 16.648 -8.729 -1.407 1.00 92.12 379 PRO A C 1
ATOM 3017 O O . PRO A 1 379 ? 15.545 -8.607 -0.880 1.00 92.12 379 PRO A O 1
ATOM 3020 N N . LYS A 1 380 ? 17.764 -8.915 -0.686 1.00 92.19 380 LYS A N 1
ATOM 3021 C CA . LYS A 1 380 ? 17.779 -9.001 0.792 1.00 92.19 380 LYS A CA 1
ATOM 3022 C C . LYS A 1 380 ? 17.030 -7.836 1.449 1.00 92.19 380 LYS A C 1
ATOM 3024 O O . LYS A 1 380 ? 16.259 -8.028 2.380 1.00 92.19 380 LYS A O 1
ATOM 3029 N N . ALA A 1 381 ? 17.199 -6.634 0.897 1.00 90.81 381 ALA A N 1
ATOM 3030 C CA . ALA A 1 381 ? 16.510 -5.435 1.360 1.00 90.81 381 ALA A CA 1
ATOM 3031 C C . ALA A 1 381 ? 14.977 -5.528 1.273 1.00 90.81 381 ALA A C 1
ATOM 3033 O O . ALA A 1 381 ? 14.300 -4.918 2.092 1.00 90.81 381 ALA A O 1
ATOM 3034 N N . TRP A 1 382 ? 14.428 -6.277 0.311 1.00 94.00 382 TRP A N 1
ATOM 3035 C CA . TRP A 1 382 ? 12.985 -6.490 0.215 1.00 94.00 382 TRP A CA 1
ATOM 3036 C C . TRP A 1 382 ? 12.471 -7.324 1.394 1.00 94.00 382 TRP A C 1
ATOM 3038 O O . TRP A 1 382 ? 11.474 -6.947 1.996 1.00 94.00 382 TRP A O 1
ATOM 3048 N N . TYR A 1 383 ? 13.183 -8.385 1.792 1.00 94.56 383 TYR A N 1
ATOM 3049 C CA . TYR A 1 383 ? 12.805 -9.199 2.956 1.00 94.56 383 TYR A CA 1
ATOM 3050 C C . TYR A 1 383 ? 12.856 -8.398 4.261 1.00 94.56 383 TYR A C 1
ATOM 3052 O O . TYR A 1 383 ? 11.947 -8.501 5.078 1.00 94.56 383 TYR A O 1
ATOM 3060 N N . VAL A 1 384 ? 13.871 -7.541 4.429 1.00 93.81 384 VAL A N 1
ATOM 3061 C CA . VAL A 1 384 ? 13.957 -6.629 5.584 1.00 93.81 384 VAL A CA 1
ATOM 3062 C C . VAL A 1 384 ? 12.751 -5.688 5.627 1.00 93.81 384 VAL A C 1
ATOM 3064 O O . VAL A 1 384 ? 12.140 -5.522 6.678 1.00 93.81 384 VAL A O 1
ATOM 3067 N N . VAL A 1 385 ? 12.374 -5.104 4.485 1.00 93.38 385 VAL A N 1
ATOM 3068 C CA . VAL A 1 385 ? 11.185 -4.242 4.386 1.00 93.38 385 VAL A CA 1
ATOM 3069 C C . VAL A 1 385 ? 9.899 -5.026 4.664 1.00 93.38 385 VAL A C 1
ATOM 3071 O O . VAL A 1 385 ? 9.015 -4.499 5.335 1.00 93.38 385 VAL A O 1
ATOM 3074 N N . ALA A 1 386 ? 9.799 -6.278 4.211 1.00 94.88 386 ALA A N 1
ATOM 3075 C CA . ALA A 1 386 ? 8.636 -7.129 4.454 1.00 94.88 386 ALA A CA 1
ATOM 3076 C C . ALA A 1 386 ? 8.438 -7.443 5.944 1.00 94.88 386 ALA A C 1
ATOM 3078 O O . ALA A 1 386 ? 7.319 -7.350 6.447 1.00 94.88 386 ALA A O 1
ATOM 3079 N N . VAL A 1 387 ? 9.524 -7.763 6.656 1.00 95.56 387 VAL A N 1
ATOM 3080 C CA . VAL A 1 387 ? 9.503 -7.996 8.109 1.00 95.56 387 VAL A CA 1
ATOM 3081 C C . VAL A 1 387 ? 9.214 -6.702 8.866 1.00 95.56 387 VAL A C 1
ATOM 3083 O O . VAL A 1 387 ? 8.375 -6.698 9.758 1.00 95.56 387 VAL A O 1
ATOM 3086 N N . LEU A 1 388 ? 9.834 -5.581 8.485 1.00 91.88 388 LEU A N 1
ATOM 3087 C CA . LEU A 1 388 ? 9.561 -4.288 9.120 1.00 91.88 388 LEU A CA 1
ATOM 3088 C C . LEU A 1 388 ? 8.090 -3.879 8.962 1.00 91.88 388 LEU A C 1
ATOM 3090 O O . LEU A 1 388 ? 7.466 -3.446 9.925 1.00 91.88 388 LEU A O 1
ATOM 3094 N N . SER A 1 389 ? 7.525 -4.055 7.766 1.00 93.56 389 SER A N 1
ATOM 3095 C CA . SER A 1 389 ? 6.115 -3.753 7.487 1.00 93.56 389 SER A CA 1
ATOM 3096 C C . SER A 1 389 ? 5.172 -4.644 8.294 1.00 93.56 389 SER A C 1
ATOM 3098 O O . SER A 1 389 ? 4.156 -4.170 8.792 1.00 93.56 389 SER A O 1
ATOM 3100 N N . PHE A 1 390 ? 5.526 -5.922 8.464 1.00 95.62 390 PHE A N 1
ATOM 3101 C CA . PHE A 1 390 ? 4.801 -6.844 9.335 1.00 95.62 390 PHE A CA 1
ATOM 3102 C C . PHE A 1 390 ? 4.824 -6.381 10.790 1.00 95.62 390 PHE A C 1
ATOM 3104 O O . PHE A 1 390 ? 3.767 -6.278 11.402 1.00 95.62 390 PHE A O 1
ATOM 3111 N N . LEU A 1 391 ? 6.005 -6.050 11.322 1.00 92.69 391 LEU A N 1
ATOM 3112 C CA . LEU A 1 391 ? 6.160 -5.592 12.703 1.00 92.69 391 LEU A CA 1
ATOM 3113 C C . LEU A 1 391 ? 5.409 -4.285 12.962 1.00 92.69 391 LEU A C 1
ATOM 3115 O O . LEU A 1 391 ? 4.769 -4.168 13.996 1.00 92.69 391 LEU A O 1
ATOM 3119 N N . LEU A 1 392 ? 5.424 -3.328 12.029 1.00 88.50 392 LEU A N 1
ATOM 3120 C CA . LEU A 1 392 ? 4.671 -2.075 12.170 1.00 88.50 392 LEU A CA 1
ATOM 3121 C C . LEU A 1 392 ? 3.168 -2.329 12.360 1.00 88.50 392 LEU A C 1
ATOM 3123 O O . LEU A 1 392 ? 2.553 -1.749 13.252 1.00 88.50 392 LEU A O 1
ATOM 3127 N N . VAL A 1 393 ? 2.592 -3.224 11.555 1.00 92.19 393 VAL A N 1
ATOM 3128 C CA . VAL A 1 393 ? 1.168 -3.577 11.646 1.00 92.19 393 VAL A CA 1
ATOM 3129 C C . VAL A 1 393 ? 0.886 -4.431 12.882 1.00 92.19 393 VAL A C 1
ATOM 3131 O O . VAL A 1 393 ? -0.068 -4.163 13.605 1.00 92.19 393 VAL A O 1
ATOM 3134 N N . TRP A 1 394 ? 1.712 -5.436 13.172 1.00 94.00 394 TRP A N 1
ATOM 3135 C CA . TRP A 1 394 ? 1.501 -6.301 14.332 1.00 94.00 394 TRP A CA 1
ATOM 3136 C C . TRP A 1 394 ? 1.713 -5.579 15.656 1.00 94.00 394 TRP A C 1
ATOM 3138 O O . TRP A 1 394 ? 0.983 -5.863 16.594 1.00 94.00 394 TRP A O 1
ATOM 3148 N N . CYS A 1 395 ? 2.623 -4.609 15.749 1.00 86.38 395 CYS A N 1
ATOM 3149 C CA . CYS A 1 395 ? 2.725 -3.754 16.929 1.00 86.38 395 CYS A CA 1
ATOM 3150 C C . CYS A 1 395 ? 1.420 -2.982 17.157 1.00 86.38 395 CYS A C 1
ATOM 3152 O O . CYS A 1 395 ? 0.912 -2.995 18.270 1.00 86.38 395 CYS A O 1
ATOM 3154 N N . ALA A 1 396 ? 0.833 -2.393 16.109 1.00 84.12 396 ALA A N 1
ATOM 3155 C CA . ALA A 1 396 ? -0.458 -1.706 16.194 1.00 84.12 396 ALA A CA 1
ATOM 3156 C C . ALA A 1 396 ? -1.584 -2.641 16.680 1.00 84.12 396 ALA A C 1
ATOM 3158 O O . ALA A 1 396 ? -2.316 -2.317 17.618 1.00 84.12 396 ALA A O 1
ATOM 3159 N N . ILE A 1 397 ? -1.675 -3.838 16.088 1.00 90.19 397 ILE A N 1
ATOM 3160 C CA . ILE A 1 397 ? -2.659 -4.867 16.461 1.00 90.19 397 ILE A CA 1
ATOM 3161 C C . ILE A 1 397 ? -2.439 -5.341 17.901 1.00 90.19 397 ILE A C 1
ATOM 3163 O O . ILE A 1 397 ? -3.391 -5.415 18.673 1.00 90.19 397 ILE A O 1
ATOM 3167 N N . MET A 1 398 ? -1.196 -5.634 18.287 1.00 87.56 398 MET A N 1
ATOM 3168 C CA . MET A 1 398 ? -0.863 -6.115 19.627 1.00 87.56 398 MET A CA 1
ATOM 3169 C C . MET A 1 398 ? -1.069 -5.037 20.686 1.00 87.56 398 MET A C 1
ATOM 3171 O O . MET A 1 398 ? -1.517 -5.358 21.779 1.00 87.56 398 MET A O 1
ATOM 3175 N N . SER A 1 399 ? -0.816 -3.763 20.381 1.00 75.19 399 SER A N 1
ATOM 3176 C CA . SER A 1 399 ? -1.153 -2.659 21.282 1.00 75.19 399 SER A CA 1
ATOM 3177 C C . SER A 1 399 ? -2.664 -2.572 21.515 1.00 75.19 399 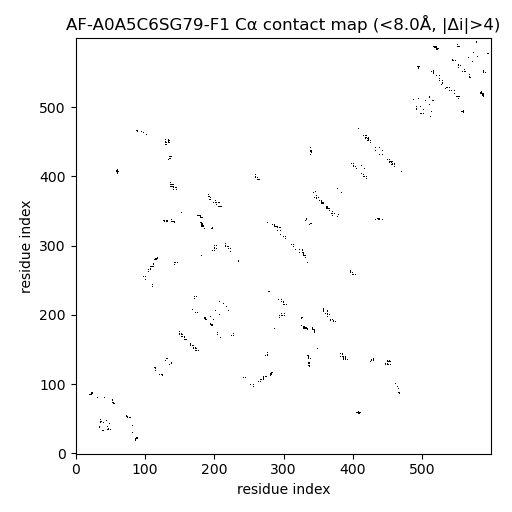SER A C 1
ATOM 3179 O O . SER A 1 399 ? -3.095 -2.488 22.663 1.00 75.19 399 SER A O 1
ATOM 3181 N N . ALA A 1 400 ? -3.476 -2.667 20.457 1.00 79.69 400 ALA A N 1
ATOM 3182 C CA . ALA A 1 400 ? -4.936 -2.699 20.577 1.00 79.69 400 ALA A CA 1
ATOM 3183 C C . ALA A 1 400 ? -5.435 -3.933 21.355 1.00 79.69 400 ALA A C 1
ATOM 3185 O O . ALA A 1 400 ? -6.319 -3.823 22.212 1.00 79.69 400 ALA A O 1
ATOM 3186 N N . PHE A 1 401 ? -4.829 -5.095 21.087 1.00 84.06 401 PHE A N 1
ATOM 3187 C CA . PHE A 1 401 ? -5.083 -6.349 21.790 1.00 84.06 401 PHE A CA 1
ATOM 3188 C C . PHE A 1 401 ? -4.772 -6.231 23.277 1.00 84.06 401 PHE A C 1
ATOM 3190 O O . PHE A 1 401 ? -5.657 -6.508 24.075 1.00 84.06 401 PHE A O 1
ATOM 3197 N N . VAL A 1 402 ? -3.566 -5.788 23.652 1.00 76.75 402 VAL A N 1
ATOM 3198 C CA . VAL A 1 402 ? -3.146 -5.664 25.055 1.00 76.75 402 VAL A CA 1
ATOM 3199 C C . VAL A 1 402 ? -4.110 -4.759 25.803 1.00 76.75 402 VAL A C 1
ATOM 3201 O O . VAL A 1 402 ? -4.653 -5.196 26.806 1.00 76.75 402 VAL A O 1
ATOM 3204 N N . VAL A 1 403 ? -4.413 -3.568 25.274 1.00 71.31 403 VAL A N 1
ATOM 3205 C CA . VAL A 1 403 ? -5.356 -2.632 25.912 1.00 71.31 403 VAL A CA 1
ATOM 3206 C C . VAL A 1 403 ? -6.722 -3.282 26.147 1.00 71.31 403 VAL A C 1
ATOM 3208 O O . VAL A 1 403 ? -7.306 -3.127 27.217 1.00 71.31 403 VAL A O 1
ATOM 3211 N N . SER A 1 404 ? -7.225 -4.041 25.172 1.00 73.81 404 SER A N 1
ATOM 3212 C CA . SER A 1 404 ? -8.543 -4.680 25.280 1.00 73.81 404 SER A CA 1
ATOM 3213 C C . SER A 1 404 ? -8.540 -5.981 26.077 1.00 73.81 404 SER A C 1
ATOM 3215 O O . SER A 1 404 ? -9.582 -6.374 26.584 1.00 73.81 404 SER A O 1
ATOM 3217 N N . PHE A 1 405 ? -7.394 -6.648 26.193 1.00 73.38 405 PHE A N 1
ATOM 3218 C CA . PHE A 1 405 ? -7.209 -7.846 27.006 1.00 73.38 405 PHE A CA 1
ATOM 3219 C C . PHE A 1 405 ? -7.005 -7.498 28.484 1.00 73.38 405 PHE A C 1
ATOM 3221 O O . PHE A 1 405 ? -7.476 -8.215 29.358 1.00 73.38 405 PHE A O 1
ATOM 3228 N N . THR A 1 406 ? -6.333 -6.381 28.773 1.00 66.88 406 THR A N 1
ATOM 3229 C CA . THR A 1 406 ? -6.152 -5.877 30.142 1.00 66.88 406 THR A CA 1
ATOM 3230 C C . THR A 1 406 ? -7.389 -5.166 30.687 1.00 66.88 406 THR A C 1
ATOM 3232 O O . THR A 1 406 ? -7.429 -4.853 31.873 1.00 66.88 406 THR A O 1
ATOM 3235 N N . ALA A 1 407 ? -8.390 -4.892 29.844 1.00 66.00 407 ALA A N 1
ATOM 3236 C CA . ALA A 1 407 ? -9.673 -4.375 30.298 1.00 66.00 407 ALA A CA 1
ATOM 3237 C C . ALA A 1 407 ? -10.411 -5.461 31.108 1.00 66.00 407 ALA A C 1
ATOM 3239 O O . ALA A 1 407 ? -10.483 -6.604 30.638 1.00 66.00 407 ALA A O 1
ATOM 3240 N N . PRO A 1 408 ? -10.954 -5.132 32.299 1.00 54.41 408 PRO A N 1
ATOM 3241 C CA . PRO A 1 408 ? -11.517 -6.118 33.214 1.00 54.41 408 PRO A CA 1
ATOM 3242 C C . PRO A 1 408 ? -12.668 -6.880 32.559 1.00 54.41 408 PRO A C 1
ATOM 3244 O O . PRO A 1 408 ? -13.760 -6.356 32.355 1.00 54.41 408 PRO A O 1
ATOM 3247 N N . THR A 1 409 ? -12.381 -8.123 32.186 1.00 60.69 409 THR A N 1
ATOM 3248 C CA . THR A 1 409 ? -13.286 -9.058 31.516 1.00 60.69 409 THR A CA 1
ATOM 3249 C C . THR A 1 409 ? -12.961 -10.477 31.976 1.00 60.69 409 THR A C 1
ATOM 3251 O O . THR A 1 409 ? -11.865 -10.756 32.469 1.00 60.69 409 THR A O 1
ATOM 3254 N N . ILE A 1 410 ? -13.919 -11.392 31.848 1.00 53.69 410 ILE A N 1
ATOM 3255 C CA . ILE A 1 410 ? -13.683 -12.812 32.118 1.00 53.69 410 ILE A CA 1
ATOM 3256 C C . ILE A 1 410 ? -13.102 -13.435 30.839 1.00 53.69 410 ILE A C 1
ATOM 3258 O O . ILE A 1 410 ? -13.787 -13.533 29.825 1.00 53.69 410 ILE A O 1
ATOM 3262 N N . GLY A 1 411 ? -11.828 -13.843 30.880 1.00 61.53 411 GLY A N 1
ATOM 3263 C CA . GLY A 1 411 ? -11.151 -14.530 29.771 1.00 61.53 411 GLY A CA 1
ATOM 3264 C C . GLY A 1 411 ? -10.806 -13.655 28.552 1.00 61.53 411 GLY A C 1
ATOM 3265 O O . GLY A 1 411 ? -10.537 -12.462 28.670 1.00 61.53 411 GLY A O 1
ATOM 3266 N N . LEU A 1 412 ? -10.751 -14.279 27.367 1.00 65.38 412 LEU A N 1
ATOM 3267 C CA . LEU A 1 412 ? -10.555 -13.600 26.079 1.00 65.38 412 LEU A CA 1
ATOM 3268 C C . LEU A 1 412 ? -11.880 -12.969 25.634 1.00 65.38 412 LEU A C 1
ATOM 3270 O O . LEU A 1 412 ? -12.752 -13.650 25.100 1.00 65.38 412 LEU A O 1
ATOM 3274 N N . GLY A 1 413 ? -12.029 -11.661 25.845 1.00 70.00 413 GLY A N 1
ATOM 3275 C CA . GLY A 1 413 ? -13.200 -10.930 25.364 1.00 70.00 413 GLY A CA 1
ATOM 3276 C C . GLY A 1 413 ? -13.335 -10.949 23.833 1.00 70.00 413 GLY A C 1
ATOM 3277 O O . GLY A 1 413 ? -12.346 -10.990 23.097 1.00 70.00 413 GLY A O 1
ATOM 3278 N N . CYS A 1 414 ? -14.570 -10.826 23.331 1.00 76.06 414 CYS A N 1
ATOM 3279 C CA . CYS A 1 414 ? -14.858 -10.804 21.890 1.00 76.06 414 CYS A CA 1
ATOM 3280 C C . CYS A 1 414 ? -14.023 -9.752 21.137 1.00 76.06 414 CYS A C 1
ATOM 3282 O O . CYS A 1 414 ? -13.577 -9.991 20.019 1.00 76.06 414 CYS A O 1
ATOM 3284 N N . ARG A 1 415 ? -13.743 -8.602 21.764 1.00 75.00 415 ARG A N 1
ATOM 3285 C CA . ARG A 1 415 ? -12.954 -7.508 21.169 1.00 75.00 415 ARG A CA 1
ATOM 3286 C C . ARG A 1 415 ? -11.482 -7.877 20.969 1.00 75.00 415 ARG A C 1
ATOM 3288 O O . ARG A 1 415 ? -10.953 -7.684 19.877 1.00 75.00 415 ARG A O 1
ATOM 3295 N N . SER A 1 416 ? -10.830 -8.431 21.993 1.00 82.00 416 SER A N 1
ATOM 3296 C CA . SER A 1 416 ? -9.419 -8.823 21.911 1.00 82.00 416 SER A CA 1
ATOM 3297 C C . SER A 1 416 ? -9.222 -9.989 20.936 1.00 82.00 416 SER A C 1
ATOM 3299 O O . SER A 1 416 ? -8.293 -9.951 20.129 1.00 82.00 416 SER A O 1
ATOM 3301 N N . LEU A 1 417 ? -10.151 -10.952 20.903 1.00 87.38 417 LEU A N 1
ATOM 3302 C CA . LEU A 1 417 ? -10.163 -12.011 19.888 1.00 87.38 417 LEU A CA 1
ATOM 3303 C C . LEU A 1 417 ? -10.309 -11.447 18.466 1.00 87.38 417 LEU A C 1
ATOM 3305 O O . LEU A 1 417 ? -9.593 -11.869 17.561 1.00 87.38 417 LEU A O 1
ATOM 3309 N N . THR A 1 418 ? -11.188 -10.463 18.264 1.00 87.88 418 THR A N 1
ATOM 3310 C CA . THR A 1 418 ? -11.425 -9.870 16.938 1.00 87.88 418 THR A CA 1
ATOM 3311 C C . THR A 1 418 ? -10.167 -9.182 16.384 1.00 87.88 418 THR A C 1
ATOM 3313 O O . THR A 1 418 ? -9.868 -9.316 15.197 1.00 87.88 418 THR A O 1
ATOM 3316 N N . TYR A 1 419 ? -9.357 -8.525 17.225 1.00 88.94 419 TYR A N 1
ATOM 3317 C CA . TYR A 1 419 ? -8.067 -7.971 16.786 1.00 88.94 419 TYR A CA 1
ATOM 3318 C C . TYR A 1 419 ? -7.060 -9.049 16.376 1.00 88.94 419 TYR A C 1
ATOM 3320 O O . TYR A 1 419 ? -6.365 -8.887 15.371 1.00 88.94 419 TYR A O 1
ATOM 3328 N N . LEU A 1 420 ? -7.002 -10.167 17.107 1.00 91.69 420 LEU A N 1
ATOM 3329 C CA . LEU A 1 420 ? -6.151 -11.301 16.736 1.00 91.69 420 LEU A CA 1
ATOM 3330 C C . LEU A 1 420 ? -6.605 -11.945 15.423 1.00 91.69 420 LEU A C 1
ATOM 3332 O O . LEU A 1 420 ? -5.764 -12.254 14.581 1.00 91.69 420 LEU A O 1
ATOM 3336 N N . LEU A 1 421 ? -7.917 -12.097 15.213 1.00 93.56 421 LEU A N 1
ATOM 3337 C CA . LEU A 1 421 ? -8.478 -12.610 13.959 1.00 93.56 421 LEU A CA 1
ATOM 3338 C C . LEU A 1 421 ? -8.130 -11.702 12.774 1.00 93.56 421 LEU A C 1
ATOM 3340 O O . LEU A 1 421 ? -7.699 -12.196 11.732 1.00 93.56 421 LEU A O 1
ATOM 3344 N N . PHE A 1 422 ? -8.218 -10.378 12.943 1.00 94.25 422 PHE A N 1
ATOM 3345 C CA . PHE A 1 422 ? -7.768 -9.426 11.926 1.00 94.25 422 PHE A CA 1
ATOM 3346 C C . PHE A 1 422 ? -6.273 -9.599 11.603 1.00 94.25 422 PHE A C 1
ATOM 3348 O O . PHE A 1 422 ? -5.886 -9.667 10.432 1.00 94.25 422 PHE A O 1
ATOM 3355 N N . GLY A 1 423 ? -5.422 -9.736 12.625 1.00 93.62 423 GLY A N 1
ATOM 3356 C CA . GLY A 1 423 ? -3.992 -10.013 12.447 1.00 93.62 423 GLY A CA 1
ATOM 3357 C C . GLY A 1 423 ? -3.714 -11.335 11.729 1.00 93.62 423 GLY A C 1
ATOM 3358 O O . GLY A 1 423 ? -2.872 -11.384 10.828 1.00 93.62 423 GLY A O 1
ATOM 3359 N N . ALA A 1 424 ? -4.453 -12.391 12.064 1.00 95.56 424 ALA A N 1
ATOM 3360 C CA . ALA A 1 424 ? -4.320 -13.704 11.445 1.00 95.56 424 ALA A CA 1
ATOM 3361 C C . ALA A 1 424 ? -4.714 -13.674 9.959 1.00 95.56 424 ALA A C 1
ATOM 3363 O O . ALA A 1 424 ? -3.902 -14.029 9.100 1.00 95.56 424 ALA A O 1
ATOM 3364 N N . PHE A 1 425 ? -5.914 -13.181 9.638 1.00 96.81 425 PHE A N 1
ATOM 3365 C CA . PHE A 1 425 ? -6.402 -13.123 8.258 1.00 96.81 425 PHE A CA 1
ATOM 3366 C C . PHE A 1 425 ? -5.562 -12.189 7.380 1.00 96.81 425 PHE A C 1
ATOM 3368 O O . PHE A 1 425 ? -5.232 -12.539 6.243 1.00 96.81 425 PHE A O 1
ATOM 3375 N N . SER A 1 426 ? -5.131 -11.039 7.901 1.00 95.50 426 SER A N 1
ATOM 3376 C CA . SER A 1 426 ? -4.291 -10.115 7.128 1.00 95.50 426 SER A CA 1
ATOM 3377 C C . SER A 1 426 ? -2.906 -10.685 6.802 1.00 95.50 426 SER A C 1
ATOM 3379 O O . SER A 1 426 ? -2.314 -10.358 5.763 1.00 95.50 426 SER A O 1
ATOM 3381 N N . SER A 1 427 ? -2.389 -11.575 7.655 1.00 96.88 427 SER A N 1
ATOM 3382 C CA . SER A 1 427 ? -1.054 -12.166 7.514 1.00 96.88 427 SER A CA 1
ATOM 3383 C C . SER A 1 427 ? -0.972 -13.248 6.436 1.00 96.88 427 SER A C 1
ATOM 3385 O O . SER A 1 427 ? 0.116 -13.497 5.922 1.00 96.88 427 SER A O 1
ATOM 3387 N N . VAL A 1 428 ? -2.093 -13.836 6.008 1.00 96.38 428 VAL A N 1
ATOM 3388 C CA . VAL A 1 428 ? -2.119 -14.839 4.924 1.00 96.38 428 VAL A CA 1
ATOM 3389 C C . VAL A 1 428 ? -1.556 -14.260 3.624 1.00 96.38 428 VAL A C 1
ATOM 3391 O O . VAL A 1 428 ? -0.638 -14.819 3.022 1.00 96.38 428 VAL A O 1
ATOM 3394 N N . SER A 1 429 ? -2.044 -13.086 3.225 1.00 94.62 429 SER A N 1
ATOM 3395 C CA . SER A 1 429 ? -1.564 -12.362 2.043 1.00 94.62 429 SER A CA 1
ATOM 3396 C C . SER A 1 429 ? -0.087 -11.978 2.158 1.00 94.62 429 SER A C 1
ATOM 3398 O O . SER A 1 429 ? 0.654 -12.072 1.177 1.00 94.62 429 SER A O 1
ATOM 3400 N N . TRP A 1 430 ? 0.370 -11.641 3.368 1.00 95.75 430 TRP A N 1
ATOM 3401 C CA . TRP A 1 430 ? 1.778 -11.355 3.645 1.00 95.75 430 TRP A CA 1
ATOM 3402 C C . TRP A 1 430 ? 2.671 -12.584 3.462 1.00 95.75 430 TRP A C 1
ATOM 3404 O O . TRP A 1 430 ? 3.761 -12.454 2.914 1.00 95.75 430 TRP A O 1
ATOM 3414 N N . VAL A 1 431 ? 2.217 -13.780 3.846 1.00 95.62 431 VAL A N 1
ATOM 3415 C CA . VAL A 1 431 ? 2.956 -15.030 3.596 1.00 95.62 431 VAL A CA 1
ATOM 3416 C C . VAL A 1 431 ? 2.996 -15.345 2.098 1.00 95.62 431 VAL A C 1
ATOM 3418 O O . VAL A 1 431 ? 4.054 -15.650 1.545 1.00 95.62 431 VAL A O 1
ATOM 3421 N N . ILE A 1 432 ? 1.867 -15.204 1.401 1.00 93.94 432 ILE A N 1
ATOM 3422 C CA . ILE A 1 432 ? 1.775 -15.463 -0.045 1.00 93.94 432 ILE A CA 1
ATOM 3423 C C . ILE A 1 432 ? 2.731 -14.555 -0.829 1.00 93.94 432 ILE A C 1
ATOM 3425 O O . ILE A 1 432 ? 3.360 -14.994 -1.799 1.00 93.94 432 ILE A O 1
ATOM 3429 N N . GLN A 1 433 ? 2.910 -13.310 -0.375 1.00 92.81 433 GLN A N 1
ATOM 3430 C CA . GLN A 1 433 ? 3.778 -12.338 -1.029 1.00 92.81 433 GLN A CA 1
ATOM 3431 C C . GLN A 1 433 ? 5.256 -12.759 -1.061 1.00 92.81 433 GLN A C 1
ATOM 3433 O O . GLN A 1 433 ? 6.017 -12.161 -1.816 1.00 92.81 433 GLN A O 1
ATOM 3438 N N . PHE A 1 434 ? 5.716 -13.750 -0.288 1.00 91.88 434 PHE A N 1
ATOM 3439 C CA . PHE A 1 434 ? 7.101 -14.240 -0.388 1.00 91.88 434 PHE A CA 1
ATOM 3440 C C . PHE A 1 434 ? 7.390 -14.868 -1.756 1.00 91.88 434 PHE A C 1
ATOM 3442 O O . PHE A 1 434 ? 8.508 -14.751 -2.270 1.00 91.88 434 PHE A O 1
ATOM 3449 N N . SER A 1 435 ? 6.360 -15.403 -2.412 1.00 89.81 435 SER A N 1
ATOM 3450 C CA . SER A 1 435 ? 6.430 -15.800 -3.815 1.00 89.81 435 SER A CA 1
ATOM 3451 C C . SER A 1 435 ? 6.590 -14.568 -4.715 1.00 89.81 435 SER A C 1
ATOM 3453 O O . SER A 1 435 ? 5.942 -13.539 -4.527 1.00 89.81 435 SER A O 1
ATOM 3455 N N . LYS A 1 436 ? 7.477 -14.627 -5.718 1.00 84.88 436 LYS A N 1
ATOM 3456 C CA . LYS A 1 436 ? 7.640 -13.519 -6.687 1.00 84.88 436 LYS A CA 1
ATOM 3457 C C . LYS A 1 436 ? 6.385 -13.302 -7.531 1.00 84.88 436 LYS A C 1
ATOM 3459 O O . LYS A 1 436 ? 5.980 -12.161 -7.754 1.00 84.88 436 LYS A O 1
ATOM 3464 N N . ARG A 1 437 ? 5.804 -14.406 -7.997 1.00 85.62 437 ARG A N 1
ATOM 3465 C CA . ARG A 1 437 ? 4.572 -14.465 -8.784 1.00 85.62 437 ARG A CA 1
ATOM 3466 C C . ARG A 1 437 ? 3.723 -15.612 -8.229 1.00 85.62 437 ARG A C 1
ATOM 3468 O O . ARG A 1 437 ? 3.942 -16.749 -8.639 1.00 85.62 437 ARG A O 1
ATOM 3475 N N . PRO A 1 438 ? 2.854 -15.352 -7.239 1.00 88.56 438 PRO A N 1
ATOM 3476 C CA . PRO A 1 438 ? 1.996 -16.393 -6.690 1.00 88.56 438 PRO A CA 1
ATOM 3477 C C . PRO A 1 438 ? 1.054 -16.943 -7.778 1.00 88.56 438 PRO A C 1
ATOM 3479 O O . PRO A 1 438 ? 0.634 -16.187 -8.661 1.00 88.56 438 PRO A O 1
ATOM 3482 N N . PRO A 1 439 ? 0.733 -18.248 -7.743 1.00 90.94 439 PRO A N 1
ATOM 3483 C CA . PRO A 1 439 ? -0.235 -18.843 -8.659 1.00 90.94 439 PRO A CA 1
ATOM 3484 C C . PRO A 1 439 ? -1.639 -18.268 -8.426 1.00 90.94 439 PRO A C 1
ATOM 3486 O O . PRO A 1 439 ? -1.941 -17.744 -7.354 1.00 90.94 439 PRO A O 1
ATOM 3489 N N . GLN A 1 440 ? -2.520 -18.403 -9.421 1.00 89.44 440 GLN A N 1
ATOM 3490 C CA . GLN A 1 440 ? -3.873 -17.827 -9.374 1.00 89.44 440 GLN A CA 1
ATOM 3491 C C . GLN A 1 440 ? -4.683 -18.297 -8.158 1.00 89.44 440 GLN A C 1
ATOM 3493 O O . GLN A 1 440 ? -5.370 -17.494 -7.536 1.00 89.44 440 GLN A O 1
ATOM 3498 N N . TRP A 1 441 ? -4.559 -19.567 -7.760 1.00 92.94 441 TRP A N 1
ATOM 3499 C CA . TRP A 1 441 ? -5.245 -20.080 -6.570 1.00 92.94 441 TRP A CA 1
ATOM 3500 C C . TRP A 1 441 ? -4.782 -19.378 -5.284 1.00 92.94 441 TRP A C 1
ATOM 3502 O O . TRP A 1 441 ? -5.600 -19.084 -4.419 1.00 92.94 441 TRP A O 1
ATOM 3512 N N . ALA A 1 442 ? -3.493 -19.043 -5.168 1.00 93.19 442 ALA A N 1
ATOM 3513 C CA . ALA A 1 442 ? -2.963 -18.345 -4.000 1.00 93.19 442 ALA A CA 1
ATOM 3514 C C . ALA A 1 442 ? -3.438 -16.885 -3.972 1.00 93.19 442 ALA A C 1
ATOM 3516 O O . ALA A 1 442 ? -3.736 -16.354 -2.907 1.00 93.19 442 ALA A O 1
ATOM 3517 N N . LEU A 1 443 ? -3.582 -16.248 -5.138 1.00 90.50 443 LEU A N 1
ATOM 3518 C CA . LEU A 1 443 ? -4.222 -14.933 -5.234 1.00 90.50 443 LEU A CA 1
ATOM 3519 C C . LEU A 1 443 ? -5.688 -14.987 -4.775 1.00 90.50 443 LEU A C 1
ATOM 3521 O O . LEU A 1 443 ? -6.112 -14.123 -4.016 1.00 90.50 443 LEU A O 1
ATOM 3525 N N . TRP A 1 444 ? -6.437 -16.026 -5.152 1.00 92.62 444 TRP A N 1
ATOM 3526 C CA . TRP A 1 444 ? -7.804 -16.237 -4.660 1.00 92.62 444 TRP A CA 1
ATOM 3527 C C . TRP A 1 444 ? -7.872 -16.419 -3.143 1.00 92.62 444 TRP A C 1
ATOM 3529 O O . TRP A 1 444 ? -8.678 -15.759 -2.490 1.00 92.62 444 TRP A O 1
ATOM 3539 N N . VAL A 1 445 ? -6.990 -17.243 -2.568 1.00 94.56 445 VAL A N 1
ATOM 3540 C CA . VAL A 1 445 ? -6.878 -17.408 -1.107 1.00 94.56 445 VAL A CA 1
ATOM 3541 C C . VAL A 1 445 ? -6.583 -16.069 -0.428 1.00 94.56 445 VAL A C 1
ATOM 3543 O O . VAL A 1 445 ? -7.195 -15.740 0.587 1.00 94.56 445 VAL A O 1
ATOM 3546 N N . SER A 1 446 ? -5.693 -15.263 -1.012 1.00 93.81 446 SER A N 1
ATOM 3547 C CA . SER A 1 446 ? -5.400 -13.916 -0.525 1.00 93.81 446 SER A CA 1
ATOM 3548 C C . SER A 1 446 ? -6.633 -13.008 -0.549 1.00 93.81 446 SER A C 1
ATOM 3550 O O . SER A 1 446 ? -6.908 -12.354 0.454 1.00 93.81 446 SER A O 1
ATOM 3552 N N . TYR A 1 447 ? -7.415 -12.995 -1.632 1.00 93.56 447 TYR A N 1
ATOM 3553 C CA . TYR A 1 447 ? -8.632 -12.182 -1.708 1.00 93.56 447 TYR A CA 1
ATOM 3554 C C . TYR A 1 447 ? -9.689 -12.605 -0.688 1.00 93.56 447 TYR A C 1
ATOM 3556 O O . TYR A 1 447 ? -10.299 -11.742 -0.055 1.00 93.56 447 TYR A O 1
ATOM 3564 N N . ILE A 1 448 ? -9.874 -13.911 -0.479 1.00 95.12 448 ILE A N 1
ATOM 3565 C CA . ILE A 1 448 ? -10.788 -14.437 0.543 1.00 95.12 448 ILE A CA 1
ATOM 3566 C C . ILE A 1 448 ? -10.323 -13.991 1.932 1.00 95.12 448 ILE A C 1
ATOM 3568 O O . ILE A 1 448 ? -11.102 -13.410 2.685 1.00 95.12 448 ILE A O 1
ATOM 3572 N N . SER A 1 449 ? -9.041 -14.183 2.248 1.00 96.31 449 SER A N 1
ATOM 3573 C CA . SER A 1 449 ? -8.487 -13.805 3.550 1.00 96.31 449 SER A CA 1
ATOM 3574 C C . SER A 1 449 ? -8.547 -12.296 3.798 1.00 96.31 449 SER A C 1
ATOM 3576 O O . SER A 1 449 ? -8.940 -11.859 4.875 1.00 96.31 449 SER A O 1
ATOM 3578 N N . ASN A 1 450 ? -8.238 -11.483 2.786 1.00 95.50 450 ASN A N 1
ATOM 3579 C CA . ASN A 1 450 ? -8.360 -10.027 2.858 1.00 95.50 450 ASN A CA 1
ATOM 3580 C C . ASN A 1 450 ? -9.816 -9.597 3.083 1.00 95.50 450 ASN A C 1
ATOM 3582 O O . ASN A 1 450 ? -10.070 -8.664 3.840 1.00 95.50 450 ASN A O 1
ATOM 3586 N N . THR A 1 451 ? -10.775 -10.296 2.468 1.00 94.75 451 THR A N 1
ATOM 3587 C CA . THR A 1 451 ? -12.206 -10.024 2.662 1.00 94.75 451 THR A CA 1
ATOM 3588 C C . THR A 1 451 ? -12.611 -10.339 4.098 1.00 94.75 451 THR A C 1
ATOM 3590 O O . THR A 1 451 ? -13.236 -9.507 4.747 1.00 94.75 451 THR A O 1
ATOM 3593 N N . LEU A 1 452 ? -12.192 -11.492 4.631 1.00 95.19 452 LEU A N 1
ATOM 3594 C CA . LEU A 1 452 ? -12.428 -11.863 6.029 1.00 95.19 452 LEU A CA 1
ATOM 3595 C C . LEU A 1 452 ? -11.791 -10.868 7.005 1.00 95.19 452 LEU A C 1
ATOM 3597 O O . LEU A 1 452 ? -12.424 -10.499 7.991 1.00 95.19 452 LEU A O 1
ATOM 3601 N N . ALA A 1 453 ? -10.582 -10.378 6.719 1.00 94.62 453 ALA A N 1
ATOM 3602 C CA . ALA A 1 453 ? -9.930 -9.347 7.522 1.00 94.62 453 ALA A CA 1
ATOM 3603 C C . ALA A 1 453 ? -10.746 -8.042 7.542 1.00 94.62 453 ALA A C 1
ATOM 3605 O O . ALA A 1 453 ? -10.992 -7.491 8.613 1.00 94.62 453 ALA A O 1
ATOM 3606 N N . ILE A 1 454 ? -11.233 -7.574 6.389 1.00 92.19 454 ILE A N 1
ATOM 3607 C CA . ILE A 1 454 ? -12.075 -6.369 6.320 1.00 92.19 454 ILE A CA 1
ATOM 3608 C C . ILE A 1 454 ? -13.406 -6.577 7.032 1.00 92.19 454 ILE A C 1
ATOM 3610 O O . ILE A 1 454 ? -13.824 -5.701 7.780 1.00 92.19 454 ILE A O 1
ATOM 3614 N N . LEU A 1 455 ? -14.059 -7.726 6.847 1.00 91.81 455 LEU A N 1
ATOM 3615 C CA . LEU A 1 455 ? -15.289 -8.053 7.569 1.00 91.81 455 LEU A CA 1
ATOM 3616 C C . LEU A 1 455 ? -15.051 -8.053 9.079 1.00 91.81 455 LEU A C 1
ATOM 3618 O O . LEU A 1 455 ? -15.836 -7.473 9.816 1.00 91.81 455 LEU A O 1
ATOM 3622 N N . THR A 1 456 ? -13.930 -8.613 9.532 1.00 90.44 456 THR A N 1
ATOM 3623 C CA . THR A 1 456 ? -13.519 -8.586 10.942 1.00 90.44 456 THR A CA 1
ATOM 3624 C C . THR A 1 456 ? -13.337 -7.146 11.431 1.00 90.44 456 THR A C 1
ATOM 3626 O O . THR A 1 456 ? -13.812 -6.798 12.507 1.00 90.44 456 THR A O 1
ATOM 3629 N N . LEU A 1 457 ? -12.723 -6.276 10.626 1.00 87.25 457 LEU A N 1
ATOM 3630 C CA . LEU A 1 457 ? -12.544 -4.858 10.947 1.00 87.25 457 LEU A CA 1
ATOM 3631 C C . LEU A 1 457 ? -13.879 -4.091 10.967 1.00 87.25 457 LEU A C 1
ATOM 3633 O O . LEU A 1 457 ? -14.095 -3.275 11.856 1.00 87.25 457 LEU A O 1
ATOM 3637 N N . LEU A 1 458 ? -14.808 -4.385 10.055 1.00 85.69 458 LEU A N 1
ATOM 3638 C CA . LEU A 1 458 ? -16.170 -3.836 10.077 1.00 85.69 458 LEU A CA 1
ATOM 3639 C C . LEU A 1 458 ? -16.941 -4.302 11.311 1.00 85.69 458 LEU A C 1
ATOM 3641 O O . LEU A 1 458 ? -17.615 -3.502 11.948 1.00 85.69 458 LEU A O 1
ATOM 3645 N N . VAL A 1 459 ? -16.798 -5.574 11.678 1.00 84.38 459 VAL A N 1
ATOM 3646 C CA . VAL A 1 459 ? -17.373 -6.142 12.896 1.00 84.38 459 VAL A CA 1
ATOM 3647 C C . VAL A 1 459 ? -16.828 -5.419 14.127 1.00 84.38 459 VAL A C 1
ATOM 3649 O O . VAL A 1 459 ? -17.624 -5.033 14.976 1.00 84.38 459 VAL A O 1
ATOM 3652 N N . VAL A 1 460 ? -15.518 -5.133 14.196 1.00 79.75 460 VAL A N 1
ATOM 3653 C CA . VAL A 1 460 ? -14.955 -4.260 15.244 1.00 79.75 460 VAL A CA 1
ATOM 3654 C C . VAL A 1 460 ? -15.692 -2.927 15.264 1.00 79.75 460 VAL A C 1
ATOM 3656 O O . VAL A 1 460 ? -16.215 -2.572 16.312 1.00 79.75 460 VAL A O 1
ATOM 3659 N N . ILE A 1 461 ? -15.756 -2.214 14.133 1.00 76.50 461 ILE A N 1
ATOM 3660 C CA . ILE A 1 461 ? -16.373 -0.878 14.040 1.00 76.50 461 ILE A CA 1
ATOM 3661 C C . ILE A 1 461 ? -17.827 -0.908 14.529 1.00 76.50 461 ILE A C 1
ATOM 3663 O O . ILE A 1 461 ? -18.220 -0.082 15.349 1.00 76.50 461 ILE A O 1
ATOM 3667 N N . VAL A 1 462 ? -18.621 -1.882 14.079 1.00 74.50 462 VAL A N 1
ATOM 3668 C CA . VAL A 1 462 ? -20.024 -2.030 14.491 1.00 74.50 462 VAL A CA 1
ATOM 3669 C C . VAL A 1 462 ? -20.121 -2.338 15.985 1.00 74.50 462 VAL A C 1
ATOM 3671 O O . VAL A 1 462 ? -20.859 -1.662 16.697 1.00 74.50 462 VAL A O 1
ATOM 3674 N N . PHE A 1 463 ? -19.323 -3.279 16.503 1.00 69.38 463 PHE A N 1
ATOM 3675 C CA . PHE A 1 463 ? -19.285 -3.569 17.941 1.00 69.38 463 PHE A CA 1
ATOM 3676 C C . PHE A 1 463 ? -18.853 -2.368 18.786 1.00 69.38 463 PHE A C 1
ATOM 3678 O O . PHE A 1 463 ? -19.208 -2.296 19.964 1.00 69.38 463 PHE A O 1
ATOM 3685 N N . GLN A 1 464 ? -18.073 -1.449 18.215 1.00 66.12 464 GLN A N 1
ATOM 3686 C CA . GLN A 1 464 ? -17.674 -0.219 18.884 1.00 66.12 464 GLN A CA 1
ATOM 3687 C C . GLN A 1 464 ? -18.822 0.787 18.919 1.00 66.12 464 GLN A C 1
ATOM 3689 O O . GLN A 1 464 ? -19.058 1.357 19.971 1.00 66.12 464 GLN A O 1
ATOM 3694 N N . CYS A 1 465 ? -19.557 0.978 17.822 1.00 62.09 465 CYS A N 1
ATOM 3695 C CA . CYS A 1 465 ? -20.658 1.946 17.750 1.00 62.09 465 CYS A CA 1
ATOM 3696 C C . CYS A 1 465 ? -21.951 1.482 18.434 1.00 62.09 465 CYS A C 1
ATOM 3698 O O . CYS A 1 465 ? -22.775 2.319 18.789 1.00 62.09 465 CYS A O 1
ATOM 3700 N N . SER A 1 466 ? -22.157 0.172 18.587 1.00 60.38 466 SER A N 1
ATOM 3701 C CA . SER A 1 466 ? -23.425 -0.373 19.086 1.00 60.38 466 SER A CA 1
ATOM 3702 C C . SER A 1 466 ? -23.439 -0.674 20.584 1.00 60.38 466 SER A C 1
ATOM 3704 O O . SER A 1 466 ? -24.521 -0.678 21.161 1.00 60.38 466 SER A O 1
ATOM 3706 N N . PHE A 1 467 ? -22.283 -0.907 21.221 1.00 56.66 467 PHE A N 1
ATOM 3707 C CA . PHE A 1 467 ? -22.244 -1.402 22.602 1.00 56.66 467 PHE A CA 1
ATOM 3708 C C . PHE A 1 467 ? -21.256 -0.625 23.487 1.00 56.66 467 PHE A C 1
ATOM 3710 O O . PHE A 1 467 ? -20.043 -0.684 23.227 1.00 56.66 467 PHE A O 1
ATOM 3717 N N . PRO A 1 468 ? -21.721 0.035 24.568 1.00 51.22 468 PRO A N 1
ATOM 3718 C CA . PRO A 1 468 ? -20.833 0.546 25.600 1.00 51.22 468 PRO A CA 1
ATOM 3719 C C . PRO A 1 468 ? -19.974 -0.602 26.130 1.00 51.22 468 PRO A C 1
ATOM 3721 O O . PRO A 1 468 ? -20.471 -1.667 26.491 1.00 51.22 468 PRO A O 1
ATOM 3724 N N . GLY A 1 469 ? -18.648 -0.423 26.108 1.00 49.06 469 GLY A N 1
ATOM 3725 C CA . GLY A 1 469 ? -17.764 -1.337 26.835 1.00 49.06 469 GLY A CA 1
ATOM 3726 C C . GLY A 1 469 ? -18.114 -1.317 28.326 1.00 49.06 469 GLY A C 1
ATOM 3727 O O . GLY A 1 469 ? -18.716 -0.340 28.772 1.00 49.06 469 GLY A O 1
ATOM 3728 N N . PRO A 1 470 ? -17.731 -2.342 29.109 1.00 40.53 470 PRO A N 1
ATOM 3729 C CA . PRO A 1 470 ? -17.870 -2.277 30.556 1.00 40.53 470 PRO A CA 1
ATOM 3730 C C . PRO A 1 470 ? -17.137 -1.025 31.034 1.00 40.53 470 PRO A C 1
ATOM 3732 O O . PRO A 1 470 ? -15.910 -0.926 30.944 1.00 40.53 470 PRO A O 1
ATOM 3735 N N . ILE A 1 471 ? -17.907 -0.025 31.458 1.00 36.69 471 ILE A N 1
ATOM 3736 C CA . ILE A 1 471 ? -17.370 1.194 32.032 1.00 36.69 471 ILE A CA 1
ATOM 3737 C C . ILE A 1 471 ? -16.840 0.764 33.392 1.00 36.69 471 ILE A C 1
ATOM 3739 O O . ILE A 1 471 ? -17.575 0.718 34.375 1.00 36.69 471 ILE A O 1
ATOM 3743 N N . SER A 1 472 ? -15.554 0.419 33.466 1.00 31.16 472 SER A N 1
ATOM 3744 C CA . SER A 1 472 ? -14.872 0.477 34.746 1.00 31.16 472 SER A CA 1
ATOM 3745 C C . SER A 1 472 ? -14.781 1.959 35.092 1.00 31.16 472 SER A C 1
ATOM 3747 O O . SER A 1 472 ? -13.794 2.633 34.784 1.00 31.16 472 SER A O 1
ATOM 3749 N N . HIS A 1 473 ? -15.811 2.487 35.744 1.00 29.44 473 HIS A N 1
ATOM 3750 C CA . HIS A 1 473 ? -15.611 3.587 36.666 1.00 29.44 473 HIS A CA 1
ATOM 3751 C C . HIS A 1 473 ? -14.718 3.043 37.790 1.00 29.44 473 HIS A C 1
ATOM 3753 O O . HIS A 1 473 ? -15.157 2.780 38.898 1.00 29.44 473 HIS A O 1
ATOM 3759 N N . SER A 1 474 ? -13.419 2.903 37.513 1.00 27.92 474 SER A N 1
ATOM 3760 C CA . SER A 1 474 ? -12.394 3.030 38.541 1.00 27.92 474 SER A CA 1
ATOM 3761 C C . SER A 1 474 ? -12.268 4.520 38.867 1.00 27.92 474 SER A C 1
ATOM 3763 O O . SER A 1 474 ? -11.196 5.120 38.795 1.00 27.92 474 SER A O 1
ATOM 3765 N N . THR A 1 475 ? -13.381 5.145 39.242 1.00 25.86 475 THR A N 1
ATOM 3766 C CA . THR A 1 475 ? -13.315 6.154 40.281 1.00 25.86 475 THR A CA 1
ATOM 3767 C C . THR A 1 475 ? -12.769 5.413 41.488 1.00 25.86 475 THR A C 1
ATOM 3769 O O . THR A 1 475 ? -13.416 4.514 42.022 1.00 25.86 475 THR A O 1
ATOM 3772 N N . ARG A 1 476 ? -11.543 5.762 41.900 1.00 22.39 476 ARG A N 1
ATOM 3773 C CA . ARG A 1 476 ? -11.145 5.584 43.300 1.00 22.39 476 ARG A CA 1
ATOM 3774 C C . ARG A 1 476 ? -12.368 5.926 44.154 1.00 22.39 476 ARG A C 1
ATOM 3776 O O . ARG A 1 476 ? -12.974 6.960 43.866 1.00 22.39 476 ARG A O 1
ATOM 3783 N N . PRO A 1 477 ? -12.722 5.127 45.169 1.00 23.19 477 PRO A N 1
ATOM 3784 C CA . PRO A 1 477 ? -13.746 5.545 46.103 1.00 23.19 477 PRO A CA 1
ATOM 3785 C C . PRO A 1 477 ? -13.230 6.818 46.779 1.00 23.19 477 PRO A C 1
ATOM 3787 O O . PRO A 1 477 ? -12.388 6.762 47.673 1.00 23.19 477 PRO A O 1
ATOM 3790 N N . SER A 1 478 ? -13.674 7.985 46.309 1.00 24.42 478 SER A N 1
ATOM 3791 C CA . SER A 1 478 ? -13.789 9.122 47.197 1.00 24.42 478 SER A CA 1
ATOM 3792 C C . SER A 1 478 ? -14.970 8.770 48.075 1.00 24.42 478 SER A C 1
ATOM 3794 O O . SER A 1 478 ? -16.122 8.829 47.650 1.00 24.42 478 SER A O 1
ATOM 3796 N N . ILE A 1 479 ? -14.648 8.323 49.280 1.00 31.16 479 ILE A N 1
ATOM 3797 C CA . ILE A 1 479 ? -15.515 8.501 50.431 1.00 31.16 479 ILE A CA 1
ATOM 3798 C C . ILE A 1 479 ? -15.987 9.951 50.360 1.00 31.16 479 ILE A C 1
ATOM 3800 O O . ILE A 1 479 ? -15.160 10.839 50.527 1.00 31.16 479 ILE A O 1
ATOM 3804 N N . HIS A 1 480 ? -17.244 10.184 50.002 1.00 28.69 480 HIS A N 1
ATOM 3805 C CA . HIS A 1 480 ? -18.034 11.270 50.554 1.00 28.69 480 HIS A CA 1
ATOM 3806 C C . HIS A 1 480 ? -19.515 10.998 50.308 1.00 28.69 480 HIS A C 1
ATOM 3808 O O . HIS A 1 480 ? -19.972 10.833 49.179 1.00 28.69 480 HIS A O 1
ATOM 3814 N N . ASP A 1 481 ? -20.193 10.914 51.445 1.00 28.47 481 ASP A N 1
ATOM 3815 C CA . ASP A 1 481 ? -21.620 10.845 51.692 1.00 28.47 481 ASP A CA 1
ATOM 3816 C C . ASP A 1 481 ? -22.468 11.791 50.843 1.00 28.47 481 ASP A C 1
ATOM 3818 O O . ASP A 1 481 ? -22.000 12.822 50.356 1.00 28.47 481 ASP A O 1
ATOM 3822 N N . GLY A 1 482 ? -23.762 11.466 50.777 1.00 31.92 482 GLY A N 1
ATOM 3823 C CA . GLY A 1 482 ? -24.838 12.293 50.237 1.00 31.92 482 GLY A CA 1
ATOM 3824 C C . GLY A 1 482 ? -24.903 13.696 50.844 1.00 31.92 482 GLY A C 1
ATOM 3825 O O . GLY A 1 482 ? -25.723 13.990 51.708 1.00 31.92 482 GLY A O 1
ATOM 3826 N N . THR A 1 483 ? -24.066 14.584 50.325 1.00 33.50 483 THR A N 1
ATOM 3827 C CA . THR A 1 483 ? -24.060 16.022 50.575 1.00 33.50 483 THR A CA 1
ATOM 3828 C C . THR A 1 483 ? -23.788 16.753 49.259 1.00 33.50 483 THR A C 1
ATOM 3830 O O . THR A 1 483 ? -23.247 16.177 48.321 1.00 33.50 483 THR A O 1
ATOM 3833 N N . MET A 1 484 ? -24.272 17.995 49.184 1.00 34.72 484 MET A N 1
ATOM 3834 C CA . MET A 1 484 ? -24.295 18.921 48.041 1.00 34.72 484 MET A CA 1
ATOM 3835 C C . MET A 1 484 ? -23.145 18.800 47.014 1.00 34.72 484 MET A C 1
ATOM 3837 O O . MET A 1 484 ? -22.022 18.458 47.387 1.00 34.72 484 MET A O 1
ATOM 3841 N N . PRO A 1 485 ? -23.378 19.158 45.728 1.00 46.81 485 PRO A N 1
ATOM 3842 C CA . PRO A 1 485 ? -22.328 19.153 44.708 1.00 46.81 485 PRO A CA 1
ATOM 3843 C C . PRO A 1 485 ? -21.077 19.889 45.203 1.00 46.81 485 PRO A C 1
ATOM 3845 O O . PRO A 1 485 ? -21.158 21.008 45.709 1.00 46.81 485 PRO A O 1
ATOM 3848 N N . THR A 1 486 ? -19.914 19.247 45.064 1.00 65.25 486 THR A N 1
ATOM 3849 C CA . THR A 1 486 ? -18.622 19.840 45.433 1.00 65.25 486 THR A CA 1
ATOM 3850 C C . THR A 1 486 ? -18.451 21.196 44.740 1.00 65.25 486 THR A C 1
ATOM 3852 O O . THR A 1 486 ? -18.806 21.342 43.571 1.00 65.25 486 THR A O 1
ATOM 3855 N N . ALA A 1 487 ? -17.882 22.194 45.428 1.00 66.00 487 ALA A N 1
ATOM 3856 C CA . ALA A 1 487 ? -17.683 23.550 44.885 1.00 66.00 487 ALA A CA 1
ATOM 3857 C C . ALA A 1 487 ? -17.000 23.550 43.499 1.00 66.00 487 ALA A C 1
ATOM 3859 O O . ALA A 1 487 ? -17.328 24.346 42.621 1.00 66.00 487 ALA A O 1
ATOM 3860 N N . GLN A 1 488 ? -16.118 22.575 43.253 1.00 71.06 488 GLN A N 1
ATOM 3861 C CA . GLN A 1 488 ? -15.487 22.351 41.953 1.00 71.06 488 GLN A CA 1
ATOM 3862 C C . GLN A 1 488 ? -16.482 21.940 40.850 1.00 71.06 488 GLN A C 1
ATOM 3864 O O . GLN A 1 488 ? -16.348 22.411 39.722 1.00 71.06 488 GLN A O 1
ATOM 3869 N N . ALA A 1 489 ? -17.458 21.079 41.149 1.00 68.12 489 ALA A N 1
ATOM 3870 C CA . ALA A 1 489 ? -18.494 20.665 40.203 1.00 68.12 489 ALA A CA 1
ATOM 3871 C C . ALA A 1 489 ? -19.447 21.825 39.874 1.00 68.12 489 ALA A C 1
ATOM 3873 O O . ALA A 1 489 ? -19.798 22.013 38.710 1.00 68.12 489 ALA A O 1
ATOM 3874 N N . LEU A 1 490 ? -19.782 22.653 40.872 1.00 74.94 490 LEU A N 1
ATOM 3875 C CA . LEU A 1 490 ? -20.586 23.861 40.673 1.00 74.94 490 LEU A CA 1
ATOM 3876 C C . LEU A 1 490 ? -19.863 24.878 39.775 1.00 74.94 490 LEU A C 1
ATOM 3878 O O . LEU A 1 490 ? -20.448 25.373 38.815 1.00 74.94 490 LEU A O 1
ATOM 3882 N N . LEU A 1 491 ? -18.573 25.133 40.028 1.00 77.75 491 LEU A N 1
ATOM 3883 C CA . LEU A 1 491 ? -17.721 25.973 39.176 1.00 77.75 491 LEU A CA 1
ATOM 3884 C C . LEU A 1 491 ? -17.621 25.429 37.747 1.00 77.75 491 LEU A C 1
ATOM 3886 O O . LEU A 1 491 ? -17.678 26.195 36.786 1.00 77.75 491 LEU A O 1
ATOM 3890 N N . GLN A 1 492 ? -17.468 24.111 37.597 1.00 79.75 492 GLN A N 1
ATOM 3891 C CA . GLN A 1 492 ? -17.357 23.465 36.292 1.00 79.75 492 GLN A CA 1
ATOM 3892 C C . GLN A 1 492 ? -18.630 23.644 35.463 1.00 79.75 492 GLN A C 1
ATOM 3894 O O . GLN A 1 492 ? -18.538 23.976 34.281 1.00 79.75 492 GLN A O 1
ATOM 3899 N N . GLN A 1 493 ? -19.790 23.437 36.090 1.00 79.44 493 GLN A N 1
ATOM 3900 C CA . GLN A 1 493 ? -21.090 23.585 35.450 1.00 79.44 493 GLN A CA 1
ATOM 3901 C C . GLN A 1 493 ? -21.361 25.051 35.093 1.00 79.44 493 GLN A C 1
ATOM 3903 O O . GLN A 1 493 ? -21.562 25.359 33.923 1.00 79.44 493 GLN A O 1
ATOM 3908 N N . LYS A 1 494 ? -21.260 25.961 36.072 1.00 77.06 494 LYS A N 1
ATOM 3909 C CA . LYS A 1 494 ? -21.633 27.374 35.907 1.00 77.06 494 LYS A CA 1
ATOM 3910 C C . LYS A 1 494 ? -20.730 28.143 34.946 1.00 77.06 494 LYS A C 1
ATOM 3912 O O . LYS A 1 494 ? -21.202 29.021 34.236 1.00 77.06 494 LYS A O 1
ATOM 3917 N N . LEU A 1 495 ? -19.433 27.833 34.916 1.00 77.25 495 LEU A N 1
ATOM 3918 C CA . LEU A 1 495 ? -18.464 28.518 34.050 1.00 77.25 495 LEU A CA 1
ATOM 3919 C C . LEU A 1 495 ? -18.120 27.731 32.781 1.00 77.25 495 LEU A C 1
ATOM 3921 O O . LEU A 1 495 ? -17.253 28.190 32.021 1.00 77.25 495 LEU A O 1
ATOM 3925 N N . THR A 1 496 ? -18.736 26.554 32.579 1.00 78.25 496 THR A N 1
ATOM 3926 C CA . THR A 1 496 ? -18.517 25.674 31.411 1.00 78.25 496 THR A CA 1
ATOM 3927 C C . THR A 1 496 ? -17.025 25.462 31.121 1.00 78.25 496 THR A C 1
ATOM 3929 O O . THR A 1 496 ? -16.541 25.566 29.994 1.00 78.25 496 THR A O 1
ATOM 3932 N N . ILE A 1 497 ? -16.253 25.204 32.180 1.00 74.62 497 ILE A N 1
ATOM 3933 C CA . ILE A 1 497 ? -14.794 25.041 32.129 1.00 74.62 497 ILE A CA 1
ATOM 3934 C C . ILE A 1 497 ? -14.368 23.580 32.261 1.00 74.62 497 ILE A C 1
ATOM 3936 O O . ILE A 1 497 ? -15.119 22.719 32.703 1.00 74.62 497 ILE A O 1
ATOM 3940 N N . THR A 1 498 ? -13.112 23.285 31.916 1.00 74.94 498 THR A N 1
ATOM 3941 C CA . THR A 1 498 ? -12.547 21.945 32.132 1.00 74.94 498 THR A CA 1
ATOM 3942 C C . THR A 1 498 ? -12.308 21.664 33.627 1.00 74.94 498 THR A C 1
ATOM 3944 O O . THR A 1 498 ? -11.999 22.596 34.382 1.00 74.94 498 THR A O 1
ATOM 3947 N N . PRO A 1 499 ? -12.316 20.387 34.067 1.00 70.56 499 PRO A N 1
ATOM 3948 C CA . PRO A 1 499 ? -12.003 20.013 35.454 1.00 70.56 499 PRO A CA 1
ATOM 3949 C C . PRO A 1 499 ? -10.634 20.526 35.932 1.00 70.56 499 PRO A C 1
ATOM 3951 O O . PRO A 1 499 ? -10.443 20.876 37.100 1.00 70.56 499 PRO A O 1
ATOM 3954 N N . LYS A 1 500 ? -9.666 20.618 35.010 1.00 73.62 500 LYS A N 1
ATOM 3955 C CA . LYS A 1 500 ? -8.319 21.128 35.284 1.00 73.62 500 LYS A CA 1
ATOM 3956 C C . LYS A 1 500 ? -8.328 22.633 35.563 1.00 73.62 500 LYS A C 1
ATOM 3958 O O . LYS A 1 500 ? -7.656 23.085 36.482 1.00 73.62 500 LYS A O 1
ATOM 3963 N N . THR A 1 501 ? -9.115 23.405 34.819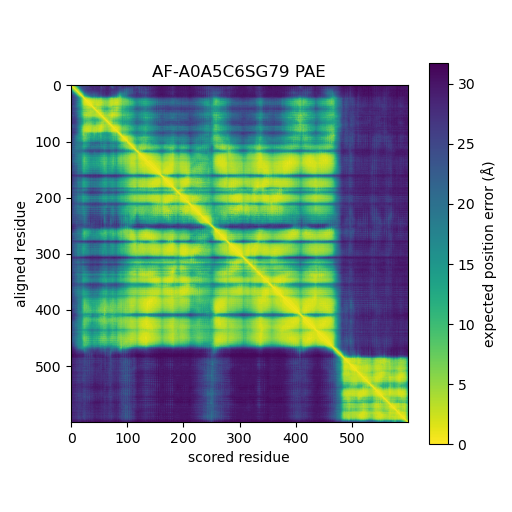 1.00 74.81 501 THR A N 1
ATOM 3964 C CA . THR A 1 501 ? -9.273 24.845 35.065 1.00 74.81 501 THR A CA 1
ATOM 3965 C C . THR A 1 501 ? -10.017 25.102 36.376 1.00 74.81 501 THR A C 1
ATOM 3967 O O . THR A 1 501 ? -9.577 25.938 37.159 1.00 74.81 501 THR A O 1
ATOM 3970 N N . ALA A 1 502 ? -11.075 24.335 36.664 1.00 76.06 502 ALA A N 1
ATOM 3971 C CA . ALA A 1 502 ? -11.819 24.444 37.922 1.00 76.06 502 ALA A CA 1
ATOM 3972 C C . ALA A 1 502 ? -10.927 24.159 39.145 1.00 76.06 502 ALA A C 1
ATOM 3974 O O . ALA A 1 502 ? -10.934 24.910 40.116 1.00 76.06 502 ALA A O 1
ATOM 3975 N N . SER A 1 503 ? -10.080 23.127 39.073 1.00 76.94 503 SER A N 1
ATOM 3976 C CA . SER A 1 503 ? -9.120 22.834 40.150 1.00 76.94 503 SER A CA 1
ATOM 3977 C C . SER A 1 503 ? -8.023 23.898 40.302 1.00 76.94 503 SER A C 1
ATOM 3979 O O . SER A 1 503 ? -7.580 24.151 41.421 1.00 76.94 503 SER A O 1
ATOM 3981 N N . LEU A 1 504 ? -7.591 24.555 39.219 1.00 77.81 504 LEU A N 1
ATOM 3982 C CA . LEU A 1 504 ? -6.648 25.679 39.296 1.00 77.81 504 LEU A CA 1
ATOM 3983 C C . LEU A 1 504 ? -7.271 26.916 39.952 1.00 77.81 504 LEU A C 1
ATOM 3985 O O . LEU A 1 504 ? -6.611 27.546 40.774 1.00 77.81 504 LEU A O 1
ATOM 3989 N N . LEU A 1 505 ? -8.531 27.229 39.639 1.00 78.94 505 LEU A N 1
ATOM 3990 C CA . LEU A 1 505 ? -9.270 28.330 40.268 1.00 78.94 505 LEU A CA 1
ATOM 3991 C C . LEU A 1 505 ? -9.486 28.085 41.766 1.00 78.94 505 LEU A C 1
ATOM 3993 O O . LEU A 1 505 ? -9.162 28.950 42.575 1.00 78.94 505 LEU A O 1
ATOM 3997 N N . MET A 1 506 ? -9.877 26.865 42.142 1.00 79.31 506 MET A N 1
ATOM 3998 C CA . MET A 1 506 ? -9.984 26.453 43.546 1.00 79.31 506 MET A CA 1
ATOM 3999 C C . MET A 1 506 ? -8.653 26.612 44.294 1.00 79.31 506 MET A C 1
ATOM 4001 O O . MET A 1 506 ? -8.608 27.157 45.393 1.00 79.31 506 MET A O 1
ATOM 4005 N N . ARG A 1 507 ? -7.533 26.185 43.693 1.00 77.12 507 ARG A N 1
ATOM 4006 C CA . ARG A 1 507 ? -6.196 26.347 44.299 1.00 77.12 507 ARG A CA 1
ATOM 4007 C C . ARG A 1 507 ? -5.745 27.809 44.364 1.00 77.12 507 ARG A C 1
ATOM 4009 O O . ARG A 1 507 ? -4.940 28.157 45.232 1.00 77.12 507 ARG A O 1
ATOM 4016 N N . ALA A 1 508 ? -6.229 28.648 43.451 1.00 75.88 508 ALA A N 1
ATOM 4017 C CA . ALA A 1 508 ? -6.024 30.093 43.466 1.00 75.88 508 ALA A CA 1
ATOM 4018 C C . ALA A 1 508 ? -6.877 30.808 44.534 1.00 75.88 508 ALA A C 1
ATOM 4020 O O . ALA A 1 508 ? -6.579 31.950 44.864 1.00 75.88 508 ALA A O 1
ATOM 4021 N N . GLY A 1 509 ? -7.840 30.111 45.148 1.00 81.31 509 GLY A N 1
ATOM 4022 C CA . GLY A 1 509 ? -8.684 30.632 46.224 1.00 81.31 509 GLY A CA 1
ATOM 4023 C C . GLY A 1 509 ? -10.082 31.049 45.774 1.00 81.31 509 GLY A C 1
ATOM 4024 O O . GLY A 1 509 ? -10.804 31.610 46.584 1.00 81.31 509 GLY A O 1
ATOM 4025 N N . TYR A 1 510 ? -10.460 30.765 44.523 1.00 82.88 510 TYR A N 1
ATOM 4026 C CA . TYR A 1 510 ? -11.797 31.035 43.996 1.00 82.88 510 TYR A CA 1
ATOM 4027 C C . TYR A 1 510 ? -12.674 29.798 44.177 1.00 82.88 510 TYR A C 1
ATOM 4029 O O . TYR A 1 510 ? -12.550 28.826 43.425 1.00 82.88 510 TYR A O 1
ATOM 4037 N N . SER A 1 511 ? -13.513 29.825 45.209 1.00 76.81 511 SER A N 1
ATOM 4038 C CA . SER A 1 511 ? -14.426 28.734 45.563 1.00 76.81 511 SER A CA 1
ATOM 4039 C C . SER A 1 511 ? -15.838 28.934 45.011 1.00 76.81 511 SER A C 1
ATOM 4041 O O . SER A 1 511 ? -16.542 27.955 44.762 1.00 76.81 511 SER A O 1
ATOM 4043 N N . ASP A 1 512 ? -16.201 30.186 44.729 1.00 81.88 512 ASP A N 1
ATOM 4044 C CA . ASP A 1 512 ? -17.434 30.583 44.053 1.00 81.88 512 ASP A CA 1
ATOM 4045 C C . ASP A 1 512 ? -17.087 31.376 42.780 1.00 81.88 512 ASP A C 1
ATOM 4047 O O . ASP A 1 512 ? -16.160 32.188 42.753 1.00 81.88 512 ASP A O 1
ATOM 4051 N N . TYR A 1 513 ? -17.841 31.160 41.701 1.00 82.12 513 TYR A N 1
ATOM 4052 C CA . TYR A 1 513 ? -17.668 31.912 40.460 1.00 82.12 513 TYR A CA 1
ATOM 4053 C C . TYR A 1 513 ? -17.934 33.411 40.655 1.00 82.12 513 TYR A C 1
ATOM 4055 O O . TYR A 1 513 ? -17.330 34.223 39.954 1.00 82.12 513 TYR A O 1
ATOM 4063 N N . ARG A 1 514 ? -18.776 33.794 41.629 1.00 84.06 514 ARG A N 1
ATOM 4064 C CA . ARG A 1 514 ? -19.045 35.206 41.944 1.00 84.06 514 ARG A CA 1
ATOM 4065 C C . ARG A 1 514 ? -17.813 35.939 42.470 1.00 84.06 514 ARG A C 1
ATOM 4067 O O . ARG A 1 514 ? -17.720 37.149 42.308 1.00 84.06 514 ARG A O 1
ATOM 4074 N N . GLU A 1 515 ? -16.827 35.246 43.031 1.00 84.12 515 GLU A N 1
ATOM 4075 C CA . GLU A 1 515 ? -15.577 35.871 43.489 1.00 84.12 515 GLU A CA 1
ATOM 4076 C C . GLU A 1 515 ? -14.727 36.388 42.314 1.00 84.12 515 GLU A C 1
ATOM 4078 O O . GLU A 1 515 ? -13.932 37.317 42.471 1.00 84.12 515 GLU A O 1
ATOM 4083 N N . LEU A 1 516 ? -14.937 35.848 41.106 1.00 85.50 516 LEU A N 1
ATOM 4084 C CA . LEU A 1 516 ? -14.225 36.264 39.895 1.00 85.50 516 LEU A CA 1
ATOM 4085 C C . LEU A 1 516 ? -14.610 37.668 39.423 1.00 85.50 516 LEU A C 1
ATOM 4087 O O . LEU A 1 516 ? -13.842 38.272 38.675 1.00 85.50 516 LEU A O 1
ATOM 4091 N N . LYS A 1 517 ? -15.743 38.222 39.877 1.00 84.56 517 LYS A N 1
ATOM 4092 C CA . LYS A 1 517 ? -16.168 39.580 39.498 1.00 84.56 517 LYS A CA 1
ATOM 4093 C C . LYS A 1 517 ? -15.212 40.673 39.981 1.00 84.56 517 LYS A C 1
ATOM 4095 O O . LYS A 1 517 ? -15.106 41.721 39.349 1.00 84.56 517 LYS A O 1
ATOM 4100 N N . TYR A 1 518 ? -14.470 40.394 41.053 1.00 86.19 518 TYR A N 1
ATOM 4101 C CA . TYR A 1 518 ? -13.465 41.291 41.627 1.00 86.19 518 TYR A CA 1
ATOM 4102 C C . TYR A 1 518 ? -12.043 41.012 41.129 1.00 86.19 518 TYR A C 1
ATOM 4104 O O . TYR A 1 518 ? -11.117 41.753 41.451 1.00 86.19 518 TYR A O 1
ATOM 4112 N N . ALA A 1 519 ? -11.848 39.940 40.361 1.00 87.75 519 ALA A N 1
ATOM 4113 C CA . ALA A 1 519 ? -10.544 39.562 39.842 1.00 87.75 519 ALA A CA 1
ATOM 4114 C C . ALA A 1 519 ? -10.257 40.248 38.499 1.00 87.75 519 ALA A C 1
ATOM 4116 O O . ALA A 1 519 ? -11.172 40.582 37.745 1.00 87.75 519 ALA A O 1
ATOM 4117 N N . THR A 1 520 ? -8.970 40.414 38.185 1.00 89.62 520 THR A N 1
ATOM 4118 C CA . THR A 1 520 ? -8.504 40.907 36.883 1.00 89.62 520 THR A CA 1
ATOM 4119 C C . THR A 1 520 ? -7.917 39.754 36.060 1.00 89.62 520 THR A C 1
ATOM 4121 O O . THR A 1 520 ? -7.315 38.830 36.630 1.00 89.62 520 THR A O 1
ATOM 4124 N N . PRO A 1 521 ? -8.048 39.768 34.719 1.00 87.75 521 PRO A N 1
ATOM 4125 C CA . PRO A 1 521 ? -7.447 38.749 33.862 1.00 87.75 521 PRO A CA 1
ATOM 4126 C C . PRO A 1 521 ? -5.940 38.573 34.092 1.00 87.75 521 PRO A C 1
ATOM 4128 O O . PRO A 1 521 ? -5.466 37.437 34.172 1.00 87.75 521 PRO A O 1
ATOM 4131 N N . ASN A 1 522 ? -5.187 39.667 34.243 1.00 86.44 522 ASN A N 1
ATOM 4132 C CA . ASN A 1 522 ? -3.757 39.600 34.537 1.00 86.44 522 ASN A CA 1
ATOM 4133 C C . ASN A 1 522 ? -3.470 39.064 35.945 1.00 86.44 522 ASN A C 1
ATOM 4135 O O . ASN A 1 522 ? -2.560 38.247 36.086 1.00 86.44 522 ASN A O 1
ATOM 4139 N N . GLY A 1 523 ? -4.274 39.419 36.952 1.00 84.06 523 GLY A N 1
ATOM 4140 C CA . GLY A 1 523 ? -4.108 38.928 38.322 1.00 84.06 523 GLY A CA 1
ATOM 4141 C C . GLY A 1 523 ? -4.259 37.407 38.435 1.00 84.06 523 GLY A C 1
ATOM 4142 O O . GLY A 1 523 ? -3.430 36.742 39.058 1.00 84.06 523 GLY A O 1
ATOM 4143 N N . ILE A 1 524 ? -5.257 36.820 37.763 1.00 84.12 524 ILE A N 1
ATOM 4144 C CA . ILE A 1 524 ? -5.455 35.357 37.746 1.00 84.12 524 ILE A CA 1
ATOM 4145 C C . ILE A 1 524 ? -4.280 34.661 37.044 1.00 84.12 524 ILE A C 1
ATOM 4147 O O . ILE A 1 524 ? -3.742 33.661 37.525 1.00 84.12 524 ILE A O 1
ATOM 4151 N N . VAL A 1 525 ? -3.844 35.200 35.905 1.00 83.38 525 VAL A N 1
ATOM 4152 C CA . VAL A 1 525 ? -2.745 34.626 35.116 1.00 83.38 525 VAL A CA 1
ATOM 4153 C C . VAL A 1 525 ? -1.400 34.738 35.841 1.00 83.38 525 VAL A C 1
ATOM 4155 O O . VAL A 1 525 ? -0.565 33.829 35.753 1.00 83.38 525 VAL A O 1
ATOM 4158 N N . GLU A 1 526 ? -1.187 35.814 36.594 1.00 82.50 526 GLU A N 1
ATOM 4159 C CA . GLU A 1 526 ? -0.013 35.988 37.443 1.00 82.50 526 GLU A CA 1
ATOM 4160 C C . GLU A 1 526 ? -0.000 34.976 38.590 1.00 82.50 526 GLU A C 1
ATOM 4162 O O . GLU A 1 526 ? 1.030 34.341 38.816 1.00 82.50 526 GLU A O 1
ATOM 4167 N N . GLN A 1 527 ? -1.136 34.724 39.248 1.00 80.38 527 GLN A N 1
ATOM 4168 C CA . GLN A 1 527 ? -1.243 33.658 40.251 1.00 80.38 527 GLN A CA 1
ATOM 4169 C C . GLN A 1 527 ? -0.968 32.277 39.642 1.00 80.38 527 GLN A C 1
ATOM 4171 O O . GLN A 1 527 ? -0.261 31.460 40.233 1.00 80.38 527 GLN A O 1
ATOM 4176 N N . PHE A 1 528 ? -1.453 32.025 38.425 1.00 80.56 528 PHE A N 1
ATOM 4177 C CA . PHE A 1 528 ? -1.200 30.776 37.707 1.00 80.56 528 PHE A CA 1
ATOM 4178 C C . PHE A 1 528 ? 0.279 30.561 37.367 1.00 80.56 528 PHE A C 1
ATOM 4180 O O . PHE A 1 528 ? 0.790 29.442 37.458 1.00 80.56 528 PHE A O 1
ATOM 4187 N N . THR A 1 529 ? 0.984 31.636 37.030 1.00 76.88 529 THR A N 1
ATOM 4188 C CA . THR A 1 529 ? 2.404 31.589 36.670 1.00 76.88 529 THR A CA 1
ATOM 4189 C C . THR A 1 529 ? 3.300 31.527 37.912 1.00 76.88 529 THR A C 1
ATOM 4191 O O . THR A 1 529 ? 4.194 30.685 37.979 1.00 76.88 529 THR A O 1
ATOM 4194 N N . SER A 1 530 ? 3.051 32.383 38.908 1.00 73.31 530 SER A N 1
ATOM 4195 C CA . SER A 1 530 ? 3.881 32.532 40.114 1.00 73.31 530 SER A CA 1
ATOM 4196 C C . SER A 1 530 ? 3.694 31.396 41.123 1.00 73.31 530 SER A C 1
ATOM 4198 O O . SER A 1 530 ? 4.674 30.918 41.689 1.00 73.31 530 SER A O 1
ATOM 4200 N N . LYS A 1 531 ? 2.455 30.929 41.326 1.00 68.62 531 LYS A N 1
ATOM 4201 C CA . LYS A 1 531 ? 2.107 29.956 42.375 1.00 68.62 531 LYS A CA 1
ATOM 4202 C C . LYS A 1 531 ? 2.072 28.511 41.872 1.00 68.62 531 LYS A C 1
ATOM 4204 O O . LYS A 1 531 ? 2.289 27.591 42.657 1.00 68.62 531 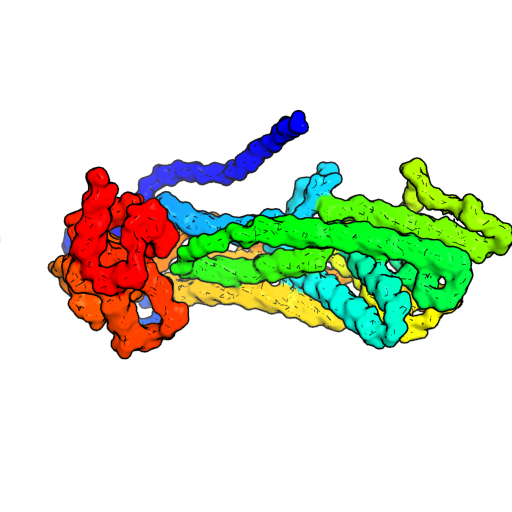LYS A O 1
ATOM 4209 N N . PHE A 1 532 ? 1.813 28.297 40.577 1.00 72.50 532 PHE A N 1
ATOM 4210 C CA . PHE A 1 532 ? 1.647 26.954 39.994 1.00 72.50 532 PHE A CA 1
ATOM 4211 C C . PHE A 1 532 ? 2.639 26.614 38.870 1.00 72.50 532 PHE A C 1
ATOM 4213 O O . PHE A 1 532 ? 2.543 25.533 38.289 1.00 72.50 532 PHE A O 1
ATOM 4220 N N . GLY A 1 533 ? 3.611 27.491 38.583 1.00 68.75 533 GLY A N 1
ATOM 4221 C CA . GLY A 1 533 ? 4.747 27.194 37.701 1.00 68.75 533 GLY A CA 1
ATOM 4222 C C . GLY A 1 533 ? 4.388 26.991 36.225 1.00 68.75 533 GLY A C 1
ATOM 4223 O O . GLY A 1 533 ? 5.108 26.294 35.508 1.00 68.75 533 GLY A O 1
ATOM 4224 N N . ILE A 1 534 ? 3.272 27.558 35.755 1.00 70.62 534 ILE A N 1
ATOM 4225 C CA . ILE A 1 534 ? 2.843 27.424 34.356 1.00 70.62 534 ILE A CA 1
ATOM 4226 C C . ILE A 1 534 ? 3.801 28.210 33.431 1.00 70.62 534 ILE A C 1
ATOM 4228 O O . ILE A 1 534 ? 4.110 29.367 33.722 1.00 70.62 534 ILE A O 1
ATOM 4232 N N . PRO A 1 535 ? 4.274 27.634 32.303 1.00 72.06 535 PRO A N 1
ATOM 4233 C CA . PRO A 1 535 ? 5.222 28.302 31.411 1.00 72.06 535 PRO A CA 1
ATOM 4234 C C . PRO A 1 535 ? 4.694 29.628 30.849 1.00 72.06 535 PRO A C 1
ATOM 4236 O O . PRO A 1 535 ? 3.579 29.691 30.322 1.00 72.06 535 PRO A O 1
ATOM 4239 N N . LYS A 1 536 ? 5.543 30.668 30.848 1.00 61.22 536 LYS A N 1
ATOM 4240 C CA . LYS A 1 536 ? 5.215 32.006 30.312 1.00 61.22 536 LYS A CA 1
ATOM 4241 C C . LYS A 1 536 ? 4.756 31.993 28.844 1.00 61.22 536 LYS A C 1
ATOM 4243 O O . LYS A 1 536 ? 4.024 32.878 28.422 1.00 61.22 536 LYS A O 1
ATOM 4248 N N . THR A 1 537 ? 5.134 30.978 28.068 1.00 60.69 537 THR A N 1
ATOM 4249 C CA . THR A 1 537 ? 4.712 30.797 26.668 1.00 60.69 537 THR A CA 1
ATOM 4250 C C . THR A 1 537 ? 3.223 30.465 26.512 1.00 60.69 537 THR A C 1
ATOM 4252 O O . THR A 1 537 ? 2.664 30.704 25.449 1.00 60.69 537 THR A O 1
ATOM 4255 N N . SER A 1 538 ? 2.558 29.965 27.563 1.00 62.91 538 SER A N 1
ATOM 4256 C CA . SER A 1 538 ? 1.118 29.640 27.562 1.00 62.91 538 SER A CA 1
ATOM 4257 C C . SER A 1 538 ? 0.228 30.787 28.074 1.00 62.91 538 SER A C 1
ATOM 4259 O O . SER A 1 538 ? -0.996 30.686 28.045 1.00 62.91 538 SER A O 1
ATOM 4261 N N . VAL A 1 539 ? 0.828 31.890 28.535 1.00 62.47 539 VAL A N 1
ATOM 4262 C CA . VAL A 1 539 ? 0.162 33.028 29.204 1.00 62.47 539 VAL A CA 1
ATOM 4263 C C . VAL A 1 539 ? -0.899 33.696 28.329 1.00 62.47 539 VAL A C 1
ATOM 4265 O O . VAL A 1 539 ? -1.963 34.062 28.823 1.00 62.47 539 VAL A O 1
ATOM 4268 N N . SER A 1 540 ? -0.659 33.815 27.022 1.00 62.19 540 SER A N 1
ATOM 4269 C CA . SER A 1 540 ? -1.607 34.429 26.082 1.00 62.19 540 SER A CA 1
ATOM 4270 C C . SER A 1 540 ? -2.904 33.625 25.930 1.00 62.19 540 SER A C 1
ATOM 4272 O O . SER A 1 540 ? -3.980 34.215 25.824 1.00 62.19 540 SER A O 1
ATOM 4274 N N . ALA A 1 541 ? -2.824 32.290 25.977 1.00 65.88 541 ALA A N 1
ATOM 4275 C CA . ALA A 1 541 ? -3.987 31.408 25.906 1.00 65.88 541 ALA A CA 1
ATOM 4276 C C . ALA A 1 541 ? -4.851 31.510 27.173 1.00 65.88 541 ALA A C 1
ATOM 4278 O O . ALA A 1 541 ? -6.078 31.575 27.080 1.00 65.88 541 ALA A O 1
ATOM 4279 N N . TYR A 1 542 ? -4.217 31.608 28.349 1.00 70.25 542 TYR A N 1
ATOM 4280 C CA . TYR A 1 542 ? -4.934 31.793 29.611 1.00 70.25 542 TYR A CA 1
ATOM 4281 C C . TYR A 1 542 ? -5.567 33.179 29.734 1.00 70.25 542 TYR A C 1
ATOM 4283 O O . TYR A 1 542 ? -6.698 33.253 30.200 1.00 70.25 542 TYR A O 1
ATOM 4291 N N . ARG A 1 543 ? -4.922 34.261 29.266 1.00 78.75 543 ARG A N 1
ATOM 4292 C CA . ARG A 1 543 ? -5.517 35.616 29.301 1.00 78.75 543 ARG A CA 1
ATOM 4293 C C . ARG A 1 543 ? -6.862 35.676 28.589 1.00 78.75 543 ARG A C 1
ATOM 4295 O O . ARG A 1 543 ? -7.826 36.183 29.153 1.00 78.75 543 ARG A O 1
ATOM 4302 N N . ARG A 1 544 ? -6.959 35.088 27.390 1.00 79.94 544 ARG A N 1
ATOM 4303 C CA . ARG A 1 544 ? -8.225 35.017 26.641 1.00 79.94 544 ARG A CA 1
ATOM 4304 C C . ARG A 1 544 ? -9.323 34.331 27.455 1.00 79.94 544 ARG A C 1
ATOM 4306 O O . ARG A 1 544 ? -10.438 34.839 27.522 1.00 79.94 544 ARG A O 1
ATOM 4313 N N . ALA A 1 545 ? -9.006 33.194 28.071 1.00 79.50 545 ALA A N 1
ATOM 4314 C CA . ALA A 1 545 ? -9.953 32.470 28.910 1.00 79.50 545 ALA A CA 1
ATOM 4315 C C . ALA A 1 545 ? -10.307 33.253 30.188 1.00 79.50 545 ALA A C 1
ATOM 4317 O O . ALA A 1 545 ? -11.465 33.267 30.586 1.00 79.50 545 ALA A O 1
ATOM 4318 N N . CYS A 1 546 ? -9.350 33.951 30.803 1.00 84.06 546 CYS A N 1
ATOM 4319 C CA . CYS A 1 546 ? -9.578 34.710 32.033 1.00 84.06 546 CYS A CA 1
ATOM 4320 C C . CYS A 1 546 ? -10.483 35.927 31.814 1.00 84.06 546 CYS A C 1
ATOM 4322 O O . CYS A 1 546 ? -11.338 36.164 32.656 1.00 84.06 546 CYS A O 1
ATOM 4324 N N . ARG A 1 547 ? -10.389 36.626 30.670 1.00 86.44 547 ARG A N 1
ATOM 4325 C CA . ARG A 1 547 ? -11.340 37.698 30.295 1.00 86.44 547 ARG A CA 1
ATOM 4326 C C . ARG A 1 547 ? -12.787 37.212 30.304 1.00 86.44 547 ARG A C 1
ATOM 4328 O O . ARG A 1 547 ? -13.655 37.869 30.864 1.00 86.44 547 ARG A O 1
ATOM 4335 N N . ARG A 1 548 ? -13.021 36.028 29.725 1.00 85.56 548 ARG A N 1
ATOM 4336 C CA . ARG A 1 548 ? -14.326 35.356 29.755 1.00 85.56 548 ARG A CA 1
ATOM 4337 C C . ARG A 1 548 ? -14.744 35.058 31.196 1.00 85.56 548 ARG A C 1
ATOM 4339 O O . ARG A 1 548 ? -15.870 35.351 31.568 1.00 85.56 548 ARG A O 1
ATOM 4346 N N . LEU A 1 549 ? -13.851 34.495 32.010 1.00 86.00 549 LEU A N 1
ATOM 4347 C CA . LEU A 1 549 ? -14.175 34.060 33.375 1.00 86.00 549 LEU A CA 1
ATOM 4348 C C . LEU A 1 549 ? -14.545 35.211 34.317 1.00 86.00 549 LEU A C 1
ATOM 4350 O O . LEU A 1 549 ? -15.529 35.089 35.040 1.00 86.00 549 LEU A O 1
ATOM 4354 N N . VAL A 1 550 ? -13.800 36.320 34.293 1.00 87.69 550 VAL A N 1
ATOM 4355 C CA . VAL A 1 550 ? -14.094 37.475 35.162 1.00 87.69 550 VAL A CA 1
ATOM 4356 C C . VAL A 1 550 ? -15.418 38.140 34.791 1.00 87.69 550 VAL A C 1
ATOM 4358 O O . VAL A 1 550 ? -16.172 38.533 35.677 1.00 87.69 550 VAL A O 1
ATOM 4361 N N . PHE A 1 551 ? -15.751 38.190 33.496 1.00 85.62 551 PHE A N 1
ATOM 4362 C CA . PHE A 1 551 ? -17.053 38.672 33.043 1.00 85.62 551 PHE A CA 1
ATOM 4363 C C . PHE A 1 551 ? -18.181 37.736 33.483 1.00 85.62 551 PHE A C 1
ATOM 4365 O O . PHE A 1 551 ? -19.158 38.202 34.058 1.00 85.62 551 PHE A O 1
ATOM 4372 N N . LEU A 1 552 ? -18.043 36.421 33.285 1.00 84.62 552 LEU A N 1
ATOM 4373 C CA . LEU A 1 552 ? -19.061 35.452 33.713 1.00 84.62 552 LEU A CA 1
ATOM 4374 C C . LEU A 1 552 ? -19.317 35.494 35.229 1.00 84.62 552 LEU A C 1
ATOM 4376 O O . LEU A 1 552 ? -20.440 35.252 35.654 1.00 84.62 552 LEU A O 1
ATOM 4380 N N . GLY A 1 553 ? -18.323 35.883 36.034 1.00 83.62 553 GLY A N 1
ATOM 4381 C CA . GLY A 1 553 ? -18.485 36.125 37.473 1.00 83.62 553 GLY A CA 1
ATOM 4382 C C . GLY A 1 553 ? -19.484 37.233 37.840 1.00 83.62 553 GLY A C 1
ATOM 4383 O O . GLY A 1 553 ? -19.968 37.262 38.969 1.00 83.62 553 GLY A O 1
ATOM 4384 N N . THR A 1 554 ? -19.806 38.136 36.906 1.00 83.00 554 THR A N 1
ATOM 4385 C CA . THR A 1 554 ? -20.786 39.226 37.103 1.00 83.00 554 THR A CA 1
ATOM 4386 C C . THR A 1 554 ? -22.212 38.862 36.703 1.00 83.00 554 THR A C 1
ATOM 4388 O O . THR A 1 554 ? -23.129 39.623 36.991 1.00 83.00 554 THR A O 1
ATOM 4391 N N . GLN A 1 555 ? -22.403 37.737 36.014 1.00 84.94 555 GLN A N 1
ATOM 4392 C CA . GLN A 1 555 ? -23.684 37.372 35.417 1.00 84.94 555 GLN A CA 1
ATOM 4393 C C . GLN A 1 555 ? -24.483 36.474 36.362 1.00 84.94 555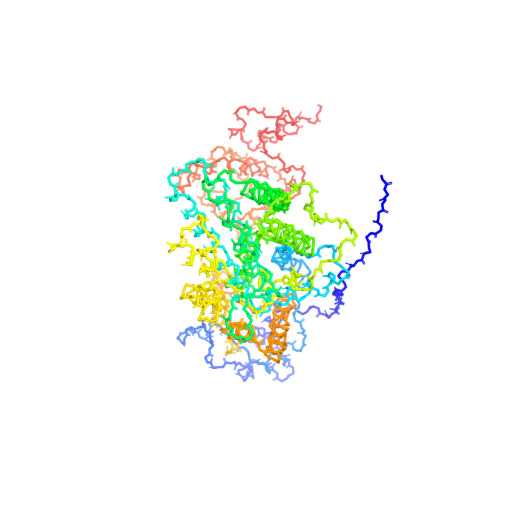 GLN A C 1
ATOM 4395 O O . GLN A 1 555 ? -23.913 35.597 37.010 1.00 84.94 555 GLN A O 1
ATOM 4400 N N . ASP A 1 556 ? -25.802 36.659 36.409 1.00 78.88 556 ASP A N 1
ATOM 4401 C CA . ASP A 1 556 ? -26.676 35.796 37.213 1.00 78.88 556 ASP A CA 1
ATOM 4402 C C . ASP A 1 556 ? -26.859 34.406 36.578 1.00 78.88 556 ASP A C 1
ATOM 4404 O O . ASP A 1 556 ? -26.874 33.406 37.298 1.00 78.88 556 ASP A O 1
ATOM 4408 N N . ASP A 1 557 ? -26.852 34.335 35.239 1.00 79.19 557 ASP A N 1
ATOM 4409 C CA . ASP A 1 557 ? -26.925 33.098 34.448 1.00 79.19 557 ASP A CA 1
ATOM 4410 C C . ASP A 1 557 ? -25.721 32.960 33.487 1.00 79.19 557 ASP A C 1
ATOM 4412 O O . ASP A 1 557 ? -25.828 33.197 32.276 1.00 79.19 557 ASP A O 1
ATOM 4416 N N . PRO A 1 558 ? -24.531 32.582 33.998 1.00 77.12 558 PRO A N 1
ATOM 4417 C CA . PRO A 1 558 ? -23.291 32.561 33.213 1.00 77.12 558 PRO A CA 1
ATOM 4418 C C . PRO A 1 558 ? -23.314 31.571 32.032 1.00 77.12 558 PRO A C 1
ATOM 4420 O O . PRO A 1 558 ? -22.705 31.832 30.994 1.00 77.12 558 PRO A O 1
ATOM 4423 N N . GLU A 1 559 ? -24.055 30.468 32.153 1.00 74.25 559 GLU A N 1
ATOM 4424 C CA . GLU A 1 559 ? -24.175 29.428 31.117 1.00 74.25 559 GLU A CA 1
ATOM 4425 C C . GLU A 1 559 ? -24.902 29.928 29.852 1.00 74.25 559 GLU A C 1
ATOM 4427 O O . GLU A 1 559 ? -24.607 29.491 28.736 1.00 74.25 559 GLU A O 1
ATOM 4432 N N . GLU A 1 560 ? -25.845 30.863 30.001 1.00 71.44 560 GLU A N 1
ATOM 4433 C CA . GLU A 1 560 ? -26.569 31.452 28.870 1.00 71.44 560 GLU A CA 1
ATOM 4434 C C . GLU A 1 560 ? -25.792 32.615 28.245 1.00 71.44 560 GLU A C 1
ATOM 4436 O O . GLU A 1 560 ? -25.704 32.719 27.017 1.00 71.44 560 GLU A O 1
ATOM 4441 N N . GLN A 1 561 ? -25.148 33.440 29.075 1.00 68.94 561 GLN A N 1
ATOM 4442 C CA . GLN A 1 561 ? -24.367 34.600 28.629 1.00 68.94 561 GLN A CA 1
ATOM 4443 C C . GLN A 1 561 ? -23.118 34.216 27.827 1.00 68.94 561 GLN A C 1
ATOM 4445 O O . GLN A 1 561 ? -22.701 34.953 26.927 1.00 68.94 561 GLN A O 1
ATOM 4450 N N . GLU A 1 562 ? -22.554 33.029 28.070 1.00 64.25 562 GLU A N 1
ATOM 4451 C CA . GLU A 1 562 ? -21.484 32.485 27.233 1.00 64.25 562 GLU A CA 1
ATOM 4452 C C . GLU A 1 562 ? -21.894 32.391 25.755 1.00 64.25 562 GLU A C 1
ATOM 4454 O O . GLU A 1 562 ? -21.111 32.749 24.870 1.00 64.25 562 GLU A O 1
ATOM 4459 N N . LYS A 1 563 ? -23.118 31.927 25.476 1.00 62.44 563 LYS A N 1
ATOM 4460 C CA . LYS A 1 563 ? -23.594 31.717 24.099 1.00 62.44 563 LYS A CA 1
ATOM 4461 C C . LYS A 1 563 ? -23.752 33.037 23.346 1.00 62.44 563 LYS A C 1
ATOM 4463 O O . LYS A 1 563 ? -23.626 33.064 22.124 1.00 62.44 563 LYS A O 1
ATOM 4468 N N . ILE A 1 564 ? -23.996 34.125 24.075 1.00 62.72 564 ILE A N 1
ATOM 4469 C CA . ILE A 1 564 ? -24.211 35.469 23.532 1.00 62.72 564 ILE A CA 1
ATOM 4470 C C . ILE A 1 564 ? -22.867 36.164 23.256 1.00 62.72 564 ILE A C 1
ATOM 4472 O O . ILE A 1 564 ? -22.704 36.834 22.234 1.00 62.72 564 ILE A O 1
ATOM 4476 N N . CYS A 1 565 ? -21.865 35.972 24.121 1.00 63.12 565 CYS A N 1
ATOM 4477 C CA . CYS A 1 565 ? -20.562 36.628 24.017 1.00 63.12 565 CYS A CA 1
ATOM 4478 C C . CYS A 1 565 ? -19.410 35.616 23.863 1.00 63.12 565 CYS A C 1
ATOM 4480 O O . CYS A 1 565 ? -18.598 35.429 24.766 1.00 63.12 565 CYS A O 1
ATOM 4482 N N . ALA A 1 566 ? -19.307 34.974 22.695 1.00 61.91 566 ALA A N 1
ATOM 4483 C CA . ALA A 1 566 ? -18.306 33.923 22.462 1.00 61.91 566 ALA A CA 1
ATOM 4484 C C . ALA A 1 566 ? -16.883 34.445 22.141 1.00 61.91 566 ALA A C 1
ATOM 4486 O O . ALA A 1 566 ? -15.884 33.797 22.469 1.00 61.91 566 ALA A O 1
ATOM 4487 N N . ASP A 1 567 ? -16.754 35.612 21.494 1.00 73.94 567 ASP A N 1
ATOM 4488 C CA . ASP A 1 567 ? -15.449 36.126 21.048 1.00 73.94 567 ASP A CA 1
ATOM 4489 C C . ASP A 1 567 ? -14.812 37.109 22.049 1.00 73.94 567 ASP A C 1
ATOM 4491 O O . ASP A 1 567 ? -15.230 38.260 22.167 1.00 73.94 567 ASP A O 1
ATOM 4495 N N . TRP A 1 568 ? -13.769 36.638 22.742 1.00 79.38 568 TRP A N 1
ATOM 4496 C CA . TRP A 1 568 ? -12.954 37.388 23.716 1.00 79.38 568 TRP A CA 1
ATOM 4497 C C . TRP A 1 568 ? -11.535 37.710 23.210 1.00 79.38 568 TRP A C 1
ATOM 4499 O O . TRP A 1 568 ? -10.613 37.982 23.989 1.00 79.38 568 TRP A O 1
ATOM 4509 N N . THR A 1 569 ? -11.314 37.632 21.894 1.00 80.81 569 THR A N 1
ATOM 4510 C CA . THR A 1 569 ? -10.036 38.025 21.282 1.00 80.81 569 THR A CA 1
ATOM 4511 C C . THR A 1 569 ? -9.861 39.546 21.279 1.00 80.81 569 THR A C 1
ATOM 4513 O O . THR A 1 569 ? -10.839 40.287 21.297 1.00 80.81 569 THR A O 1
ATOM 4516 N N . ASN A 1 570 ? -8.615 40.040 21.196 1.00 80.38 570 ASN A N 1
ATOM 4517 C CA . ASN A 1 570 ? -8.355 41.486 21.078 1.00 80.38 570 ASN A CA 1
ATOM 4518 C C . ASN A 1 570 ? -9.119 42.093 19.887 1.00 80.38 570 ASN A C 1
ATOM 4520 O O . ASN A 1 570 ? -9.671 43.180 19.993 1.00 80.38 570 ASN A O 1
ATOM 4524 N N . LYS A 1 571 ? -9.186 41.362 18.764 1.00 81.44 571 LYS A N 1
ATOM 4525 C CA . LYS A 1 571 ? -9.908 41.777 17.555 1.00 81.44 571 LYS A CA 1
ATOM 4526 C C . LYS A 1 571 ? -11.426 41.792 17.770 1.00 81.44 571 LYS A C 1
ATOM 4528 O O . LYS A 1 571 ? -12.068 42.745 17.345 1.00 81.44 571 LYS A O 1
ATOM 4533 N N . GLY A 1 572 ? -11.981 40.787 18.452 1.00 79.44 572 GLY A N 1
ATOM 4534 C CA . GLY A 1 572 ? -13.406 40.725 18.795 1.00 79.44 572 GLY A CA 1
ATOM 4535 C C . GLY A 1 572 ? -13.835 41.834 19.761 1.00 79.44 572 GLY A C 1
ATOM 4536 O O . GLY A 1 572 ? -14.854 42.485 19.549 1.00 79.44 572 GLY A O 1
ATOM 4537 N N . LEU A 1 573 ? -13.015 42.125 20.774 1.00 79.81 573 LEU A N 1
ATOM 4538 C CA . LEU A 1 573 ? -13.243 43.237 21.704 1.00 79.81 573 LEU A CA 1
ATOM 4539 C C . LEU A 1 573 ? -13.067 44.604 21.019 1.00 79.81 573 LEU A C 1
ATOM 4541 O O . LEU A 1 573 ? -13.826 45.531 21.291 1.00 79.81 573 LEU A O 1
ATOM 4545 N N . ALA A 1 574 ? -12.116 44.736 20.090 1.00 79.00 574 ALA A N 1
ATOM 4546 C CA . ALA A 1 574 ? -11.935 45.959 19.306 1.00 79.00 574 ALA A CA 1
ATOM 4547 C C . ALA A 1 574 ? -13.104 46.204 18.343 1.00 79.00 574 ALA A C 1
ATOM 4549 O O . ALA A 1 574 ? -13.551 47.338 18.209 1.00 79.00 574 ALA A O 1
ATOM 4550 N N . ALA A 1 575 ? -13.652 45.148 17.731 1.00 77.69 575 ALA A N 1
ATOM 4551 C CA . ALA A 1 575 ? -14.844 45.237 16.886 1.00 77.69 575 ALA A CA 1
ATOM 4552 C C . ALA A 1 575 ? -16.089 45.714 17.658 1.00 77.69 575 ALA A C 1
ATOM 4554 O O . ALA A 1 575 ? -16.983 46.307 17.065 1.00 77.69 575 ALA A O 1
ATOM 4555 N N . ARG A 1 576 ? -16.124 45.497 18.978 1.00 75.75 576 ARG A N 1
ATOM 4556 C CA . ARG A 1 576 ? -17.159 46.010 19.888 1.00 75.75 576 ARG A CA 1
ATOM 4557 C C . ARG A 1 576 ? -16.856 47.408 20.445 1.00 75.75 576 ARG A C 1
ATOM 4559 O O . ARG A 1 576 ? -17.626 47.912 21.249 1.00 75.75 576 ARG A O 1
ATOM 4566 N N . GLY A 1 577 ? -15.732 48.025 20.068 1.00 76.38 577 GLY A N 1
ATOM 4567 C CA . GLY A 1 577 ? -15.343 49.365 20.529 1.00 76.38 577 GLY A CA 1
ATOM 4568 C C . GLY A 1 577 ? -14.884 49.451 21.992 1.00 76.38 577 GLY A C 1
ATOM 4569 O O . GLY A 1 577 ? -14.669 50.547 22.497 1.00 76.38 577 GLY A O 1
ATOM 4570 N N . ILE A 1 578 ? -14.708 48.314 22.671 1.00 78.00 578 ILE A N 1
ATOM 4571 C CA . ILE A 1 578 ? -14.400 48.244 24.113 1.00 78.00 578 ILE A CA 1
ATOM 4572 C C . ILE A 1 578 ? -12.935 47.913 24.416 1.00 78.00 578 ILE A C 1
ATOM 4574 O O . ILE A 1 578 ? -12.505 48.002 25.563 1.00 78.00 578 ILE A O 1
ATOM 4578 N N . TRP A 1 579 ? -12.153 47.512 23.411 1.00 82.00 579 TRP A N 1
ATOM 4579 C CA . TRP A 1 579 ? -10.749 47.156 23.617 1.00 82.00 579 TRP A CA 1
ATOM 4580 C C . TRP A 1 579 ? -9.891 48.371 23.990 1.00 82.00 579 TRP A C 1
ATOM 4582 O O . TRP A 1 579 ? -9.894 49.385 23.291 1.00 82.00 579 TRP A O 1
ATOM 4592 N N . ARG A 1 580 ? -9.089 48.225 25.049 1.00 81.56 580 ARG A N 1
ATOM 4593 C CA . ARG A 1 580 ? -8.076 49.190 25.500 1.00 81.56 580 ARG A CA 1
ATOM 4594 C C . ARG A 1 580 ? -6.803 48.456 25.924 1.00 81.56 580 ARG A C 1
ATOM 4596 O O . ARG A 1 580 ? -6.824 47.244 26.133 1.00 81.56 580 ARG A O 1
ATOM 4603 N N . ALA A 1 581 ? -5.680 49.168 26.008 1.00 81.12 581 ALA A N 1
ATOM 4604 C CA . ALA A 1 581 ? -4.386 48.564 26.347 1.00 81.12 581 ALA A CA 1
ATOM 4605 C C . ALA A 1 581 ? -4.331 48.023 27.790 1.00 81.12 581 ALA A C 1
ATOM 4607 O O . ALA A 1 581 ? -3.619 47.059 28.048 1.00 81.12 581 ALA A O 1
ATOM 4608 N N . ASP A 1 582 ? -5.117 48.615 28.686 1.00 84.38 582 ASP A N 1
ATOM 4609 C CA . ASP A 1 582 ? -5.293 48.283 30.103 1.00 84.38 582 ASP A CA 1
ATOM 4610 C C . ASP A 1 582 ? -6.475 47.329 30.360 1.00 84.38 582 ASP A C 1
ATOM 4612 O O . ASP A 1 582 ? -6.800 47.035 31.504 1.00 84.38 582 ASP A O 1
ATOM 4616 N N . PHE A 1 583 ? -7.126 46.806 29.311 1.00 85.12 583 PHE A N 1
ATOM 4617 C CA . PHE A 1 583 ? -8.338 45.985 29.449 1.00 85.12 583 PHE A CA 1
ATOM 4618 C C . PHE A 1 583 ? -8.134 44.745 30.336 1.00 85.12 583 PHE A C 1
ATOM 4620 O O . PHE A 1 583 ? -9.037 44.334 31.057 1.00 85.12 583 PHE A O 1
ATOM 4627 N N . ASP A 1 584 ? -6.941 44.148 30.293 1.00 86.25 584 ASP A N 1
ATOM 4628 C CA . ASP A 1 584 ? -6.603 42.959 31.086 1.00 86.25 584 ASP A CA 1
ATOM 4629 C C . ASP A 1 584 ? -6.340 43.255 32.573 1.00 86.25 584 ASP A C 1
ATOM 4631 O O . ASP A 1 584 ? -6.187 42.316 33.361 1.00 86.25 584 ASP A O 1
ATOM 4635 N N . ASP A 1 585 ? -6.310 44.534 32.949 1.00 88.06 585 ASP A N 1
ATOM 4636 C CA . ASP A 1 585 ? -6.162 45.013 34.325 1.00 88.06 585 ASP A CA 1
ATOM 4637 C C . ASP A 1 585 ? -7.501 45.475 34.926 1.00 88.06 585 ASP A C 1
ATOM 4639 O O . ASP A 1 585 ? -7.564 45.805 36.109 1.00 88.06 585 ASP A O 1
ATOM 4643 N N . LEU A 1 586 ? -8.583 45.454 34.140 1.00 87.44 586 LEU A N 1
ATOM 4644 C CA . LEU A 1 586 ? -9.931 45.768 34.606 1.00 87.44 586 LEU A CA 1
ATOM 4645 C C . LEU A 1 586 ? -10.546 44.587 35.365 1.00 87.44 586 LEU A C 1
ATOM 4647 O O . LEU A 1 586 ? -10.314 43.418 35.036 1.00 87.44 586 LEU A O 1
ATOM 4651 N N . THR A 1 587 ? -11.361 44.891 36.374 1.00 89.44 587 THR A N 1
ATOM 4652 C CA . THR A 1 587 ? -12.144 43.878 37.092 1.00 89.44 587 THR A CA 1
ATOM 4653 C C . THR A 1 587 ? -13.332 43.403 36.255 1.00 89.44 587 THR A C 1
ATOM 4655 O O . THR A 1 587 ? -13.769 44.080 35.321 1.00 89.44 587 THR A O 1
ATOM 4658 N N . GLY A 1 588 ? -13.895 42.243 36.602 1.00 84.75 588 GLY A N 1
ATOM 4659 C CA . GLY A 1 588 ? -15.121 41.742 35.978 1.00 84.75 588 GLY A CA 1
ATOM 4660 C C . GLY A 1 588 ? -16.257 42.772 35.982 1.00 84.75 588 GLY A C 1
ATOM 4661 O O . GLY A 1 588 ? -16.895 42.966 34.950 1.00 84.75 588 GLY A O 1
ATOM 4662 N N . GLU A 1 589 ? -16.461 43.483 37.098 1.00 85.94 589 GLU A N 1
ATOM 4663 C CA . GLU A 1 589 ? -17.488 44.534 37.228 1.00 85.94 589 GLU A CA 1
ATOM 4664 C C . GLU A 1 589 ? -17.252 45.706 36.257 1.00 85.94 589 GLU A C 1
ATOM 4666 O O . GLU A 1 589 ? -18.164 46.096 35.530 1.00 85.94 589 GLU A O 1
ATOM 4671 N N . GLN A 1 590 ? -16.013 46.192 36.142 1.00 85.50 590 GLN A N 1
ATOM 4672 C CA . GLN A 1 590 ? -15.656 47.254 35.191 1.00 85.50 590 GLN A CA 1
ATOM 4673 C C . GLN A 1 590 ? -15.837 46.810 33.732 1.00 85.50 590 GLN A C 1
ATOM 4675 O O . GLN A 1 590 ? -16.273 47.585 32.880 1.00 85.50 590 GLN A O 1
ATOM 4680 N N . ILE A 1 591 ? -15.530 45.546 33.428 1.00 84.81 591 ILE A N 1
ATOM 4681 C CA . ILE A 1 591 ? -15.748 44.965 32.098 1.00 84.81 591 ILE A CA 1
ATOM 4682 C C . ILE A 1 591 ? -17.251 44.863 31.789 1.00 84.81 591 ILE A C 1
ATOM 4684 O O . ILE A 1 591 ? -17.665 45.163 30.667 1.00 84.81 591 ILE A O 1
ATOM 4688 N N . ALA A 1 592 ? -18.078 44.478 32.764 1.00 83.06 592 ALA A N 1
ATOM 4689 C CA . ALA A 1 592 ? -19.530 44.413 32.610 1.00 83.06 592 ALA A CA 1
ATOM 4690 C C . ALA A 1 592 ? -20.160 45.804 32.403 1.00 83.06 592 ALA A C 1
ATOM 4692 O O . ALA A 1 592 ? -21.050 45.957 31.563 1.00 83.06 592 ALA A O 1
ATOM 4693 N N . GLU A 1 593 ? -19.661 46.838 33.084 1.00 83.25 593 GLU A N 1
ATOM 4694 C CA . GLU A 1 593 ? -20.072 48.233 32.864 1.00 83.25 593 GLU A CA 1
ATOM 4695 C C . GLU A 1 593 ? -19.718 48.727 31.453 1.00 83.25 593 GLU A C 1
ATOM 4697 O O . GLU A 1 593 ? -20.535 49.360 30.786 1.00 83.25 593 GLU A O 1
ATOM 4702 N N . LEU A 1 594 ? -18.534 48.381 30.937 1.00 80.50 594 LEU A N 1
ATOM 4703 C CA . LEU A 1 594 ? -18.139 48.722 29.564 1.00 80.50 594 LEU A CA 1
ATOM 4704 C C . LEU A 1 594 ? -19.014 48.027 28.508 1.00 80.50 594 LEU A C 1
ATOM 4706 O O . LEU A 1 594 ? -19.316 48.605 27.459 1.00 80.50 594 LEU A O 1
ATOM 4710 N N . LEU A 1 595 ? -19.429 46.790 28.780 1.00 74.81 595 LEU A N 1
ATOM 4711 C CA . LEU A 1 595 ? -20.297 46.008 27.898 1.00 74.81 595 LEU A CA 1
ATOM 4712 C C . LEU A 1 595 ? -21.763 46.464 27.939 1.00 74.81 595 LEU A C 1
ATOM 4714 O O . LEU A 1 595 ? -22.452 46.368 26.929 1.00 74.81 595 LEU A O 1
ATOM 4718 N N . THR A 1 596 ? -22.237 46.990 29.068 1.00 69.81 596 THR A N 1
ATOM 4719 C CA . THR A 1 596 ? -23.599 47.541 29.198 1.00 69.81 596 THR A CA 1
ATOM 4720 C C . THR A 1 596 ? -23.689 48.997 28.725 1.00 69.81 596 THR A C 1
ATOM 4722 O O . THR A 1 596 ? -24.702 49.394 28.151 1.00 69.81 596 THR A O 1
ATOM 4725 N N . GLY A 1 597 ? -22.617 49.784 28.865 1.00 60.75 597 GLY A N 1
ATOM 4726 C CA . GLY A 1 597 ? -22.542 51.181 28.419 1.00 60.75 597 GLY A CA 1
ATOM 4727 C C . GLY A 1 597 ? -22.451 51.390 26.902 1.00 60.75 597 GLY A C 1
ATOM 4728 O O . GLY A 1 597 ? -22.673 52.500 26.430 1.00 60.75 597 GLY A O 1
ATOM 4729 N N . THR A 1 598 ? -22.165 50.342 26.126 1.00 54.66 598 THR A N 1
ATOM 4730 C CA . THR A 1 598 ? -22.137 50.374 24.648 1.00 54.66 598 THR A CA 1
ATOM 4731 C C . THR A 1 598 ? -23.500 50.081 24.003 1.00 54.66 598 THR A C 1
ATOM 4733 O O . THR A 1 598 ? -23.617 50.086 22.780 1.00 54.66 598 THR A O 1
ATOM 4736 N N . GLY A 1 599 ? -24.542 49.872 24.820 1.00 47.53 599 GLY A N 1
ATOM 4737 C CA . GLY A 1 599 ? -25.943 49.718 24.415 1.00 47.53 599 GLY A CA 1
ATOM 4738 C C . GLY A 1 599 ? -26.792 50.991 24.548 1.00 47.53 599 GLY A C 1
ATOM 4739 O O . GLY A 1 599 ? -27.959 50.892 24.931 1.00 47.53 599 GLY A O 1
ATOM 4740 N N . LYS A 1 600 ? -26.223 52.172 24.272 1.00 35.00 600 LYS A N 1
ATOM 4741 C CA . LYS A 1 600 ? -26.958 53.428 24.046 1.00 35.00 600 LYS A CA 1
ATOM 4742 C C . LYS A 1 600 ? -26.452 54.141 22.804 1.00 35.00 600 LYS A C 1
ATOM 4744 O O . LYS A 1 600 ? -25.215 54.266 22.676 1.00 35.00 600 LYS A O 1
#

Sequence (600 aa):
MRFIHVPRIIFLVSPVPVVLATYKWSDCQQKVLQIQAGELTLGSINNETLNEFLYHGPVTGLDRNFPRDKYLAVTYDGCEAICGNPVATYDAPEALSLAANWIFPLAILLNLPYESLHERKISKTLVAVLNWLGSPQTALTATIFNFRQLRESHRRVQRRVNAAQTHLYSAAYFVMCCMNQYDGLVLVDNNGNPARMLKILVYGLFRPLSDDQSPDVDLTRQLLVTLAFQLRTFLVAFIFSVVLAFAELGDNNTPFSLAFGLLMTWLPLLVVFTIIDRNPVSSERVSELISRWLYNVEAVKTWTSEPGNDPNSIGWWQDNTKIPQALKIDVFIGQGRKIQFCGLPHALLEASTTVDFHTETNLSRCAKKAANRLKGWKPKAWYVVAVLSFLLVWCAIMSAFVVSFTAPTIGLGCRSLTYLLFGAFSSVSWVIQFSKRPPQWALWVSYISNTLAILTLLVVIVFQCSFPGPISHSTRPSIHDGTMPTAQALLQQKLTITPKTASLLMRAGYSDYRELKYATPNGIVEQFTSKFGIPKTSVSAYRRACRRLVFLGTQDDPEEQEKICADWTNKGLAARGIWRADFDDLTGEQIAELLTGTGK